Protein AF-A0A7C3KUS9-F1 (afdb_monomer)

Foldseek 3Di:
DDDDDDDDPPPPPCLDDPAAFAAQNLDAQWDDALFWTDGQFWIFGPDPPTWIKGFHDDFDWDWDDGALAKTKIAGDDDAQHFRIKMDGNFAQATKGFDWFKHKMWTFDFAWWWKADQPDIDGAPDKDDFAQKIWTAHQDQFQIKIWGWPDGGWIWHWHADPGGIMIITPGTDGGMIQIHRQQRGGGQHDPDPVSSVVVSVSRVVVSVVRPDGWDFSDWDWDDDQFFIKIKTFTPWFWTKAALLQQLCCVLQLKPFPADWDDRHDDSTITGPGRMGIMTGTFGADAQADDPDQDPLPPDDQPLPDLLSLLVLLVCLSPVSADPVSVVVSVVVLVVLCVVQDWDASVNRRQTDRDDPAQVCLSSLLSSLSSCLSVVHDDSSLSRLLSQQRRRQLWGNHDPVSRLQSLQSQLNVLSNDPDRVSVVSSSSSVSSNVSVVDDYRPPVVSCVGRPRDD

pLDDT: mean 86.36, std 15.04, range [26.38, 98.12]

Mean predicted aligned error: 7.8 Å

Nearest PDB structures (foldseek):
  3kfc-assembly2_C  TM=1.594E-01  e=3.947E+00  Homo sapiens
  8ch8-assembly1_A  TM=1.788E-01  e=7.790E+00  Homo sapiens

Structure (mmCIF, N/CA/C/O backbone):
data_AF-A0A7C3KUS9-F1
#
_entry.id   AF-A0A7C3KUS9-F1
#
loop_
_atom_site.group_PDB
_atom_site.id
_atom_site.type_symbol
_atom_site.label_atom_id
_atom_site.label_alt_id
_atom_site.label_comp_id
_atom_site.label_asym_id
_atom_site.label_entity_id
_atom_site.label_seq_id
_atom_site.pdbx_PDB_ins_code
_atom_site.Cartn_x
_atom_site.Cartn_y
_atom_site.Cartn_z
_atom_site.occupancy
_atom_site.B_iso_or_equiv
_atom_site.auth_seq_id
_atom_site.auth_comp_id
_atom_site.auth_asym_id
_atom_site.auth_atom_id
_atom_site.pdbx_PDB_model_num
ATOM 1 N N . MET A 1 1 ? 38.345 -49.986 9.764 1.00 38.28 1 MET A N 1
ATOM 2 C CA . MET A 1 1 ? 38.431 -48.513 9.711 1.00 38.28 1 MET A CA 1
ATOM 3 C C . MET A 1 1 ? 37.889 -48.093 8.354 1.00 38.28 1 MET A C 1
ATOM 5 O O . MET A 1 1 ? 38.592 -48.181 7.360 1.00 38.28 1 MET A O 1
ATOM 9 N N . LEU A 1 2 ? 36.583 -47.836 8.310 1.00 29.22 2 LEU A N 1
ATOM 10 C CA . LEU A 1 2 ? 35.800 -47.534 7.113 1.00 29.22 2 LEU A CA 1
ATOM 11 C C . LEU A 1 2 ? 35.576 -46.021 7.085 1.00 29.22 2 LEU A C 1
ATOM 13 O O . LEU A 1 2 ? 35.027 -45.482 8.041 1.00 29.22 2 LEU A O 1
ATOM 17 N N . LEU A 1 3 ? 35.997 -45.352 6.016 1.00 28.11 3 LEU A N 1
ATOM 18 C CA . LEU A 1 3 ? 35.608 -43.975 5.714 1.00 28.11 3 LEU A CA 1
ATOM 19 C C . LEU A 1 3 ? 34.905 -43.990 4.358 1.00 28.11 3 LEU A C 1
ATOM 21 O O . LEU A 1 3 ? 35.507 -43.829 3.302 1.00 28.11 3 LEU A O 1
ATOM 25 N N . SER A 1 4 ? 33.610 -44.276 4.418 1.00 27.33 4 SER A N 1
ATOM 26 C CA . SER A 1 4 ? 32.645 -44.063 3.349 1.00 27.33 4 SER A CA 1
ATOM 27 C C . SER A 1 4 ? 32.319 -42.570 3.286 1.00 27.33 4 SER A C 1
ATOM 29 O O . SER A 1 4 ? 31.657 -42.033 4.172 1.00 27.33 4 SER A O 1
ATOM 31 N N . VAL A 1 5 ? 32.819 -41.900 2.248 1.00 31.25 5 VAL A N 1
ATOM 32 C CA . VAL A 1 5 ? 32.447 -40.526 1.891 1.00 31.25 5 VAL A CA 1
ATOM 33 C C . VAL A 1 5 ? 31.080 -40.585 1.213 1.00 31.25 5 VAL A C 1
ATOM 35 O O . VAL A 1 5 ? 30.971 -40.917 0.035 1.00 31.25 5 VAL A O 1
ATOM 38 N N . SER A 1 6 ? 30.025 -40.318 1.981 1.00 28.64 6 SER A N 1
ATOM 39 C CA . SER A 1 6 ? 28.676 -40.140 1.449 1.00 28.64 6 SER A CA 1
ATOM 40 C C . SER A 1 6 ? 28.554 -38.755 0.823 1.00 28.64 6 SER A C 1
ATOM 42 O O . SER A 1 6 ? 28.650 -37.734 1.503 1.00 28.64 6 SER A O 1
ATOM 44 N N . LEU A 1 7 ? 28.337 -38.747 -0.490 1.00 28.69 7 LEU A N 1
ATOM 45 C CA . LEU A 1 7 ? 27.964 -37.592 -1.295 1.00 28.69 7 LEU A CA 1
ATOM 46 C C . LEU A 1 7 ? 26.582 -37.089 -0.829 1.00 28.69 7 LEU A C 1
ATOM 48 O O . LEU A 1 7 ? 25.553 -37.654 -1.194 1.00 28.69 7 LEU A O 1
ATOM 52 N N . ALA A 1 8 ? 26.542 -36.053 0.007 1.00 27.20 8 ALA A N 1
ATOM 53 C CA . ALA A 1 8 ? 25.312 -35.327 0.303 1.00 27.20 8 ALA A CA 1
ATOM 54 C C . ALA A 1 8 ? 25.143 -34.219 -0.743 1.00 27.20 8 ALA A C 1
ATOM 56 O O . ALA A 1 8 ? 25.749 -33.153 -0.649 1.00 27.20 8 ALA A O 1
ATOM 57 N N . VAL A 1 9 ? 24.326 -34.492 -1.760 1.00 27.06 9 VAL A N 1
ATOM 58 C CA . VAL A 1 9 ? 23.736 -33.460 -2.617 1.00 27.06 9 VAL A CA 1
ATOM 59 C C . VAL A 1 9 ? 22.816 -32.629 -1.725 1.00 27.06 9 VAL A C 1
ATOM 61 O O . VAL A 1 9 ? 21.690 -33.025 -1.429 1.00 27.06 9 VAL A O 1
ATOM 64 N N . VAL A 1 10 ? 23.320 -31.494 -1.244 1.00 29.55 10 VAL A N 1
ATOM 65 C CA . VAL A 1 10 ? 22.493 -30.442 -0.654 1.00 29.55 10 VAL A CA 1
ATOM 66 C C . VAL A 1 10 ? 21.705 -29.831 -1.806 1.00 29.55 10 VAL A C 1
ATOM 68 O O . VAL A 1 10 ? 22.206 -28.989 -2.548 1.00 29.55 10 VAL A O 1
ATOM 71 N N . ALA A 1 11 ? 20.472 -30.299 -1.984 1.00 26.38 11 ALA A N 1
ATOM 72 C CA . ALA A 1 11 ? 19.461 -29.543 -2.696 1.00 26.38 11 ALA A CA 1
ATOM 73 C C . ALA A 1 11 ? 19.253 -28.236 -1.917 1.00 26.38 11 ALA A C 1
ATOM 75 O O . ALA A 1 11 ? 18.585 -28.217 -0.883 1.00 26.38 11 ALA A O 1
ATOM 76 N N . LEU A 1 12 ? 19.880 -27.156 -2.391 1.00 26.42 12 LEU A N 1
ATOM 77 C CA . LEU A 1 12 ? 19.477 -25.796 -2.064 1.00 26.42 12 LEU A CA 1
ATOM 78 C C . LEU A 1 12 ? 18.056 -25.615 -2.602 1.00 26.42 12 LEU A C 1
ATOM 80 O O . LEU A 1 12 ? 17.843 -25.207 -3.740 1.00 26.42 12 LEU A O 1
ATOM 84 N N . LEU A 1 13 ? 17.075 -25.960 -1.774 1.00 27.34 13 LEU A N 1
ATOM 85 C CA . LEU A 1 13 ? 15.764 -25.347 -1.857 1.00 27.34 13 LEU A CA 1
ATOM 86 C C . LEU A 1 13 ? 15.989 -23.872 -1.532 1.00 27.34 13 LEU A C 1
ATOM 88 O O . LEU A 1 13 ? 16.172 -23.496 -0.376 1.00 27.34 13 LEU A O 1
ATOM 92 N N . SER A 1 14 ? 16.056 -23.058 -2.579 1.00 27.97 14 SER A N 1
ATOM 93 C CA . SER A 1 14 ? 15.947 -21.612 -2.500 1.00 27.97 14 SER A CA 1
ATOM 94 C C . SER A 1 14 ? 14.576 -21.276 -1.918 1.00 27.97 14 SER A C 1
ATOM 96 O O . SER A 1 14 ? 13.607 -21.074 -2.647 1.00 27.97 14 SER A O 1
ATOM 98 N N . THR A 1 15 ? 14.469 -21.239 -0.592 1.00 30.55 15 THR A N 1
ATOM 99 C CA . THR A 1 15 ? 13.446 -20.435 0.070 1.00 30.55 15 THR A CA 1
ATOM 100 C C . THR A 1 15 ? 13.836 -18.990 -0.206 1.00 30.55 15 THR A C 1
ATOM 102 O O . THR A 1 15 ? 14.637 -18.412 0.527 1.00 30.55 15 THR A O 1
ATOM 105 N N . GLY A 1 16 ? 13.393 -18.472 -1.352 1.00 31.67 16 GLY A N 1
ATOM 106 C CA . GLY A 1 16 ? 13.640 -17.096 -1.746 1.00 31.67 16 GLY A CA 1
ATOM 107 C C . GLY A 1 16 ? 13.049 -16.190 -0.682 1.00 31.67 16 GLY A C 1
ATOM 108 O O . GLY A 1 16 ? 11.832 -16.148 -0.515 1.00 31.67 16 GLY A O 1
ATOM 109 N N . GLU A 1 17 ? 13.900 -15.486 0.063 1.00 39.97 17 GLU A N 1
ATOM 110 C CA . GLU A 1 17 ? 13.419 -14.282 0.722 1.00 39.97 17 GLU A CA 1
ATOM 111 C C . GLU A 1 17 ? 12.830 -13.394 -0.380 1.00 39.97 17 GLU A C 1
ATOM 113 O O . GLU A 1 17 ? 13.483 -13.209 -1.416 1.00 39.97 17 GLU A O 1
ATOM 118 N N . PRO A 1 18 ? 11.590 -12.894 -0.221 1.00 50.75 18 PRO A N 1
ATOM 119 C CA . PRO A 1 18 ? 11.026 -11.969 -1.187 1.00 50.75 18 PRO A CA 1
ATOM 120 C C . PRO A 1 18 ? 12.028 -10.832 -1.369 1.00 50.75 18 PRO A C 1
ATOM 122 O O . PRO A 1 18 ? 12.510 -10.279 -0.377 1.00 50.75 18 PRO A O 1
ATOM 125 N N . ALA A 1 19 ? 12.376 -10.543 -2.626 1.00 55.41 19 ALA A N 1
ATOM 126 C CA . ALA A 1 19 ? 13.385 -9.549 -2.967 1.00 55.41 19 ALA A CA 1
ATOM 127 C C . ALA A 1 19 ? 13.204 -8.284 -2.114 1.00 55.41 19 ALA A C 1
ATOM 129 O O . ALA A 1 19 ? 12.077 -7.793 -1.951 1.00 55.41 19 ALA A O 1
ATOM 130 N N . ALA A 1 20 ? 14.311 -7.785 -1.553 1.00 75.19 20 ALA A N 1
ATOM 131 C CA . ALA A 1 20 ? 14.308 -6.578 -0.740 1.00 75.19 20 ALA A CA 1
ATOM 132 C C . ALA A 1 20 ? 13.548 -5.472 -1.490 1.00 75.19 20 ALA A C 1
ATOM 134 O O . ALA A 1 20 ? 13.793 -5.200 -2.664 1.00 75.19 20 ALA A O 1
ATOM 135 N N . SER A 1 21 ? 12.548 -4.894 -0.837 1.00 86.25 21 SER A N 1
ATOM 136 C CA . SER A 1 21 ? 11.687 -3.874 -1.425 1.00 86.25 21 SER A CA 1
ATOM 137 C C . SER A 1 21 ? 11.182 -2.948 -0.343 1.00 86.25 21 SER A C 1
ATOM 139 O O . SER A 1 21 ? 11.078 -3.373 0.802 1.00 86.25 21 SER A O 1
ATOM 141 N N . PHE A 1 22 ? 10.863 -1.703 -0.682 1.00 89.62 22 PHE A N 1
ATOM 142 C CA . PHE A 1 22 ? 10.547 -0.709 0.341 1.00 89.62 22 PHE A CA 1
ATOM 143 C C . PHE A 1 22 ? 9.269 0.090 0.103 1.00 89.62 22 PHE A C 1
ATOM 145 O O . PHE A 1 22 ? 8.607 0.440 1.079 1.00 89.62 22 PHE A O 1
ATOM 152 N N . GLY A 1 23 ? 8.873 0.333 -1.152 1.00 89.62 23 GLY A N 1
ATOM 153 C CA . GLY A 1 23 ? 7.645 1.081 -1.451 1.00 89.62 23 GLY A CA 1
ATOM 154 C C . GLY A 1 23 ? 7.539 2.402 -0.673 1.00 89.62 23 GLY A C 1
ATOM 155 O O . GLY A 1 23 ? 8.552 3.011 -0.312 1.00 89.62 23 GLY A O 1
ATOM 156 N N . GLN A 1 24 ? 6.310 2.821 -0.352 1.00 88.56 24 GLN A N 1
ATOM 157 C CA . GLN A 1 24 ? 6.081 4.086 0.357 1.00 88.56 24 GLN A CA 1
ATOM 158 C C . GLN A 1 24 ? 6.729 4.135 1.750 1.00 88.56 24 GLN A C 1
ATOM 160 O O . GLN A 1 24 ? 7.061 5.206 2.257 1.00 88.56 24 GLN A O 1
ATOM 165 N N . PHE A 1 25 ? 6.952 2.973 2.366 1.00 90.06 25 PHE A N 1
ATOM 166 C CA . PHE A 1 25 ? 7.318 2.872 3.769 1.00 90.06 25 PHE A CA 1
ATOM 167 C C . PHE A 1 25 ? 8.733 3.361 4.090 1.00 90.06 25 PHE A C 1
ATOM 169 O O . PHE A 1 25 ? 8.979 3.765 5.236 1.00 90.06 25 PHE A O 1
ATOM 176 N N . ALA A 1 26 ? 9.650 3.358 3.113 1.00 84.31 26 ALA A N 1
ATOM 177 C CA . ALA A 1 26 ? 11.033 3.823 3.300 1.00 84.31 26 ALA A CA 1
ATOM 178 C C . ALA A 1 26 ? 11.132 5.285 3.742 1.00 84.31 26 ALA A C 1
ATOM 180 O O . ALA A 1 26 ? 12.119 5.675 4.360 1.00 84.31 26 ALA A O 1
ATOM 181 N N . TYR A 1 27 ? 10.108 6.099 3.483 1.00 77.81 27 TYR A N 1
ATOM 182 C CA . TYR A 1 27 ? 10.226 7.539 3.646 1.00 77.81 27 TYR A CA 1
ATOM 183 C C . TYR A 1 27 ? 9.038 8.127 4.375 1.00 77.81 27 TYR A C 1
ATOM 185 O O . TYR A 1 27 ? 7.887 7.811 4.098 1.00 77.81 27 TYR A O 1
ATOM 193 N N . GLY A 1 28 ? 9.344 9.054 5.273 1.00 82.56 28 GLY A N 1
ATOM 194 C CA . GLY A 1 28 ? 8.329 9.667 6.105 1.00 82.56 28 GLY A CA 1
ATOM 195 C C . GLY A 1 28 ? 7.806 8.718 7.178 1.00 82.56 28 GLY A C 1
ATOM 196 O O . GLY A 1 28 ? 8.030 7.499 7.197 1.00 82.56 28 GLY A O 1
ATOM 197 N N . ASP A 1 29 ? 7.106 9.330 8.115 1.00 87.31 29 ASP A N 1
ATOM 198 C CA . ASP A 1 29 ? 6.569 8.647 9.285 1.00 87.31 29 ASP A CA 1
ATOM 199 C C . ASP A 1 29 ? 5.049 8.502 9.201 1.00 87.31 29 ASP A C 1
ATOM 201 O O . ASP A 1 29 ? 4.483 7.602 9.817 1.00 87.31 29 ASP A O 1
ATOM 205 N N . THR A 1 30 ? 4.415 9.340 8.377 1.00 92.56 30 THR A N 1
ATOM 206 C CA . THR A 1 30 ? 2.996 9.264 8.043 1.00 92.56 30 THR A CA 1
ATOM 207 C C . THR A 1 30 ? 2.809 8.505 6.739 1.00 92.56 30 THR A C 1
ATOM 209 O O . THR A 1 30 ? 3.415 8.852 5.727 1.00 92.56 30 THR A O 1
ATOM 212 N N . HIS A 1 31 ? 1.950 7.491 6.769 1.00 93.81 31 HIS A N 1
ATOM 213 C CA . HIS A 1 31 ? 1.682 6.592 5.651 1.00 93.81 31 HIS A CA 1
ATOM 214 C C . HIS A 1 31 ? 0.192 6.546 5.350 1.00 93.81 31 HIS A C 1
ATOM 216 O O . HIS A 1 31 ? -0.640 6.546 6.263 1.00 93.81 31 HIS A O 1
ATOM 222 N N . ARG A 1 32 ? -0.145 6.475 4.061 1.00 93.62 32 ARG A N 1
ATOM 223 C CA . ARG A 1 32 ? -1.521 6.289 3.603 1.00 93.62 32 ARG A CA 1
ATOM 224 C C . ARG A 1 32 ? -1.755 4.811 3.345 1.00 93.62 32 ARG A C 1
ATOM 226 O O . ARG A 1 32 ? -1.175 4.224 2.443 1.00 93.62 32 ARG A O 1
ATOM 233 N N . LEU A 1 33 ? -2.610 4.217 4.162 1.00 94.94 33 LEU A N 1
ATOM 234 C CA . LEU A 1 33 ? -3.099 2.851 4.016 1.00 94.94 33 LEU A CA 1
ATOM 235 C C . LEU A 1 33 ? -4.450 2.860 3.289 1.00 94.94 33 LEU A C 1
ATOM 237 O O . LEU A 1 33 ? -4.974 3.921 2.967 1.00 94.94 33 LEU A O 1
ATOM 241 N N . ALA A 1 34 ? -5.046 1.684 3.074 1.00 92.44 34 ALA A N 1
ATOM 242 C CA . ALA A 1 34 ? -6.280 1.532 2.293 1.00 92.44 34 ALA A CA 1
ATOM 243 C C . ALA A 1 34 ? -7.403 2.528 2.661 1.00 92.44 34 ALA A C 1
ATOM 245 O O . ALA A 1 34 ? -8.064 3.060 1.776 1.00 92.44 34 ALA A O 1
ATOM 246 N N . PHE A 1 35 ? -7.607 2.797 3.957 1.00 93.94 35 PHE A N 1
ATOM 247 C CA . PHE A 1 35 ? -8.658 3.709 4.440 1.00 93.94 35 PHE A CA 1
ATOM 248 C C . PHE A 1 35 ? -8.180 4.730 5.470 1.00 93.94 35 PHE A C 1
ATOM 250 O O . PHE A 1 35 ? -8.970 5.565 5.912 1.00 93.94 35 PHE A O 1
ATOM 257 N N . PHE A 1 36 ? -6.912 4.659 5.871 1.00 95.56 36 PHE A N 1
ATOM 258 C CA . PHE A 1 36 ? -6.374 5.449 6.970 1.00 95.56 36 PHE A CA 1
ATOM 259 C C . PHE A 1 36 ? -5.141 6.217 6.527 1.00 95.56 36 PHE A C 1
ATOM 261 O O . PHE A 1 36 ? -4.286 5.672 5.836 1.00 95.56 36 PHE A O 1
ATOM 268 N N . GLU A 1 37 ? -5.010 7.445 7.001 1.00 95.75 37 GLU A N 1
ATOM 269 C CA . GLU A 1 37 ? -3.710 8.085 7.136 1.00 95.75 37 GLU A CA 1
ATOM 270 C C . GLU A 1 37 ? -3.228 7.834 8.564 1.00 95.75 37 GLU A C 1
ATOM 272 O O . GLU A 1 37 ? -3.952 8.103 9.525 1.00 95.75 37 GLU A O 1
ATOM 277 N N . VAL A 1 38 ? -2.043 7.249 8.706 1.00 96.81 38 VAL A N 1
ATOM 278 C CA . VAL A 1 38 ? -1.497 6.818 9.995 1.00 96.81 38 VAL A CA 1
ATOM 279 C C . VAL A 1 38 ? -0.133 7.457 10.168 1.00 96.81 38 VAL A C 1
ATOM 281 O O . VAL A 1 38 ? 0.734 7.296 9.316 1.00 96.81 38 VAL A O 1
ATOM 284 N N . SER A 1 39 ? 0.066 8.157 11.274 1.00 95.38 39 SER A N 1
ATOM 285 C CA . SER A 1 39 ? 1.360 8.660 11.725 1.00 95.38 39 SER A CA 1
ATOM 286 C C . SER A 1 39 ? 1.837 7.840 12.931 1.00 95.38 39 SER A C 1
ATOM 288 O O . SER A 1 39 ? 1.104 6.984 13.429 1.00 95.38 39 SER A O 1
ATOM 290 N N . PRO A 1 40 ? 3.042 8.079 13.469 1.00 94.94 40 PRO A N 1
ATOM 291 C CA . PRO A 1 40 ? 3.521 7.363 14.649 1.00 94.94 40 PRO A CA 1
ATOM 292 C C . PRO A 1 40 ? 2.721 7.635 15.925 1.00 94.94 40 PRO A C 1
ATOM 294 O O . PRO A 1 40 ? 2.956 6.964 16.925 1.00 94.94 40 PRO A O 1
ATOM 297 N N . THR A 1 41 ? 1.829 8.621 15.948 1.00 94.75 41 THR A N 1
ATOM 298 C CA . THR A 1 41 ? 1.115 9.015 17.173 1.00 94.75 41 THR A CA 1
ATOM 299 C C . THR A 1 41 ? -0.396 8.959 17.039 1.00 94.75 41 THR A C 1
ATOM 301 O O . THR A 1 41 ? -1.103 8.941 18.048 1.00 94.75 41 THR A O 1
ATOM 304 N N . GLU A 1 42 ? -0.903 8.951 15.812 1.00 95.44 42 GLU A N 1
ATOM 305 C CA . GLU A 1 42 ? -2.322 9.104 15.530 1.00 95.44 42 GLU A CA 1
ATOM 306 C C . GLU A 1 42 ? -2.708 8.530 14.171 1.00 95.44 42 GLU A C 1
ATOM 308 O O . GLU A 1 42 ? -1.865 8.222 13.332 1.00 95.44 42 GLU A O 1
ATOM 313 N N . PHE A 1 43 ? -4.008 8.390 13.961 1.00 95.88 43 PHE A N 1
ATOM 314 C CA . PHE A 1 43 ? -4.581 8.028 12.680 1.00 95.88 43 PHE A CA 1
ATOM 315 C C . PHE A 1 43 ? -5.872 8.796 12.426 1.00 95.88 43 PHE A C 1
ATOM 317 O O . PHE A 1 43 ? -6.550 9.249 13.351 1.00 95.88 43 PHE A O 1
ATOM 324 N N . THR A 1 44 ? -6.227 8.905 11.153 1.00 94.00 44 THR A N 1
ATOM 325 C CA . THR A 1 44 ? -7.508 9.437 10.690 1.00 94.00 44 THR A CA 1
ATOM 326 C C . THR A 1 44 ? -8.000 8.624 9.498 1.00 94.00 44 THR A C 1
ATOM 328 O O . THR A 1 44 ? -7.198 8.019 8.782 1.00 94.00 44 THR A O 1
ATOM 331 N N . PHE A 1 45 ? -9.311 8.586 9.266 1.00 91.25 45 PHE A N 1
ATOM 332 C CA . PHE A 1 45 ? -9.821 8.052 8.003 1.00 91.25 45 PHE A CA 1
ATOM 333 C C . PHE A 1 45 ? -9.496 9.004 6.853 1.00 91.25 45 PHE A C 1
ATOM 335 O O . PHE A 1 45 ? -9.539 10.223 7.011 1.00 91.25 45 PHE A O 1
ATOM 342 N N . LEU A 1 46 ? -9.285 8.449 5.661 1.00 88.50 46 LEU A N 1
ATOM 343 C CA . LEU A 1 46 ? -9.130 9.190 4.404 1.00 88.50 46 LEU A CA 1
ATOM 344 C C . LEU A 1 46 ? -10.472 9.765 3.897 1.00 88.50 46 LEU A C 1
ATOM 346 O O . LEU A 1 46 ? -10.820 9.638 2.726 1.00 88.50 46 LEU A O 1
ATOM 350 N N . ARG A 1 47 ? -11.263 10.373 4.788 1.00 81.00 47 ARG A N 1
ATOM 351 C CA . ARG A 1 47 ? -12.570 10.972 4.496 1.00 81.00 47 ARG A CA 1
ATOM 352 C C . ARG A 1 47 ? -12.689 12.335 5.172 1.00 81.00 47 ARG A C 1
ATOM 354 O O . ARG A 1 47 ? -12.283 12.512 6.317 1.00 81.00 47 ARG A O 1
ATOM 361 N N . ASN A 1 48 ? -13.314 13.286 4.482 1.00 69.88 48 ASN A N 1
ATOM 362 C CA . ASN A 1 48 ? -13.560 14.622 5.025 1.00 69.88 48 ASN A CA 1
ATOM 363 C C . ASN A 1 48 ? -14.379 14.559 6.326 1.00 69.88 48 ASN A C 1
ATOM 365 O O . ASN A 1 48 ? -15.427 13.913 6.370 1.00 69.88 48 ASN A O 1
ATOM 369 N N . GLY A 1 49 ? -13.907 15.259 7.361 1.00 72.75 49 GLY A N 1
ATOM 370 C CA . GLY A 1 49 ? -14.558 15.322 8.675 1.00 72.75 49 GLY A CA 1
ATOM 371 C C . GLY A 1 49 ? -14.319 14.107 9.577 1.00 72.75 49 GLY A C 1
ATOM 372 O O . GLY A 1 49 ? -14.996 13.978 10.593 1.00 72.75 49 GLY A O 1
ATOM 373 N N . ALA A 1 50 ? -13.392 13.211 9.222 1.00 79.31 50 ALA A N 1
ATOM 374 C CA . ALA A 1 50 ? -13.027 12.078 10.063 1.00 79.31 50 ALA A CA 1
ATOM 375 C C . ALA A 1 50 ? -12.434 12.512 11.414 1.00 79.31 50 ALA A C 1
ATOM 377 O O . ALA A 1 50 ? -11.707 13.502 11.507 1.00 79.31 50 ALA A O 1
ATOM 378 N N . ALA A 1 51 ? -12.725 11.732 12.458 1.00 80.00 51 ALA A N 1
ATOM 379 C CA . ALA A 1 51 ? -12.137 11.931 13.773 1.00 80.00 51 ALA A CA 1
ATOM 380 C C . ALA A 1 51 ? -10.638 11.600 13.744 1.00 80.00 51 ALA A C 1
ATOM 382 O O . ALA A 1 51 ? -10.242 10.513 13.320 1.00 80.00 51 ALA A O 1
ATOM 383 N N . GLN A 1 52 ? -9.820 12.519 14.251 1.00 90.62 52 GLN A N 1
ATOM 384 C CA . GLN A 1 52 ? -8.407 12.271 14.518 1.00 90.62 52 GLN A CA 1
ATOM 385 C C . GLN A 1 52 ? -8.289 11.523 15.848 1.00 90.62 52 GLN A C 1
ATOM 387 O O . GLN A 1 52 ? -8.750 12.011 16.888 1.00 90.62 52 GLN A O 1
ATOM 392 N N . ILE A 1 53 ? -7.690 10.333 15.815 1.00 94.38 53 ILE A N 1
ATOM 393 C CA . ILE A 1 53 ? -7.557 9.458 16.980 1.00 94.38 53 ILE A CA 1
ATOM 394 C C . ILE A 1 53 ? -6.076 9.266 17.294 1.00 94.38 53 ILE A C 1
ATOM 396 O O . ILE A 1 53 ? -5.316 8.702 16.513 1.00 94.38 53 ILE A O 1
ATOM 400 N N . GLN A 1 54 ? -5.675 9.723 18.472 1.00 95.06 54 GLN A N 1
ATOM 401 C CA . GLN A 1 54 ? -4.328 9.614 19.012 1.00 95.06 54 GLN A CA 1
ATOM 402 C C . GLN A 1 54 ? -4.197 8.334 19.837 1.00 95.06 54 GLN A C 1
ATOM 404 O O . GLN A 1 54 ? -5.072 8.010 20.636 1.00 95.06 54 GLN A O 1
ATOM 409 N N . PHE A 1 55 ? -3.090 7.620 19.678 1.00 92.56 55 PHE A N 1
ATOM 410 C CA . PHE A 1 55 ? -2.773 6.404 20.440 1.00 92.56 55 PHE A CA 1
ATOM 411 C C . PHE A 1 55 ? -1.438 6.492 21.180 1.00 92.56 55 PHE A C 1
ATOM 413 O O . PHE A 1 55 ? -1.116 5.627 21.990 1.00 92.56 55 PHE A O 1
ATOM 420 N N . SER A 1 56 ? -0.647 7.526 20.900 1.00 84.56 56 SER A N 1
ATOM 421 C CA . SER A 1 56 ? 0.601 7.815 21.592 1.00 84.56 56 SER A CA 1
ATOM 422 C C . SER A 1 56 ? 0.834 9.321 21.641 1.00 84.56 56 SER A C 1
ATOM 424 O O . SER A 1 56 ? 0.259 10.090 20.873 1.00 84.56 56 SER A O 1
ATOM 426 N N . GLU A 1 57 ? 1.719 9.740 22.534 1.00 83.88 57 GLU A N 1
ATOM 427 C CA . GLU A 1 57 ? 2.330 11.066 22.494 1.00 83.88 57 GLU A CA 1
ATOM 428 C C . GLU A 1 57 ? 3.565 11.050 21.577 1.00 83.88 57 GLU A C 1
ATOM 430 O O . GLU A 1 57 ? 4.094 9.964 21.288 1.00 83.88 57 GLU A O 1
ATOM 435 N N . PRO A 1 58 ? 4.056 12.225 21.132 1.00 75.88 58 PRO A N 1
ATOM 436 C CA . PRO A 1 58 ? 5.340 12.333 20.449 1.00 75.88 58 PRO A CA 1
ATOM 437 C C . PRO A 1 58 ? 6.437 11.706 21.314 1.00 75.88 58 PRO A C 1
ATOM 439 O O . PRO A 1 58 ? 6.734 12.163 22.419 1.00 75.88 58 PRO A O 1
ATOM 442 N N . THR A 1 59 ? 6.988 10.595 20.841 1.00 74.19 59 THR A N 1
ATOM 443 C CA . THR A 1 59 ? 7.986 9.789 21.547 1.00 74.19 59 THR A CA 1
ATOM 444 C C . THR A 1 59 ? 9.060 9.333 20.582 1.00 74.19 59 THR A C 1
ATOM 446 O O . THR A 1 59 ? 8.826 9.287 19.377 1.00 74.19 59 THR A O 1
ATOM 449 N N . ASP A 1 60 ? 10.225 8.971 21.118 1.00 79.31 60 ASP A N 1
ATOM 450 C CA . ASP A 1 60 ? 11.276 8.335 20.331 1.00 79.31 60 ASP A CA 1
ATOM 451 C C . ASP A 1 60 ? 10.774 6.964 19.853 1.00 79.31 60 ASP A C 1
ATOM 453 O O . ASP A 1 60 ? 10.597 6.031 20.648 1.00 79.31 60 ASP A O 1
ATOM 457 N N . PHE A 1 61 ? 10.527 6.858 18.551 1.00 88.19 61 PHE A N 1
ATOM 458 C CA . PHE A 1 61 ? 10.272 5.606 17.853 1.00 88.19 61 PHE A CA 1
ATOM 459 C C . PHE A 1 61 ? 11.427 5.315 16.897 1.00 88.19 61 PHE A C 1
ATOM 461 O O . PHE A 1 61 ? 12.112 6.221 16.425 1.00 88.19 61 PHE A O 1
ATOM 468 N N . PHE A 1 62 ? 11.639 4.040 16.592 1.00 88.31 62 PHE A N 1
ATOM 469 C CA . PHE A 1 62 ? 12.637 3.617 15.614 1.00 88.31 62 PHE A CA 1
ATOM 470 C C . PHE A 1 62 ? 12.069 2.534 14.691 1.00 88.31 62 PHE A C 1
ATOM 472 O O . PHE A 1 62 ? 11.297 1.677 15.144 1.00 88.31 62 PHE A O 1
ATOM 479 N N . PRO A 1 63 ? 12.416 2.558 13.392 1.00 86.69 63 PRO A N 1
ATOM 480 C CA . PRO A 1 63 ? 12.022 1.510 12.464 1.00 86.69 63 PRO A CA 1
ATOM 481 C C . PRO A 1 63 ? 12.733 0.202 1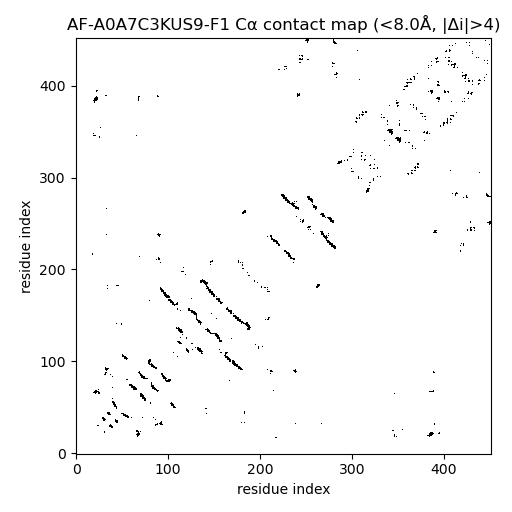2.828 1.00 86.69 63 PRO A C 1
ATOM 483 O O . PRO A 1 63 ? 13.948 0.160 12.988 1.00 86.69 63 PRO A O 1
ATOM 486 N N . GLN A 1 64 ? 11.961 -0.872 12.975 1.00 86.94 64 GLN A N 1
ATOM 487 C CA . GLN A 1 64 ? 12.464 -2.219 13.253 1.00 86.94 64 GLN A CA 1
ATOM 488 C C . GLN A 1 64 ? 12.547 -3.064 11.980 1.00 86.94 64 GLN A C 1
ATOM 490 O O . GLN A 1 64 ? 13.468 -3.858 11.815 1.00 86.94 64 GLN A O 1
ATOM 495 N N . ARG A 1 65 ? 11.537 -2.949 11.116 1.00 85.38 65 ARG A N 1
ATOM 496 C CA . ARG A 1 65 ? 11.405 -3.731 9.886 1.00 85.38 65 ARG A CA 1
ATOM 497 C C . ARG A 1 65 ? 10.697 -2.902 8.832 1.00 85.38 65 ARG A C 1
ATOM 499 O O . ARG A 1 65 ? 9.792 -2.134 9.167 1.00 85.38 65 ARG A O 1
ATOM 506 N N . LEU A 1 66 ? 11.081 -3.121 7.581 1.00 88.50 66 LEU A N 1
ATOM 507 C CA . LEU A 1 66 ? 10.506 -2.454 6.434 1.00 88.50 66 LEU A CA 1
ATOM 508 C C . LEU A 1 66 ? 10.417 -3.400 5.236 1.00 88.50 66 LEU A C 1
ATOM 510 O O . LEU A 1 66 ? 11.348 -4.155 4.967 1.00 88.50 66 LEU A O 1
ATOM 514 N N . SER A 1 67 ? 9.293 -3.347 4.536 1.00 89.94 67 SER A N 1
ATOM 515 C CA . SER A 1 67 ? 9.104 -3.889 3.195 1.00 89.94 67 SER A CA 1
ATOM 516 C C . SER A 1 67 ? 8.163 -2.968 2.409 1.00 89.94 67 SER A C 1
ATOM 518 O O . SER A 1 67 ? 7.647 -2.016 2.983 1.00 89.94 67 SER A O 1
ATOM 520 N N . ARG A 1 68 ? 7.843 -3.255 1.138 1.00 90.19 68 ARG A N 1
ATOM 521 C CA . ARG A 1 68 ? 6.719 -2.570 0.452 1.00 90.19 68 ARG A CA 1
ATOM 522 C C . ARG A 1 68 ? 5.330 -2.941 0.997 1.00 90.19 68 ARG A C 1
ATOM 524 O O . ARG A 1 68 ? 4.343 -2.314 0.629 1.00 90.19 68 ARG A O 1
ATOM 531 N N . PHE A 1 69 ? 5.238 -3.993 1.813 1.00 92.81 69 PHE A N 1
ATOM 532 C CA . PHE A 1 69 ? 3.976 -4.529 2.334 1.00 92.81 69 PHE A CA 1
ATOM 533 C C . PHE A 1 69 ? 3.718 -4.124 3.785 1.00 92.81 69 PHE A C 1
ATOM 535 O O . PHE A 1 69 ? 2.562 -4.057 4.206 1.00 92.81 69 PHE A O 1
ATOM 542 N N . ASP A 1 70 ? 4.774 -3.866 4.555 1.00 93.06 70 ASP A N 1
ATOM 543 C CA . ASP A 1 70 ? 4.680 -3.513 5.964 1.00 93.06 70 ASP A CA 1
ATOM 544 C C . ASP A 1 70 ? 5.836 -2.633 6.458 1.00 93.06 70 ASP A C 1
ATOM 546 O O . ASP A 1 70 ? 6.954 -2.652 5.945 1.00 93.06 70 ASP A O 1
ATOM 550 N N . LYS A 1 71 ? 5.565 -1.882 7.526 1.00 93.38 71 LYS A N 1
ATOM 551 C CA . LYS A 1 71 ? 6.575 -1.162 8.313 1.00 93.38 71 LYS A CA 1
ATOM 552 C C . LYS A 1 71 ? 6.279 -1.354 9.782 1.00 93.38 71 LYS A C 1
ATOM 554 O O . LYS A 1 71 ? 5.141 -1.176 10.207 1.00 93.38 71 LYS A O 1
ATOM 559 N N . VAL A 1 72 ? 7.292 -1.701 10.569 1.00 94.62 72 VAL A N 1
ATOM 560 C CA . VAL A 1 72 ? 7.161 -1.843 12.023 1.00 94.62 72 VAL A CA 1
ATOM 561 C C . VAL A 1 72 ? 7.988 -0.771 12.707 1.00 94.62 72 VAL A C 1
ATOM 563 O O . VAL A 1 72 ? 9.207 -0.746 12.558 1.00 94.62 72 VAL A O 1
ATOM 566 N N . LEU A 1 73 ? 7.331 0.079 13.489 1.00 94.25 73 LEU A N 1
ATOM 567 C CA . LEU A 1 73 ? 7.967 0.989 14.433 1.00 94.25 73 LEU A CA 1
ATOM 568 C C . LEU A 1 73 ? 7.938 0.373 15.827 1.00 94.25 73 LEU A C 1
ATOM 570 O O . LEU A 1 73 ? 6.943 -0.237 16.222 1.00 94.25 73 LEU A O 1
ATOM 574 N N . THR A 1 74 ? 9.021 0.543 16.575 1.00 94.75 74 THR A N 1
ATOM 575 C CA . THR A 1 74 ? 9.072 0.234 18.006 1.00 94.75 74 THR A CA 1
ATOM 576 C C . THR A 1 74 ? 9.149 1.530 18.796 1.00 94.75 74 THR A C 1
ATOM 578 O O . THR A 1 74 ? 9.907 2.430 18.439 1.00 94.75 74 THR A O 1
ATOM 581 N N . T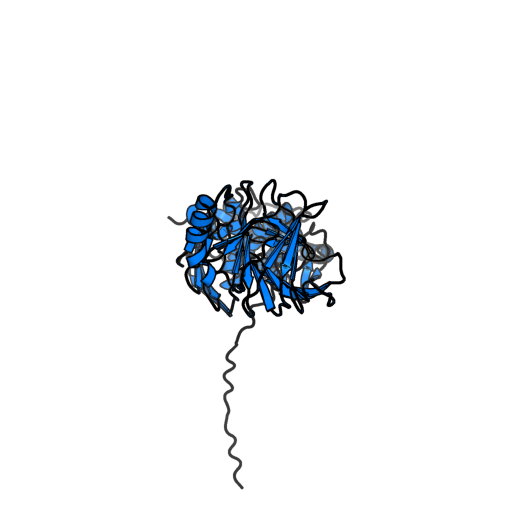YR A 1 75 ? 8.371 1.605 19.869 1.00 92.81 75 TYR A N 1
ATOM 582 C CA . TYR A 1 75 ? 8.324 2.735 20.787 1.00 92.81 75 TYR A CA 1
ATOM 583 C C . TYR A 1 75 ? 9.062 2.406 22.073 1.00 92.81 75 TYR A C 1
ATOM 585 O O . TYR A 1 75 ? 9.177 1.248 22.492 1.00 92.81 75 TYR A O 1
ATOM 593 N N . ARG A 1 76 ? 9.503 3.455 22.763 1.00 89.94 76 ARG A N 1
ATOM 594 C CA . ARG A 1 76 ? 9.929 3.325 24.151 1.00 89.94 76 ARG A CA 1
ATOM 595 C C . ARG A 1 76 ? 8.725 2.943 25.037 1.00 89.94 76 ARG A C 1
ATOM 597 O O . ARG A 1 76 ? 7.712 3.637 24.974 1.00 89.94 76 ARG A O 1
ATOM 604 N N . PRO A 1 77 ? 8.830 1.912 25.899 1.00 88.62 77 PRO A N 1
ATOM 605 C CA . PRO A 1 77 ? 7.716 1.472 26.738 1.00 88.62 77 PRO A CA 1
ATOM 606 C C . PRO A 1 77 ? 7.148 2.590 27.618 1.00 88.62 77 PRO A C 1
ATOM 608 O O . PRO A 1 77 ? 7.897 3.247 28.348 1.00 88.62 77 PRO A O 1
ATOM 611 N N . ARG A 1 78 ? 5.825 2.782 27.565 1.00 87.44 78 ARG A N 1
ATOM 612 C CA . ARG A 1 78 ? 5.059 3.689 28.432 1.00 87.44 78 ARG A CA 1
ATOM 613 C C . ARG A 1 78 ? 3.664 3.109 28.705 1.00 87.44 78 ARG A C 1
ATOM 615 O O . ARG A 1 78 ? 3.100 2.497 27.800 1.00 87.44 78 ARG A O 1
ATOM 622 N N . PRO A 1 79 ? 3.086 3.318 29.902 1.00 86.00 79 PRO A N 1
ATOM 623 C CA . PRO A 1 79 ? 1.741 2.836 30.215 1.00 86.00 79 PRO A CA 1
ATOM 624 C C . PRO A 1 79 ? 0.685 3.379 29.244 1.00 86.00 79 PRO A C 1
ATOM 626 O O . PRO A 1 79 ? 0.648 4.581 28.977 1.00 86.00 79 PRO A O 1
ATOM 629 N N . GLY A 1 80 ? -0.171 2.496 28.725 1.00 85.81 80 GLY A N 1
ATOM 630 C CA . GLY A 1 80 ? -1.269 2.847 27.817 1.00 85.81 80 GLY A CA 1
ATOM 631 C C . GLY A 1 80 ? -0.853 3.282 26.406 1.00 85.81 80 GLY A C 1
ATOM 632 O O . GLY A 1 80 ? -1.732 3.533 25.586 1.00 85.81 80 GLY A O 1
ATOM 633 N N . ALA A 1 81 ? 0.447 3.357 26.107 1.00 91.69 81 ALA A N 1
ATOM 634 C CA . ALA A 1 81 ? 0.979 3.624 24.774 1.00 91.69 81 ALA A CA 1
ATOM 635 C C . ALA A 1 81 ? 1.416 2.309 24.104 1.00 91.69 81 ALA A C 1
ATOM 637 O O . ALA A 1 81 ? 1.782 1.354 24.798 1.00 91.69 81 ALA A O 1
ATOM 638 N N . PRO A 1 82 ? 1.406 2.229 22.764 1.00 95.06 82 PRO A N 1
ATOM 639 C CA . PRO A 1 82 ? 1.865 1.032 22.083 1.00 95.06 82 PRO A CA 1
ATOM 640 C C . PRO A 1 82 ? 3.372 0.825 22.278 1.00 95.06 82 PRO A C 1
ATOM 642 O O . PRO A 1 82 ? 4.155 1.768 22.279 1.00 95.06 82 PRO A O 1
ATOM 645 N N . LEU A 1 83 ? 3.791 -0.434 22.374 1.00 95.38 83 LEU A N 1
ATOM 646 C CA . LEU A 1 83 ? 5.175 -0.877 22.218 1.00 95.38 83 LEU A CA 1
ATOM 647 C C . LEU A 1 83 ? 5.597 -0.923 20.751 1.00 95.38 83 LEU A C 1
ATOM 649 O O . LEU A 1 83 ? 6.768 -0.704 20.440 1.00 95.38 83 LEU A O 1
ATOM 653 N N . ARG A 1 84 ? 4.665 -1.246 19.847 1.00 96.38 84 ARG A N 1
ATOM 654 C CA . ARG A 1 84 ? 4.920 -1.316 18.404 1.00 96.38 84 ARG A CA 1
ATOM 655 C C . ARG A 1 84 ? 3.728 -0.831 17.595 1.00 96.38 84 ARG A C 1
ATOM 657 O O . ARG A 1 84 ? 2.589 -1.091 17.964 1.00 96.38 84 ARG A O 1
ATOM 664 N N . LEU A 1 85 ? 4.011 -0.213 16.457 1.00 96.69 85 LEU A N 1
ATOM 665 C CA . LEU A 1 85 ? 3.046 0.101 15.405 1.00 96.69 85 LEU A CA 1
ATOM 666 C C . LEU A 1 85 ? 3.465 -0.670 14.163 1.00 96.69 85 LEU A C 1
ATOM 668 O O . LEU A 1 85 ? 4.621 -0.600 13.754 1.00 96.69 85 LEU A O 1
ATOM 672 N N . ARG A 1 86 ? 2.531 -1.401 13.564 1.00 96.75 86 ARG A N 1
ATOM 673 C CA . ARG A 1 86 ? 2.711 -2.044 12.269 1.00 96.75 86 ARG A CA 1
ATOM 674 C C . ARG A 1 86 ? 1.774 -1.406 11.255 1.00 96.75 86 ARG A C 1
ATOM 676 O O . ARG A 1 86 ? 0.561 -1.580 11.350 1.00 96.75 86 ARG A O 1
ATOM 683 N N . PHE A 1 87 ? 2.353 -0.722 10.280 1.00 96.44 87 PHE A N 1
ATOM 684 C CA . PHE A 1 87 ? 1.678 -0.342 9.046 1.00 96.44 87 PHE A CA 1
ATOM 685 C C . PHE A 1 87 ? 1.542 -1.576 8.150 1.00 96.44 87 PHE A C 1
ATOM 687 O O . PHE A 1 87 ? 2.489 -2.357 8.047 1.00 96.44 87 PHE A O 1
ATOM 694 N N . GLU A 1 88 ? 0.377 -1.771 7.531 1.00 95.44 88 GLU A N 1
ATOM 695 C CA . GLU A 1 88 ? 0.039 -2.998 6.798 1.00 95.44 88 GLU A CA 1
ATOM 696 C C . GLU A 1 88 ? -0.640 -2.639 5.466 1.00 95.44 88 GLU A C 1
ATOM 698 O O . GLU A 1 88 ? -1.839 -2.380 5.423 1.00 95.44 88 GLU A O 1
ATOM 703 N N . ALA A 1 89 ? 0.103 -2.644 4.357 1.00 94.69 89 ALA A N 1
ATOM 704 C CA . ALA A 1 89 ? -0.458 -2.345 3.034 1.00 94.69 89 ALA A CA 1
ATOM 705 C C . ALA A 1 89 ? -1.354 -3.479 2.495 1.00 94.69 89 ALA A C 1
ATOM 707 O O . ALA A 1 89 ? -2.186 -3.266 1.618 1.00 94.69 89 ALA A O 1
ATOM 708 N N . THR A 1 90 ? -1.209 -4.695 3.023 1.00 94.88 90 THR A N 1
ATOM 709 C CA . THR A 1 90 ? -2.001 -5.873 2.629 1.00 94.88 90 THR A CA 1
ATOM 710 C C . THR A 1 90 ? -3.300 -6.023 3.421 1.00 94.88 90 THR A C 1
ATOM 712 O O . THR A 1 90 ? -4.010 -7.010 3.234 1.00 94.88 90 THR A O 1
ATOM 715 N N . SER A 1 91 ? -3.631 -5.088 4.316 1.00 94.50 91 SER A N 1
ATOM 716 C CA . SER A 1 91 ? -4.795 -5.171 5.203 1.00 94.50 91 SER A CA 1
ATOM 717 C C . SER A 1 91 ? -5.726 -3.964 5.041 1.00 94.50 91 SER A C 1
ATOM 719 O O . SER A 1 91 ? -5.432 -3.008 4.329 1.00 94.50 91 SER A O 1
ATOM 721 N N . LEU A 1 92 ? -6.879 -4.007 5.714 1.00 94.44 92 LEU A N 1
ATOM 722 C CA . LEU A 1 92 ? -7.842 -2.900 5.761 1.00 94.44 92 LEU A CA 1
ATOM 723 C C . LEU A 1 92 ? -7.525 -1.900 6.892 1.00 94.44 92 LEU A C 1
ATOM 725 O O . LEU A 1 92 ? -8.436 -1.231 7.382 1.00 94.44 92 LEU A O 1
ATOM 729 N N . GLY A 1 93 ? -6.280 -1.850 7.376 1.00 95.69 93 GLY A N 1
ATOM 730 C CA . GLY A 1 93 ? -5.853 -0.961 8.454 1.00 95.69 93 GLY A CA 1
ATOM 731 C C . GLY A 1 93 ? -4.433 -1.231 8.950 1.00 95.69 93 GLY A C 1
ATOM 732 O O . GLY A 1 93 ? -3.539 -1.509 8.162 1.00 95.69 93 GLY A O 1
ATOM 733 N N . PHE A 1 94 ? -4.212 -1.110 10.257 1.00 97.69 94 PHE A N 1
ATOM 734 C CA . PHE A 1 94 ? -2.893 -1.215 10.891 1.00 97.69 94 PHE A CA 1
ATOM 735 C C . PHE A 1 94 ? -3.005 -1.853 12.278 1.00 97.69 94 PHE A C 1
ATOM 737 O O . PHE A 1 94 ? -4.104 -2.010 12.810 1.00 97.69 94 PHE A O 1
ATOM 744 N N . SER A 1 95 ? -1.878 -2.232 12.875 1.00 97.81 95 SER A N 1
ATOM 745 C CA . SER A 1 95 ? -1.869 -2.944 14.156 1.00 97.81 95 SER A CA 1
ATOM 746 C C . SER A 1 95 ? -0.999 -2.237 15.192 1.00 97.81 95 SER A C 1
ATOM 748 O O . SER A 1 95 ? 0.099 -1.777 14.884 1.00 97.81 95 SER A O 1
ATOM 750 N N . LEU A 1 96 ? -1.466 -2.197 16.437 1.00 97.31 96 LEU A N 1
ATOM 751 C CA . LEU A 1 96 ? -0.771 -1.599 17.575 1.00 97.31 96 LEU A CA 1
ATOM 752 C C . LEU A 1 96 ? -0.529 -2.667 18.644 1.00 97.31 96 LEU A C 1
ATOM 754 O O . LEU A 1 96 ? -1.467 -3.325 19.078 1.00 97.31 96 LEU A O 1
ATOM 758 N N . GLN A 1 97 ? 0.712 -2.864 19.073 1.00 96.94 97 GLN A N 1
ATOM 759 C CA . GLN A 1 97 ? 1.034 -3.786 20.161 1.00 96.94 97 GLN A CA 1
ATOM 760 C C . GLN A 1 97 ? 1.068 -3.027 21.476 1.00 96.94 97 GLN A C 1
ATOM 762 O O . GLN A 1 97 ? 1.805 -2.055 21.573 1.00 96.94 97 GLN A O 1
ATOM 767 N N . TYR A 1 98 ? 0.363 -3.505 22.493 1.00 95.50 98 TYR A N 1
ATOM 768 C CA . TYR A 1 98 ? 0.343 -2.910 23.826 1.00 95.50 98 TYR A CA 1
ATOM 769 C C . TYR A 1 98 ? 0.894 -3.865 24.877 1.00 95.50 98 TYR A C 1
ATOM 771 O O . TYR A 1 98 ? 0.981 -5.078 24.658 1.00 95.50 98 TYR A O 1
ATOM 779 N N . ARG A 1 99 ? 1.271 -3.276 26.010 1.00 93.12 99 ARG A N 1
ATOM 780 C CA . ARG A 1 99 ? 1.609 -3.980 27.238 1.00 93.12 99 ARG A CA 1
ATOM 781 C C . ARG A 1 99 ? 1.070 -3.196 28.425 1.00 93.12 99 ARG A C 1
ATOM 783 O O . ARG A 1 99 ? 1.224 -1.976 28.461 1.00 93.12 99 ARG A O 1
ATOM 790 N N . ASP A 1 100 ? 0.478 -3.901 29.379 1.00 88.81 100 ASP A N 1
ATOM 791 C CA . ASP A 1 100 ? -0.091 -3.345 30.606 1.00 88.81 100 ASP A CA 1
ATOM 792 C C . ASP A 1 100 ? -1.184 -2.281 30.349 1.00 88.81 100 ASP A C 1
ATOM 794 O O . ASP A 1 100 ? -1.348 -1.332 31.116 1.00 88.81 100 ASP A O 1
ATOM 798 N N . GLY A 1 101 ? -1.962 -2.446 29.269 1.00 89.38 101 GLY A N 1
ATOM 799 C CA . GLY A 1 101 ? -3.137 -1.620 28.968 1.00 89.38 101 GLY A CA 1
ATOM 800 C C . GLY A 1 101 ? -3.069 -0.849 27.650 1.00 89.38 101 GLY A C 1
ATOM 801 O O . GLY A 1 101 ? -2.017 -0.684 27.034 1.00 89.38 101 GLY A O 1
ATOM 802 N N . PHE A 1 102 ? -4.233 -0.371 27.216 1.00 90.75 102 PHE A N 1
ATOM 803 C CA . PHE A 1 102 ? -4.442 0.298 25.931 1.00 90.75 102 PHE A CA 1
ATOM 804 C C . PHE A 1 102 ? -5.206 1.605 26.127 1.00 90.75 102 PHE A C 1
ATOM 806 O O . PHE A 1 102 ? -6.161 1.650 26.905 1.00 90.75 102 PHE A O 1
ATOM 813 N N . ARG A 1 103 ? -4.790 2.660 25.413 1.00 94.31 103 ARG A N 1
ATOM 814 C CA . ARG A 1 103 ? -5.462 3.960 25.417 1.00 94.31 103 ARG A CA 1
ATOM 815 C C . ARG A 1 103 ? -5.518 4.575 24.022 1.00 94.31 103 ARG A C 1
ATOM 817 O O . ARG A 1 103 ? -4.492 4.696 23.358 1.00 94.31 103 ARG A O 1
ATOM 824 N N . LEU A 1 104 ? -6.702 5.043 23.630 1.00 95.88 104 LEU A N 1
ATOM 825 C CA . LEU A 1 104 ? -6.911 5.946 22.493 1.00 95.88 104 LEU A CA 1
ATOM 826 C C . LEU A 1 104 ? -7.559 7.242 22.971 1.00 95.88 104 LEU A C 1
ATOM 828 O O . LEU A 1 104 ? -8.340 7.229 23.920 1.00 95.88 104 LEU A O 1
ATOM 832 N N . LYS A 1 105 ? -7.272 8.351 22.295 1.00 95.06 105 LYS A N 1
ATOM 833 C CA . LYS A 1 105 ? -7.896 9.655 22.52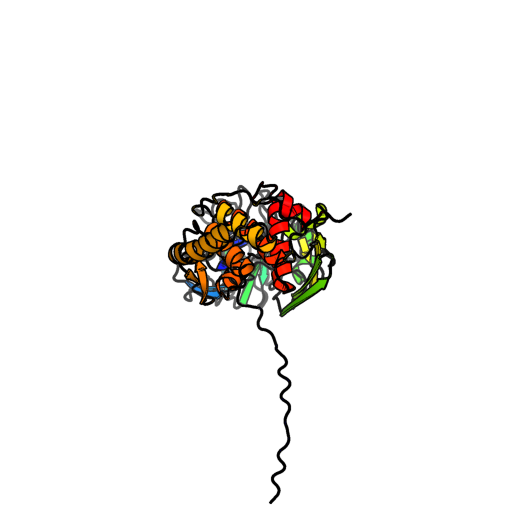9 1.00 95.06 105 LYS A CA 1
ATOM 834 C C . LYS A 1 105 ? -8.405 10.223 21.214 1.00 95.06 105 LYS A C 1
ATOM 836 O O . LYS A 1 105 ? -7.618 10.385 20.290 1.00 95.06 105 LYS A O 1
ATOM 841 N N . GLY A 1 106 ? -9.686 10.551 21.121 1.00 92.75 106 GLY A N 1
ATOM 842 C CA . GLY A 1 106 ? -10.226 11.260 19.960 1.00 92.75 106 GLY A CA 1
ATOM 843 C C . GLY A 1 106 ? -10.396 12.745 20.240 1.00 92.75 106 GLY A C 1
ATOM 844 O O . GLY A 1 106 ? -10.783 13.122 21.347 1.00 92.75 106 GLY A O 1
ATOM 845 N N . ARG A 1 107 ? -10.126 13.584 19.234 1.00 85.31 107 ARG A N 1
ATOM 846 C CA . ARG A 1 107 ? -10.368 15.036 19.277 1.00 85.31 107 ARG A CA 1
ATOM 847 C C . ARG A 1 107 ? -11.454 15.431 18.280 1.00 85.31 107 ARG A C 1
ATOM 849 O O . ARG A 1 107 ? -11.536 14.861 17.196 1.00 85.31 107 ARG A O 1
ATOM 856 N N . GLY A 1 108 ? -12.263 16.429 18.638 1.00 69.56 108 GLY A N 1
ATOM 857 C CA . GLY A 1 108 ? -13.181 17.104 17.709 1.00 69.56 108 GLY A CA 1
ATOM 858 C C . GLY A 1 108 ? -14.416 16.313 17.250 1.00 69.56 108 GLY A C 1
ATOM 859 O O . GLY A 1 108 ? -15.204 16.853 16.481 1.00 69.56 108 GLY A O 1
ATOM 860 N N . ALA A 1 109 ? -14.617 15.080 17.723 1.00 71.62 109 ALA A N 1
ATOM 861 C CA . ALA A 1 109 ? -15.813 14.273 17.474 1.00 71.62 109 ALA A CA 1
ATOM 862 C C . ALA A 1 109 ? -16.469 13.857 18.796 1.00 71.62 109 ALA A C 1
ATOM 864 O O . ALA A 1 109 ? -15.789 13.794 19.827 1.00 71.62 109 ALA A O 1
ATOM 865 N N . SER A 1 110 ? -17.768 13.536 18.762 1.00 86.94 110 SER A N 1
ATOM 866 C CA . SER A 1 110 ? -18.458 12.981 19.926 1.00 86.94 110 SER A CA 1
ATOM 867 C C . SER A 1 110 ? -17.777 11.694 20.403 1.00 86.94 110 SER A C 1
ATOM 869 O O . SER A 1 110 ? -17.124 10.978 19.632 1.00 86.94 110 SER A O 1
ATOM 871 N N . ALA A 1 111 ? -17.952 11.367 21.681 1.00 92.81 111 ALA A N 1
ATOM 872 C CA . ALA A 1 111 ? -17.532 10.075 22.196 1.00 92.81 111 ALA A CA 1
ATOM 873 C C . ALA A 1 111 ? -18.258 8.940 21.436 1.00 92.81 111 ALA A C 1
ATOM 875 O O . ALA A 1 111 ? -19.475 9.030 21.233 1.00 92.81 111 ALA A O 1
ATOM 876 N N . PRO A 1 112 ? -17.541 7.899 20.969 1.00 94.62 112 PRO A N 1
ATOM 877 C CA . PRO A 1 112 ? -18.155 6.809 20.224 1.00 94.62 112 PRO A CA 1
ATOM 878 C C . PRO A 1 112 ? -18.967 5.883 21.134 1.00 94.62 112 PRO A C 1
ATOM 880 O O . PRO A 1 112 ? -18.668 5.706 22.316 1.00 94.62 112 PRO A O 1
ATOM 883 N N . PHE A 1 113 ? -19.949 5.211 20.540 1.00 95.81 113 PHE A N 1
ATOM 884 C CA . PHE A 1 113 ? -20.539 4.000 21.099 1.00 95.81 113 PHE A CA 1
ATOM 885 C C . PHE A 1 113 ? -19.576 2.828 20.923 1.00 95.81 113 PHE A C 1
ATOM 887 O O . PHE A 1 113 ? -18.947 2.692 19.870 1.00 95.81 113 PHE A O 1
ATOM 894 N N . LEU A 1 114 ? -19.513 1.955 21.928 1.00 97.00 114 LEU A N 1
ATOM 895 C CA . LEU A 1 114 ? -18.823 0.672 21.836 1.00 97.00 114 LEU A CA 1
ATOM 896 C C . LEU A 1 114 ? -19.838 -0.425 21.564 1.00 97.00 114 LEU A C 1
ATOM 898 O O . LEU A 1 114 ? -20.815 -0.570 22.295 1.00 97.00 114 LEU A O 1
ATOM 902 N N . THR A 1 115 ? -19.596 -1.206 20.520 1.00 96.50 115 THR A N 1
ATOM 903 C CA . THR A 1 115 ? -20.530 -2.223 20.042 1.00 96.50 115 THR A CA 1
ATOM 904 C C . THR A 1 115 ? -19.803 -3.536 19.767 1.00 96.50 115 THR A C 1
ATOM 906 O O . THR A 1 115 ? -18.764 -3.541 19.117 1.00 96.50 115 THR A O 1
ATOM 909 N N . TRP A 1 116 ? -20.336 -4.654 20.250 1.00 95.19 116 TRP A N 1
ATOM 910 C CA . TRP A 1 116 ? -19.772 -5.996 20.073 1.00 95.19 116 TRP A CA 1
ATOM 911 C C . TRP A 1 116 ? -20.863 -6.983 19.636 1.00 95.19 116 TRP A C 1
ATOM 913 O O . TRP A 1 116 ? -21.977 -6.588 19.297 1.00 95.19 116 TRP A O 1
ATOM 923 N N . ALA A 1 117 ? -20.549 -8.281 19.614 1.00 91.88 117 ALA A N 1
ATOM 924 C CA . ALA A 1 117 ? -21.442 -9.311 19.081 1.00 91.88 117 ALA A CA 1
ATOM 925 C C . ALA A 1 117 ? -22.829 -9.364 19.746 1.00 91.88 117 ALA A C 1
ATOM 927 O O . ALA A 1 117 ? -23.799 -9.695 19.063 1.00 91.88 117 ALA A O 1
ATOM 928 N N . ASP A 1 118 ? -22.904 -9.047 21.042 1.00 91.25 118 ASP A N 1
ATOM 929 C CA . ASP A 1 118 ? -24.081 -9.299 21.881 1.00 91.25 118 ASP A CA 1
ATOM 930 C C . ASP A 1 118 ? -24.676 -8.018 22.487 1.00 91.25 118 ASP A C 1
ATOM 932 O O . ASP A 1 118 ? -25.667 -8.083 23.213 1.00 91.25 118 ASP A O 1
ATOM 936 N N . GLY A 1 119 ? -24.093 -6.844 22.219 1.00 93.56 119 GLY A N 1
ATOM 937 C CA . GLY A 1 119 ? -24.572 -5.600 22.812 1.00 93.56 119 GLY A CA 1
ATOM 938 C C . GLY A 1 119 ? -23.823 -4.344 22.383 1.00 93.56 119 GLY A C 1
ATOM 939 O O . GLY A 1 119 ? -22.850 -4.390 21.630 1.00 93.56 119 GLY A O 1
ATOM 940 N N . SER A 1 120 ? -24.308 -3.215 22.897 1.00 96.06 120 SER A N 1
ATOM 941 C CA . SER A 1 120 ? -23.719 -1.891 22.714 1.00 96.06 120 SER A CA 1
ATOM 942 C C . SER A 1 120 ? -23.832 -1.077 23.998 1.00 96.06 120 SER A C 1
ATOM 944 O O . SER A 1 120 ? -24.818 -1.195 24.727 1.00 96.06 120 SER A O 1
ATOM 946 N N . VAL A 1 121 ? -22.854 -0.210 24.245 1.00 95.94 121 VAL A N 1
ATOM 947 C CA . VAL A 1 121 ? -22.855 0.753 25.352 1.00 95.94 121 VAL A CA 1
ATOM 948 C C . VAL A 1 121 ? -22.431 2.134 24.869 1.00 95.94 121 VAL A C 1
ATOM 950 O O . VAL A 1 121 ? -21.689 2.274 23.894 1.00 95.94 121 VAL A O 1
ATOM 953 N N . GLY A 1 122 ? -22.932 3.159 25.553 1.00 94.38 122 GLY A N 1
ATOM 954 C CA . GLY A 1 122 ? -22.496 4.537 25.366 1.00 94.38 122 GLY A CA 1
ATOM 955 C C . GLY A 1 122 ? -21.314 4.916 26.263 1.00 94.38 122 GLY A C 1
ATOM 956 O O . GLY A 1 122 ? -20.808 4.083 27.022 1.00 94.38 122 GLY A O 1
ATOM 957 N N . PRO A 1 123 ? -20.898 6.190 26.201 1.00 94.19 123 PRO A N 1
ATOM 958 C CA . PRO A 1 123 ? -19.845 6.728 27.054 1.00 94.19 123 PRO A CA 1
ATOM 959 C C . PRO A 1 123 ? -20.149 6.533 28.546 1.00 94.19 123 PRO A C 1
ATOM 961 O O . PRO A 1 123 ? -21.298 6.575 28.982 1.00 94.19 123 PRO A O 1
ATOM 964 N N . GLY A 1 124 ? -19.104 6.303 29.337 1.00 95.50 124 GLY A N 1
ATOM 965 C CA . GLY A 1 124 ? -19.171 6.096 30.782 1.00 95.50 124 GLY A CA 1
ATOM 966 C C . GLY A 1 124 ? -19.509 4.669 31.216 1.00 95.50 124 GLY A C 1
ATOM 967 O O . GLY A 1 124 ? -19.285 4.340 32.378 1.00 95.50 124 GLY A O 1
ATOM 968 N N . VAL A 1 125 ? -19.964 3.794 30.315 1.00 96.56 125 VAL A N 1
ATOM 969 C CA . VAL A 1 125 ? -20.349 2.414 30.649 1.00 96.56 125 VAL A CA 1
ATOM 970 C C . VAL A 1 125 ? -19.307 1.426 30.105 1.00 96.56 125 VAL A C 1
ATOM 972 O O . VAL A 1 125 ? -19.000 1.471 28.912 1.00 96.56 125 VAL A O 1
ATOM 975 N N . PRO A 1 126 ? -18.738 0.535 30.940 1.00 96.31 126 PRO A N 1
ATOM 976 C CA . PRO A 1 126 ? -17.778 -0.457 30.474 1.00 96.31 126 PRO A CA 1
ATOM 977 C C . PRO A 1 126 ? -18.459 -1.583 29.685 1.00 96.31 126 PRO A C 1
ATOM 979 O O . PRO A 1 126 ? -19.575 -2.008 29.988 1.00 96.31 126 PRO A O 1
ATOM 982 N N . THR A 1 127 ? -17.753 -2.095 28.683 1.00 96.94 127 THR A N 1
ATOM 983 C CA . THR A 1 127 ? -18.105 -3.323 27.957 1.00 96.94 127 THR A CA 1
ATOM 984 C C . THR A 1 127 ? -17.690 -4.565 28.757 1.00 96.94 127 THR A C 1
ATOM 986 O O . THR A 1 127 ? -16.763 -4.490 29.573 1.00 96.94 127 THR A O 1
ATOM 989 N N . PRO A 1 128 ? -18.329 -5.731 28.533 1.00 96.12 128 PRO A N 1
ATOM 990 C CA . PRO A 1 128 ? -17.775 -7.003 28.987 1.00 96.12 128 PRO A CA 1
ATOM 991 C C . PRO A 1 128 ? -16.435 -7.291 28.294 1.00 96.12 128 PRO A C 1
ATOM 993 O O . PRO A 1 128 ? -16.079 -6.661 27.298 1.00 96.12 128 PRO A O 1
ATOM 996 N N . ALA A 1 129 ? -15.698 -8.281 28.798 1.00 96.31 129 ALA A N 1
ATOM 997 C CA . ALA A 1 129 ? -14.494 -8.759 28.128 1.00 96.31 129 ALA A CA 1
ATOM 998 C C . ALA A 1 129 ? -14.851 -9.357 26.757 1.00 96.31 129 ALA A C 1
ATOM 1000 O O . ALA A 1 129 ? -15.608 -10.325 26.678 1.00 96.31 129 ALA A O 1
ATOM 1001 N N . THR A 1 130 ? -14.332 -8.772 25.674 1.00 95.38 130 THR A N 1
ATOM 1002 C CA . THR A 1 130 ? -14.651 -9.177 24.295 1.00 95.38 130 THR A CA 1
ATOM 1003 C C . THR A 1 130 ? -13.392 -9.278 23.436 1.00 95.38 130 THR A C 1
ATOM 1005 O O . THR A 1 130 ? -12.398 -8.599 23.682 1.00 95.38 130 THR A O 1
ATOM 1008 N N . GLY A 1 131 ? -13.420 -10.150 22.423 1.00 95.25 131 GLY A N 1
ATOM 1009 C CA . GLY A 1 131 ? -12.318 -10.298 21.459 1.00 95.25 131 GLY A CA 1
ATOM 1010 C C . GLY A 1 131 ? -12.302 -9.220 20.368 1.00 95.25 131 GLY A C 1
ATOM 1011 O O . GLY A 1 131 ? -11.343 -9.120 19.607 1.00 95.25 131 GLY A O 1
ATOM 1012 N N . TRP A 1 132 ? -13.353 -8.404 20.279 1.00 96.81 132 TRP A N 1
ATOM 1013 C CA . TRP A 1 132 ? -13.424 -7.265 19.372 1.00 96.81 132 TRP A CA 1
ATOM 1014 C C . TRP A 1 132 ? -14.466 -6.253 19.847 1.00 96.81 132 TRP A C 1
ATOM 1016 O O . TRP A 1 132 ? -15.465 -6.621 20.465 1.00 96.81 132 TRP A O 1
ATOM 1026 N N . ALA A 1 133 ? -14.257 -4.991 19.489 1.00 96.94 133 ALA A N 1
ATOM 1027 C CA . ALA A 1 133 ? -15.209 -3.912 19.708 1.00 96.94 133 ALA A CA 1
ATOM 1028 C C . ALA A 1 133 ? -15.231 -2.973 18.501 1.00 96.94 133 ALA A C 1
ATOM 1030 O O . ALA A 1 133 ? -14.205 -2.690 17.886 1.00 96.94 133 ALA A O 1
ATOM 1031 N N . LEU A 1 134 ? -16.413 -2.480 18.167 1.00 96.56 134 LEU A N 1
ATOM 1032 C CA . LEU A 1 134 ? -16.647 -1.512 17.111 1.00 96.56 134 LEU A CA 1
ATOM 1033 C C . LEU A 1 134 ? -16.908 -0.141 17.727 1.00 96.56 134 LEU A C 1
ATOM 1035 O O . LEU A 1 134 ? -17.761 -0.011 18.605 1.00 96.56 134 LEU A O 1
ATOM 1039 N N . LEU A 1 135 ? -16.190 0.865 17.242 1.00 95.81 135 LEU A N 1
ATOM 1040 C CA . LEU A 1 135 ? -16.414 2.271 17.542 1.00 95.81 135 LEU A CA 1
ATOM 1041 C C . LEU A 1 135 ? -17.302 2.850 16.442 1.00 95.81 135 LEU A C 1
ATOM 1043 O O . LEU A 1 135 ? -16.980 2.749 15.255 1.00 95.81 135 LEU A O 1
ATOM 1047 N N . SER A 1 136 ? -18.411 3.460 16.843 1.00 94.62 136 SER A N 1
ATOM 1048 C CA . SER A 1 136 ? -19.369 4.110 15.945 1.00 94.62 136 SER A CA 1
ATOM 1049 C C . SER A 1 136 ? -19.872 5.417 16.543 1.00 94.62 136 SER A C 1
ATOM 1051 O O . SER A 1 136 ? -19.940 5.549 17.763 1.00 94.62 136 SER A O 1
ATOM 1053 N N . TRP A 1 137 ? -20.264 6.363 15.694 1.00 92.69 137 TRP A N 1
ATOM 1054 C CA . TRP A 1 137 ? -20.626 7.719 16.102 1.00 92.69 137 TRP A CA 1
ATOM 1055 C C . TRP A 1 137 ? -22.086 8.047 15.797 1.00 92.69 137 TRP A C 1
ATOM 1057 O O . TRP A 1 137 ? -22.745 7.420 14.963 1.00 92.69 137 TRP A O 1
ATOM 1067 N N . SER A 1 138 ? -22.606 9.054 16.495 1.00 90.94 138 SER A N 1
ATOM 1068 C CA . SER A 1 138 ? -23.938 9.592 16.205 1.00 90.94 138 SER A CA 1
ATOM 1069 C C . SER A 1 138 ? -23.974 10.317 14.852 1.00 90.94 138 SER A C 1
ATOM 1071 O O . SER A 1 138 ? -25.005 10.375 14.178 1.00 90.94 138 SER A O 1
ATOM 1073 N N . GLU A 1 139 ? -22.822 10.832 14.441 1.00 89.81 139 GLU A N 1
ATOM 1074 C CA . GLU A 1 139 ? -22.515 11.438 13.163 1.00 89.81 139 GLU A CA 1
ATOM 1075 C C . GLU A 1 139 ? -22.273 10.364 12.087 1.00 89.81 139 GLU A C 1
ATOM 1077 O O . GLU A 1 139 ? -21.867 9.244 12.399 1.00 89.81 139 GLU A O 1
ATOM 1082 N N . PRO A 1 140 ? -22.513 10.673 10.799 1.00 89.06 140 PRO A N 1
ATOM 1083 C CA . PRO A 1 140 ? -22.227 9.766 9.687 1.00 89.06 140 PRO A CA 1
ATOM 1084 C C . PRO A 1 140 ? -20.712 9.630 9.458 1.00 89.06 140 PRO A C 1
ATOM 1086 O O . PRO A 1 140 ? -20.160 10.216 8.526 1.00 89.06 140 PRO A O 1
ATOM 1089 N N . LEU A 1 141 ? -20.046 8.832 10.292 1.00 89.56 141 LEU A N 1
ATOM 1090 C CA . LEU A 1 141 ? -18.622 8.512 10.183 1.00 89.56 141 LEU A CA 1
ATOM 1091 C C . LEU A 1 141 ? -18.412 7.017 9.897 1.00 89.56 141 LEU A C 1
ATOM 1093 O O . LEU A 1 141 ? -19.252 6.196 10.282 1.00 89.56 141 LEU A O 1
ATOM 1097 N N . PRO A 1 142 ? -17.320 6.632 9.211 1.00 91.06 142 PRO A N 1
ATOM 1098 C CA . PRO A 1 142 ? -16.970 5.227 9.055 1.00 91.06 142 PRO A CA 1
ATOM 1099 C C . PRO A 1 142 ? -16.649 4.589 10.414 1.00 91.06 142 PRO A C 1
ATOM 1101 O O . PRO A 1 142 ? -15.897 5.176 11.195 1.00 91.06 142 PRO A O 1
ATOM 1104 N N . PRO A 1 143 ? -17.200 3.405 10.730 1.00 93.62 143 PRO A N 1
ATOM 1105 C CA . PRO A 1 143 ? -16.939 2.753 12.006 1.00 93.62 143 PRO A CA 1
ATOM 1106 C C . PRO A 1 143 ? -15.519 2.169 12.054 1.00 93.62 143 PRO A C 1
ATOM 1108 O O . PRO A 1 143 ? -15.014 1.671 11.048 1.00 93.62 143 PRO A O 1
ATOM 1111 N N . VAL A 1 144 ? -14.892 2.169 13.235 1.00 95.12 144 VAL A N 1
ATOM 1112 C CA . VAL A 1 144 ? -13.565 1.560 13.459 1.00 95.12 144 VAL A CA 1
ATOM 1113 C C . VAL A 1 144 ? -13.731 0.250 14.203 1.00 95.12 144 VAL A C 1
ATOM 1115 O O . VAL A 1 144 ? -14.282 0.226 15.300 1.00 95.12 144 VAL A O 1
ATOM 1118 N N . LEU A 1 145 ? -13.223 -0.843 13.641 1.00 96.69 145 LEU A N 1
ATOM 1119 C CA . LEU A 1 145 ? -13.163 -2.126 14.332 1.00 96.69 145 LEU A CA 1
ATOM 1120 C C . LEU A 1 145 ? -11.814 -2.268 15.037 1.00 96.69 145 LEU A C 1
ATOM 1122 O O . LEU A 1 145 ? -10.766 -2.127 14.408 1.00 96.69 145 LEU A O 1
ATOM 1126 N N . LEU A 1 146 ? -11.862 -2.593 16.325 1.00 97.62 146 LEU A N 1
ATOM 1127 C CA . LEU A 1 146 ? -10.730 -3.055 17.114 1.00 97.62 146 LEU A CA 1
ATOM 1128 C C . LEU A 1 146 ? -10.865 -4.562 17.304 1.00 97.62 146 LEU A C 1
ATOM 1130 O O . LEU A 1 146 ? -11.878 -5.025 17.828 1.00 97.62 146 LEU A O 1
ATOM 1134 N N . VAL A 1 147 ? -9.857 -5.324 16.892 1.00 97.12 147 VAL A N 1
ATOM 1135 C CA . VAL A 1 147 ? -9.784 -6.772 17.134 1.00 97.12 147 VAL A CA 1
ATOM 1136 C C . VAL A 1 147 ? -8.583 -7.062 18.025 1.00 97.12 147 VAL A C 1
ATOM 1138 O O . VAL A 1 147 ? -7.482 -6.583 17.758 1.00 97.12 147 VAL A O 1
ATOM 1141 N N . PHE A 1 148 ? -8.793 -7.844 19.078 1.00 96.12 148 PHE A N 1
ATOM 1142 C CA . PHE A 1 148 ? -7.782 -8.163 20.080 1.00 96.12 148 PHE A CA 1
ATOM 1143 C C . PHE A 1 148 ? -7.172 -9.533 19.782 1.00 96.12 148 PHE A C 1
ATOM 1145 O O . PHE A 1 148 ? -7.894 -10.511 19.603 1.00 96.12 148 PHE A O 1
ATOM 1152 N N . SER A 1 149 ? -5.842 -9.606 19.690 1.00 94.56 149 SER A N 1
ATOM 1153 C CA . SER A 1 149 ? -5.133 -10.879 19.498 1.00 94.56 149 SER A CA 1
ATOM 1154 C C . SER A 1 149 ? -4.873 -11.630 20.807 1.00 94.56 149 SER A C 1
ATOM 1156 O O . SER A 1 149 ? -4.482 -12.793 20.761 1.00 94.56 149 SER A O 1
ATOM 1158 N N . GLY A 1 150 ? -4.948 -10.933 21.945 1.00 90.62 150 GLY A N 1
ATOM 1159 C CA . GLY A 1 150 ? -4.740 -11.498 23.276 1.00 90.62 150 GLY A CA 1
ATOM 1160 C C . GLY A 1 150 ? -6.035 -12.018 23.894 1.00 90.62 150 GLY A C 1
ATOM 1161 O O . GLY A 1 150 ? -7.004 -12.322 23.197 1.00 90.62 150 GLY A O 1
ATOM 1162 N N . GLU A 1 151 ? -6.051 -12.084 25.223 1.00 92.50 151 GLU A N 1
ATOM 1163 C CA . GLU A 1 151 ? -7.267 -12.399 25.971 1.00 92.50 151 GLU A CA 1
ATOM 1164 C C . GLU A 1 151 ? -8.354 -11.332 25.734 1.00 92.50 151 GLU A C 1
ATOM 1166 O O . GLU A 1 151 ? -8.030 -10.148 25.567 1.00 92.50 151 GLU A O 1
ATOM 1171 N N . PRO A 1 152 ? -9.646 -11.717 25.732 1.00 94.31 152 PRO A N 1
ATOM 1172 C CA . PRO A 1 152 ? -10.751 -10.771 25.657 1.00 94.31 152 PRO A CA 1
ATOM 1173 C C . PRO A 1 152 ? -10.626 -9.661 26.706 1.00 94.31 152 PRO A C 1
ATOM 1175 O O . PRO A 1 152 ? -10.342 -9.927 27.873 1.00 94.31 152 PRO A O 1
ATOM 1178 N N . VAL A 1 153 ? -10.891 -8.416 26.308 1.00 95.25 153 VAL A N 1
ATOM 1179 C CA . VAL A 1 153 ? -10.697 -7.242 27.169 1.00 95.25 153 VAL A CA 1
ATOM 1180 C C . VAL A 1 153 ? -11.960 -6.398 27.254 1.00 95.25 153 VAL A C 1
ATOM 1182 O O . VAL A 1 153 ? -12.710 -6.265 26.286 1.00 95.25 153 VAL A O 1
ATOM 1185 N N . GLY A 1 154 ? -12.225 -5.870 28.448 1.00 96.38 154 GLY A N 1
ATOM 1186 C CA . GLY A 1 154 ? -13.274 -4.881 28.670 1.00 96.38 154 GLY A CA 1
ATOM 1187 C C . GLY A 1 154 ? -12.742 -3.484 28.375 1.00 96.38 154 GLY A C 1
ATOM 1188 O O . GLY A 1 154 ? -11.649 -3.122 28.807 1.00 96.38 154 GLY A O 1
ATOM 1189 N N . LEU A 1 155 ? -13.522 -2.697 27.656 1.00 97.25 155 LEU A N 1
ATOM 1190 C CA . LEU A 1 155 ? -13.229 -1.323 27.262 1.00 97.25 155 LEU A CA 1
ATOM 1191 C C . LEU A 1 155 ? -14.248 -0.345 27.843 1.00 97.25 155 LEU A C 1
ATOM 1193 O O . LEU A 1 155 ? -15.421 -0.694 27.974 1.00 97.25 155 LEU A O 1
ATOM 1197 N N . GLN A 1 156 ? -13.833 0.893 28.096 1.00 97.44 156 GLN A N 1
ATOM 1198 C CA . GLN A 1 156 ? -14.728 1.993 28.456 1.00 97.44 156 GLN A CA 1
ATOM 1199 C C . GLN A 1 156 ? -14.316 3.267 27.723 1.00 97.44 156 GLN A C 1
ATOM 1201 O O . GLN A 1 156 ? -13.136 3.612 27.671 1.00 97.44 156 GLN A O 1
ATOM 1206 N N . VAL A 1 157 ? -15.305 3.973 27.176 1.00 97.19 157 VAL A N 1
ATOM 1207 C CA . VAL A 1 157 ? -15.129 5.335 26.663 1.00 97.19 157 VAL A CA 1
ATOM 1208 C C . VAL A 1 157 ? -15.474 6.317 27.774 1.00 97.19 157 VAL A C 1
ATOM 1210 O O . VAL A 1 157 ? -16.494 6.160 28.439 1.00 97.19 157 VAL A O 1
ATOM 1213 N N . SER A 1 158 ? -14.657 7.345 27.959 1.00 95.75 158 SER A N 1
ATOM 1214 C CA . SER A 1 158 ? -14.910 8.467 28.861 1.00 95.75 158 SER A CA 1
ATOM 1215 C C . SER A 1 158 ? -14.897 9.774 28.077 1.00 95.75 158 SER A C 1
ATOM 1217 O O . SER A 1 158 ? -14.048 9.973 27.207 1.00 95.75 158 SER A O 1
ATOM 1219 N N . GLU A 1 159 ? -15.843 10.661 28.373 1.00 94.06 159 GLU A N 1
ATOM 1220 C CA . GLU A 1 159 ? -15.815 12.028 27.856 1.00 94.06 159 GLU A CA 1
ATOM 1221 C C . GLU A 1 159 ? -14.742 12.836 28.592 1.00 94.06 159 GLU A C 1
ATOM 1223 O O . GLU A 1 159 ? -14.533 12.687 29.798 1.00 94.06 159 GLU A O 1
ATOM 1228 N N . GLN A 1 160 ? -14.041 13.684 27.849 1.00 90.19 160 GLN A N 1
ATOM 1229 C CA . GLN A 1 160 ? -13.043 14.619 28.353 1.00 90.19 160 GLN A CA 1
ATOM 1230 C C . GLN A 1 160 ? -13.384 16.027 27.860 1.00 90.19 160 GLN A C 1
ATOM 1232 O O . GLN A 1 160 ? -14.105 16.187 26.880 1.00 90.19 160 GLN A O 1
ATOM 1237 N N . ALA A 1 161 ? -12.843 17.055 28.519 1.00 85.75 161 ALA A N 1
ATOM 1238 C CA . ALA A 1 161 ? -13.116 18.450 28.161 1.00 85.75 161 ALA A CA 1
ATOM 1239 C C . ALA A 1 161 ? -12.837 18.756 26.673 1.00 85.75 161 ALA A C 1
ATOM 1241 O O . ALA A 1 161 ? -13.607 19.479 26.049 1.00 85.75 161 ALA A O 1
ATOM 1242 N N . ASP A 1 162 ? -11.794 18.138 26.106 1.00 85.06 162 ASP A N 1
ATOM 1243 C CA . ASP A 1 162 ? -11.341 18.364 24.727 1.00 85.06 162 ASP A CA 1
ATOM 1244 C C . ASP A 1 162 ? -11.597 17.165 23.786 1.00 85.06 162 ASP A C 1
ATOM 1246 O O . ASP A 1 162 ? -11.001 17.073 22.707 1.00 85.06 162 ASP A O 1
ATOM 1250 N N . GLY A 1 163 ? -12.453 16.213 24.180 1.00 92.38 163 GLY A N 1
ATOM 1251 C CA . GLY A 1 163 ? -12.762 15.036 23.364 1.00 92.38 163 GLY A CA 1
ATOM 1252 C C . GLY A 1 163 ? -13.160 13.812 24.179 1.00 92.38 163 GLY A C 1
ATOM 1253 O O . GLY A 1 163 ? -14.027 13.875 25.045 1.00 92.38 163 GLY A O 1
ATOM 1254 N N . TRP A 1 164 ? -12.544 12.668 23.897 1.00 94.88 164 TRP A N 1
ATOM 1255 C CA . TRP A 1 164 ? -12.837 11.416 24.596 1.00 94.88 164 TRP A CA 1
ATOM 1256 C C . TRP A 1 164 ? -11.600 10.535 24.719 1.00 94.88 164 TRP A C 1
ATOM 1258 O O . TRP A 1 164 ? -10.657 10.655 23.936 1.00 94.88 164 TRP A O 1
ATOM 1268 N N . ALA A 1 165 ? -11.619 9.619 25.686 1.00 95.44 165 ALA A N 1
ATOM 1269 C CA . ALA A 1 165 ? -10.611 8.577 25.834 1.00 95.44 165 ALA A CA 1
ATOM 1270 C C . ALA A 1 165 ? -11.255 7.191 25.902 1.00 95.44 165 ALA A C 1
ATOM 1272 O O . ALA A 1 165 ? -12.237 6.994 26.614 1.00 95.44 165 ALA A O 1
ATOM 1273 N N . LEU A 1 166 ? -10.687 6.238 25.170 1.00 96.88 166 LEU A N 1
ATOM 1274 C CA . LEU A 1 166 ? -11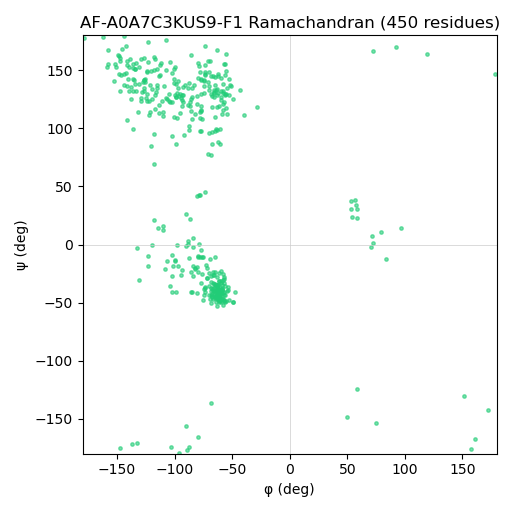.019 4.819 25.228 1.00 96.88 166 LEU A CA 1
ATOM 1275 C C . LEU A 1 166 ? -9.887 4.089 25.942 1.00 96.88 166 LEU A C 1
ATOM 1277 O O . LEU A 1 166 ? -8.739 4.190 25.512 1.00 96.88 166 LEU A O 1
ATOM 1281 N N . GLU A 1 167 ? -10.211 3.351 26.998 1.00 96.38 167 GLU A N 1
ATOM 1282 C CA . GLU A 1 167 ? -9.235 2.659 27.845 1.00 96.38 167 GLU A CA 1
ATOM 1283 C C . GLU A 1 167 ? -9.690 1.235 28.175 1.00 96.38 167 GLU A C 1
ATOM 1285 O O . GLU A 1 167 ? -10.888 0.930 28.169 1.00 96.38 167 GLU A O 1
ATOM 1290 N N . THR A 1 168 ? -8.732 0.354 28.471 1.00 95.75 168 THR A N 1
ATOM 1291 C CA . THR A 1 168 ? -9.027 -0.985 28.993 1.00 95.75 168 THR A CA 1
ATOM 1292 C C . THR A 1 168 ? -9.398 -0.931 30.475 1.00 95.75 168 THR A C 1
ATOM 1294 O O . THR A 1 168 ? -8.822 -0.179 31.253 1.00 95.75 168 THR A O 1
ATOM 1297 N N . GLN A 1 169 ? -10.352 -1.766 30.883 1.00 93.44 169 GLN A N 1
ATOM 1298 C CA . GLN A 1 169 ? -10.754 -1.945 32.286 1.00 93.44 169 GLN A CA 1
ATOM 1299 C C . GLN A 1 169 ? -9.752 -2.791 33.080 1.00 93.44 169 GLN A C 1
ATOM 1301 O O . GLN A 1 169 ? -9.671 -2.705 34.302 1.00 93.44 169 GLN A O 1
ATOM 1306 N N . THR A 1 170 ? -9.014 -3.645 32.378 1.00 90.56 170 THR A N 1
ATOM 1307 C CA . THR A 1 170 ? -7.992 -4.535 32.926 1.00 90.56 170 THR A CA 1
ATOM 1308 C C . THR A 1 170 ? -6.700 -4.378 32.121 1.00 90.56 170 THR A C 1
ATOM 1310 O O . THR A 1 170 ? -6.745 -3.866 30.994 1.00 90.56 170 THR A O 1
ATOM 1313 N N . PRO A 1 171 ? -5.534 -4.757 32.674 1.00 91.06 171 PRO A N 1
ATOM 1314 C CA . PRO A 1 171 ? -4.296 -4.794 31.904 1.00 91.06 171 PRO A CA 1
ATOM 1315 C C . PRO A 1 171 ? -4.464 -5.659 30.650 1.00 91.06 171 PRO A C 1
ATOM 1317 O O . PRO A 1 171 ? -5.029 -6.749 30.719 1.00 91.06 171 PRO A O 1
ATOM 1320 N N . TYR A 1 172 ? -3.982 -5.163 29.512 1.00 94.25 172 TYR A N 1
ATOM 1321 C CA . TYR A 1 172 ? -4.018 -5.874 28.236 1.00 94.25 172 TYR A CA 1
ATOM 1322 C C . TYR A 1 172 ? -2.615 -5.994 27.656 1.00 94.25 172 TYR A C 1
ATOM 1324 O O . TYR A 1 172 ? -1.922 -4.985 27.496 1.00 94.25 172 TYR A O 1
ATOM 1332 N N . ASP A 1 173 ? -2.262 -7.223 27.286 1.00 95.25 173 ASP A N 1
ATOM 1333 C CA . ASP A 1 173 ? -1.022 -7.578 26.609 1.00 95.25 173 ASP A CA 1
ATOM 1334 C C . ASP A 1 173 ? -1.358 -8.249 25.277 1.00 95.25 173 ASP A C 1
ATOM 1336 O O . ASP A 1 173 ? -1.922 -9.344 25.234 1.00 95.25 173 ASP A O 1
ATOM 1340 N N . GLY A 1 174 ? -1.012 -7.603 24.165 1.00 95.75 174 GLY A N 1
ATOM 1341 C CA . GLY A 1 174 ? -1.307 -8.154 22.845 1.00 95.75 174 GLY A CA 1
ATOM 1342 C C . GLY A 1 174 ? -1.357 -7.116 21.737 1.00 95.75 174 GLY A C 1
ATOM 1343 O O . GLY A 1 174 ? -1.085 -5.932 21.941 1.00 95.75 174 GLY A O 1
ATOM 1344 N N . TRP A 1 175 ? -1.707 -7.572 20.536 1.00 97.06 175 TRP A N 1
ATOM 1345 C CA . TRP A 1 175 ? -1.970 -6.699 19.399 1.00 97.06 175 TRP A CA 1
ATOM 1346 C C . TRP A 1 175 ? -3.430 -6.258 19.392 1.00 97.06 175 TRP A C 1
ATOM 1348 O O . TRP A 1 175 ? -4.335 -7.042 19.669 1.00 97.06 175 TRP A O 1
ATOM 1358 N N . VAL A 1 176 ? -3.644 -4.991 19.068 1.00 97.44 176 VAL A N 1
ATOM 1359 C CA . VAL A 1 176 ? -4.933 -4.397 18.738 1.00 97.44 176 VAL A CA 1
ATOM 1360 C C . VAL A 1 176 ? -4.892 -4.080 17.252 1.00 97.44 176 VAL A C 1
ATOM 1362 O O . VAL A 1 176 ? -4.141 -3.211 16.804 1.00 97.44 176 VAL A O 1
ATOM 1365 N N . MET A 1 177 ? -5.670 -4.818 16.475 1.00 97.44 177 MET A N 1
ATOM 1366 C CA . MET A 1 177 ? -5.815 -4.611 15.043 1.00 97.44 177 MET A CA 1
ATOM 1367 C C . MET A 1 177 ? -6.897 -3.561 14.809 1.00 97.44 177 MET A C 1
ATOM 1369 O O . MET A 1 177 ? -8.065 -3.797 15.115 1.00 97.44 177 MET A O 1
ATOM 1373 N N . VAL A 1 178 ? -6.505 -2.413 14.263 1.00 97.69 178 VAL A N 1
ATOM 1374 C CA . VAL A 1 178 ? -7.404 -1.321 13.884 1.00 97.69 178 VAL A CA 1
ATOM 1375 C C . VAL A 1 178 ? -7.790 -1.516 12.422 1.00 97.69 178 VAL A C 1
ATOM 1377 O O . VAL A 1 178 ? -6.919 -1.636 11.554 1.00 97.69 178 VAL A O 1
ATOM 1380 N N . ARG A 1 179 ? -9.091 -1.617 12.139 1.00 96.44 179 ARG A N 1
ATOM 1381 C CA . ARG A 1 179 ? -9.619 -1.983 10.816 1.00 96.44 179 ARG A CA 1
ATOM 1382 C C . ARG A 1 179 ? -10.787 -1.098 10.407 1.00 96.44 179 ARG A C 1
ATOM 1384 O O . ARG A 1 179 ? -11.562 -0.652 11.250 1.00 96.44 179 ARG A O 1
ATOM 1391 N N . ALA A 1 180 ? -10.951 -0.935 9.097 1.00 94.81 180 ALA A N 1
ATOM 1392 C CA . ALA A 1 180 ? -12.129 -0.344 8.471 1.00 94.81 180 ALA A CA 1
ATOM 1393 C C . ALA A 1 180 ? -13.066 -1.460 7.958 1.00 94.81 180 ALA A C 1
ATOM 1395 O O . ALA A 1 180 ? -12.958 -1.883 6.803 1.00 94.81 180 ALA A O 1
ATOM 1396 N N . PRO A 1 181 ? -13.980 -2.000 8.788 1.00 93.31 181 PRO A N 1
ATOM 1397 C CA . PRO A 1 181 ? -14.765 -3.187 8.437 1.00 93.31 181 PRO A CA 1
ATOM 1398 C C . PRO A 1 181 ? -15.751 -2.956 7.284 1.00 93.31 181 PRO A C 1
ATOM 1400 O O . PRO A 1 181 ? -16.158 -3.901 6.602 1.00 93.31 181 PRO A O 1
ATOM 1403 N N . LEU A 1 182 ? -16.144 -1.699 7.076 1.00 92.44 182 LEU A N 1
ATOM 1404 C CA . LEU A 1 182 ? -17.024 -1.245 6.002 1.00 92.44 182 LEU A CA 1
ATOM 1405 C C . LEU A 1 182 ? -16.307 -0.253 5.072 1.00 92.44 182 LEU A C 1
ATOM 1407 O O . LEU A 1 182 ? -16.961 0.521 4.384 1.00 92.44 182 LEU A O 1
ATOM 1411 N N . GLY A 1 183 ? -14.971 -0.269 5.056 1.00 91.56 183 GLY A N 1
ATOM 1412 C CA . GLY A 1 183 ? -14.174 0.647 4.248 1.00 91.56 183 GLY A CA 1
ATOM 1413 C C . GLY A 1 183 ? -14.450 2.115 4.576 1.00 91.56 183 GLY A C 1
ATOM 1414 O O . GLY A 1 183 ? -14.339 2.529 5.728 1.00 91.56 183 GLY A O 1
ATOM 1415 N N . ASP A 1 184 ? -14.819 2.887 3.558 1.00 88.69 184 ASP A N 1
ATOM 1416 C CA . ASP A 1 184 ? -15.107 4.323 3.617 1.00 88.69 184 ASP A CA 1
ATOM 1417 C C . ASP A 1 184 ? -16.580 4.660 3.917 1.00 88.69 184 ASP A C 1
ATOM 1419 O O . ASP A 1 184 ? -16.955 5.837 4.004 1.00 88.69 184 ASP A O 1
ATOM 1423 N N . GLU A 1 185 ? -17.431 3.644 4.072 1.00 91.06 185 GLU A N 1
ATOM 1424 C CA . GLU A 1 185 ? -18.866 3.817 4.253 1.00 91.06 185 GLU A CA 1
ATOM 1425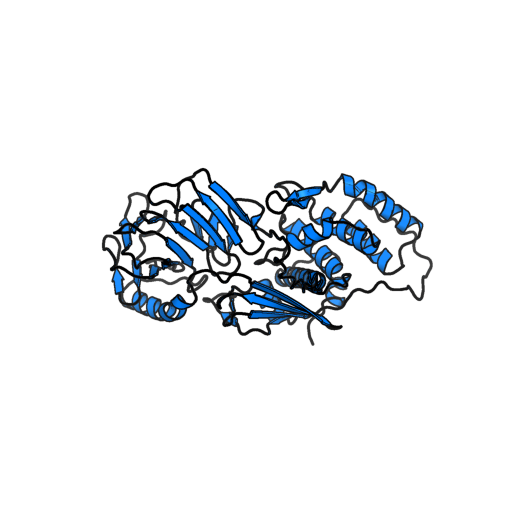 C C . GLU A 1 185 ? -19.183 4.485 5.597 1.00 91.06 185 GLU A C 1
ATOM 1427 O O . GLU A 1 185 ? -18.937 3.929 6.668 1.00 91.06 185 GLU A O 1
ATOM 1432 N N . ALA A 1 186 ? -19.795 5.668 5.538 1.00 89.56 186 ALA A N 1
ATOM 1433 C CA . ALA A 1 186 ? -20.284 6.364 6.719 1.00 89.56 186 ALA A CA 1
ATOM 1434 C C . ALA A 1 186 ? -21.586 5.744 7.218 1.00 89.56 186 ALA A C 1
ATOM 1436 O O . ALA A 1 186 ? -22.552 5.620 6.462 1.00 89.56 186 ALA A O 1
ATOM 1437 N N . VAL A 1 187 ? -21.635 5.445 8.514 1.00 90.38 187 VAL A N 1
ATOM 1438 C CA . VAL A 1 187 ? -22.821 4.894 9.165 1.00 90.38 187 VAL A CA 1
ATOM 1439 C C . VAL A 1 187 ? -23.207 5.787 10.333 1.00 90.38 187 VAL A C 1
ATOM 1441 O O . VAL A 1 187 ? -22.422 6.020 11.242 1.00 90.38 187 VAL A O 1
ATOM 1444 N N . THR A 1 188 ? -24.443 6.273 10.316 1.00 87.69 188 THR A N 1
ATOM 1445 C CA . THR A 1 188 ? -25.034 6.996 11.443 1.00 87.69 188 THR A CA 1
ATOM 1446 C C . THR A 1 188 ? -25.647 6.007 12.427 1.00 87.69 188 THR A C 1
ATOM 1448 O O . THR A 1 188 ? -26.513 5.222 12.039 1.00 87.69 188 THR A O 1
ATOM 1451 N N . THR A 1 189 ? -25.254 6.070 13.702 1.00 88.75 189 THR A N 1
ATOM 1452 C CA . THR A 1 189 ? -25.859 5.253 14.765 1.00 88.75 189 THR A CA 1
ATOM 1453 C C . THR A 1 189 ? -26.527 6.132 15.819 1.00 88.75 189 THR A C 1
ATOM 1455 O O . THR A 1 189 ? -25.862 6.620 16.729 1.00 88.75 189 THR A O 1
ATOM 1458 N N . ARG A 1 190 ? -27.845 6.360 15.698 1.00 87.25 190 ARG A N 1
ATOM 1459 C CA . ARG A 1 190 ? -28.619 7.220 16.622 1.00 87.25 190 ARG A CA 1
ATOM 1460 C C . ARG A 1 190 ? -29.397 6.442 17.678 1.00 87.25 190 ARG A C 1
ATOM 1462 O O . ARG A 1 190 ? -29.888 7.036 18.633 1.00 87.25 190 ARG A O 1
ATOM 1469 N N . GLY A 1 191 ? -29.527 5.128 17.521 1.00 89.00 191 GLY A N 1
ATOM 1470 C CA . GLY A 1 191 ? -30.205 4.284 18.498 1.00 89.00 191 GLY A CA 1
ATOM 1471 C C . GLY A 1 191 ? -29.878 2.802 18.362 1.00 89.00 191 GLY A C 1
ATOM 1472 O O . GLY A 1 191 ? -29.164 2.375 17.455 1.00 89.00 191 GLY A O 1
ATOM 1473 N N . ALA A 1 192 ? -30.454 2.000 19.261 1.00 88.38 192 ALA A N 1
ATOM 1474 C CA . ALA A 1 192 ? -30.187 0.563 19.366 1.00 88.38 192 ALA A CA 1
ATOM 1475 C C . ALA A 1 192 ? -30.441 -0.211 18.059 1.00 88.38 192 ALA A C 1
ATOM 1477 O O . ALA A 1 192 ? -29.697 -1.132 17.735 1.00 88.38 192 ALA A O 1
ATOM 1478 N N . ALA A 1 193 ? -31.452 0.181 17.276 1.00 91.25 193 ALA A N 1
ATOM 1479 C CA . ALA A 1 193 ? -31.741 -0.455 15.991 1.00 91.25 193 ALA A CA 1
ATOM 1480 C C . ALA A 1 193 ? -30.630 -0.225 14.949 1.00 91.25 193 ALA A C 1
ATOM 1482 O O . ALA A 1 193 ? -30.313 -1.136 14.184 1.00 91.25 193 ALA A O 1
ATOM 1483 N N . ASP A 1 194 ? -30.024 0.967 14.922 1.00 93.50 194 ASP A N 1
ATOM 1484 C CA . ASP A 1 194 ? -28.904 1.270 14.021 1.00 93.50 194 ASP A CA 1
ATOM 1485 C C . ASP A 1 194 ? -27.664 0.469 14.415 1.00 93.50 194 ASP A C 1
ATOM 1487 O O . ASP A 1 194 ? -27.025 -0.145 13.562 1.00 93.50 194 ASP A O 1
ATOM 1491 N N . LEU A 1 195 ? -27.374 0.423 15.717 1.00 93.25 195 LEU A N 1
ATOM 1492 C CA . LEU A 1 195 ? -26.254 -0.331 16.277 1.00 93.25 195 LEU A CA 1
ATOM 1493 C C . LEU A 1 195 ? -26.409 -1.836 16.009 1.00 93.25 195 LEU A C 1
ATOM 1495 O O . LEU A 1 195 ? -25.476 -2.474 15.529 1.00 93.25 195 LEU A O 1
ATOM 1499 N N . GLY A 1 196 ? -27.608 -2.395 16.205 1.00 92.81 196 GLY A N 1
ATOM 1500 C CA . GLY A 1 196 ? -27.898 -3.800 15.897 1.00 92.81 196 GLY A CA 1
ATOM 1501 C C . GLY A 1 196 ? -27.726 -4.139 14.412 1.00 92.81 196 GLY A C 1
ATOM 1502 O O . GLY A 1 196 ? -27.136 -5.168 14.073 1.00 92.81 196 GLY A O 1
ATOM 1503 N N . ARG A 1 197 ? -28.164 -3.251 13.505 1.00 93.44 197 ARG A N 1
ATOM 1504 C CA . ARG A 1 197 ? -27.901 -3.399 12.062 1.00 93.44 197 ARG A CA 1
ATOM 1505 C C . ARG A 1 197 ? -26.411 -3.346 11.749 1.00 93.44 197 ARG A C 1
ATOM 1507 O O . ARG A 1 197 ? -25.941 -4.112 10.912 1.00 93.44 197 ARG A O 1
ATOM 1514 N N . LEU A 1 198 ? -25.673 -2.455 12.403 1.00 93.50 198 LEU A N 1
ATOM 1515 C CA . LEU A 1 198 ? -24.237 -2.324 12.208 1.00 93.50 198 LEU A CA 1
ATOM 1516 C C . LEU A 1 198 ? -23.490 -3.597 12.645 1.00 93.50 198 LEU A C 1
ATOM 1518 O O . LEU A 1 198 ? -22.676 -4.107 11.875 1.00 93.50 198 LEU A O 1
ATOM 1522 N N . VAL A 1 199 ? -23.831 -4.179 13.803 1.00 94.38 199 VAL A N 1
ATOM 1523 C CA . VAL A 1 199 ? -23.279 -5.473 14.258 1.00 94.38 199 VAL A CA 1
ATOM 1524 C C . VAL A 1 199 ? -23.518 -6.567 13.231 1.00 94.38 199 VAL A C 1
ATOM 1526 O O . VAL A 1 199 ? -22.572 -7.255 12.849 1.00 94.38 199 VAL A O 1
ATOM 1529 N N . ALA A 1 200 ? -24.755 -6.713 12.749 1.00 93.06 200 ALA A N 1
ATOM 1530 C CA . ALA A 1 200 ? -25.117 -7.766 11.800 1.00 93.06 200 ALA A CA 1
ATOM 1531 C C . ALA A 1 200 ? -24.282 -7.713 10.508 1.00 93.06 200 ALA A C 1
ATOM 1533 O O . ALA A 1 200 ? -23.996 -8.744 9.909 1.00 93.06 200 ALA A O 1
ATOM 1534 N N . ARG A 1 201 ? -23.841 -6.520 10.093 1.00 92.06 201 ARG A N 1
ATOM 1535 C CA . ARG A 1 201 ? -23.008 -6.329 8.895 1.00 92.06 201 ARG A CA 1
ATOM 1536 C C . ARG A 1 201 ? -21.527 -6.643 9.109 1.00 92.06 201 ARG A C 1
ATOM 1538 O O . ARG A 1 201 ? -20.819 -6.889 8.130 1.00 92.06 201 ARG A O 1
ATOM 1545 N N . VAL A 1 202 ? -21.049 -6.571 10.352 1.00 92.19 202 VAL A N 1
ATOM 1546 C CA . VAL A 1 202 ? -19.624 -6.697 10.697 1.00 92.19 202 VAL A CA 1
ATOM 1547 C C . VAL A 1 202 ? -19.297 -8.060 11.303 1.00 92.19 202 VAL A C 1
ATOM 1549 O O . VAL A 1 202 ? -18.231 -8.590 11.004 1.00 92.19 202 VAL A O 1
ATOM 1552 N N . LYS A 1 203 ? -20.200 -8.650 12.099 1.00 91.19 203 LYS A N 1
ATOM 1553 C CA . LYS A 1 203 ? -19.957 -9.855 12.913 1.00 91.19 203 LYS A CA 1
ATOM 1554 C C . LYS A 1 203 ? -19.306 -10.996 12.127 1.00 91.19 203 LYS A C 1
ATOM 1556 O O . LYS A 1 203 ? -18.265 -11.498 12.541 1.00 91.19 203 LYS A O 1
ATOM 1561 N N . ASP A 1 204 ? -19.851 -11.334 10.962 1.00 87.06 204 ASP A N 1
ATOM 1562 C CA . ASP A 1 204 ? -19.348 -12.448 10.144 1.00 87.06 204 ASP A CA 1
ATOM 1563 C C . ASP A 1 204 ? -18.010 -12.128 9.456 1.00 87.06 204 ASP A C 1
ATOM 1565 O O . ASP A 1 204 ? -17.272 -13.023 9.046 1.00 87.06 204 ASP A O 1
ATOM 1569 N N . LYS A 1 205 ? -17.653 -10.843 9.357 1.00 86.88 205 LYS A N 1
ATOM 1570 C CA . LYS A 1 205 ? -16.396 -10.388 8.754 1.00 86.88 205 LYS A CA 1
ATOM 1571 C C . LYS A 1 205 ? -15.235 -10.383 9.747 1.00 86.88 205 LYS A C 1
ATOM 1573 O O . LYS A 1 205 ? -14.088 -10.491 9.307 1.00 86.88 205 LYS A O 1
ATOM 1578 N N . VAL A 1 206 ? -15.503 -10.300 11.055 1.00 88.38 206 VAL A N 1
ATOM 1579 C CA . VAL A 1 206 ? -14.474 -10.149 12.103 1.00 88.38 206 VAL A CA 1
ATOM 1580 C C . VAL A 1 206 ? -13.406 -11.241 12.029 1.00 88.38 206 VAL A C 1
ATOM 1582 O O . VAL A 1 206 ? -12.220 -10.936 12.134 1.00 88.38 206 VAL A O 1
ATOM 1585 N N . ALA A 1 207 ? -13.795 -12.491 11.755 1.00 82.69 207 ALA A N 1
ATOM 1586 C CA . ALA A 1 207 ? -12.866 -13.623 11.656 1.00 82.69 207 ALA A CA 1
ATOM 1587 C C . ALA A 1 207 ? -11.759 -13.415 10.601 1.00 82.69 207 ALA A C 1
ATOM 1589 O O . ALA A 1 207 ? -10.651 -13.923 10.744 1.00 82.69 207 ALA A O 1
ATOM 1590 N N . THR A 1 208 ? -12.045 -12.631 9.560 1.00 83.12 208 THR A N 1
ATOM 1591 C CA . THR A 1 208 ? -11.106 -12.301 8.471 1.00 83.12 208 THR A CA 1
ATOM 1592 C C . THR A 1 208 ? -10.412 -10.948 8.651 1.00 83.12 208 THR A C 1
ATOM 1594 O O . THR A 1 208 ? -9.618 -10.547 7.807 1.00 83.12 208 THR A O 1
ATOM 1597 N N . MET A 1 209 ? -10.721 -10.223 9.729 1.00 88.00 209 MET A N 1
ATOM 1598 C CA . MET A 1 209 ? -10.219 -8.873 10.015 1.00 88.00 209 MET A CA 1
ATOM 1599 C C . MET A 1 209 ? -9.231 -8.842 11.191 1.00 88.00 209 MET A C 1
ATOM 1601 O O . MET A 1 209 ? -8.895 -7.768 11.682 1.00 88.00 209 MET A O 1
ATOM 1605 N N . GLY A 1 210 ? -8.753 -10.010 11.628 1.00 87.44 210 GLY A N 1
ATOM 1606 C CA . GLY A 1 210 ? -7.687 -10.147 12.620 1.00 87.44 210 GLY A CA 1
ATOM 1607 C C . GLY A 1 210 ? -6.320 -9.678 12.101 1.00 87.44 210 GLY A C 1
ATOM 1608 O O . GLY A 1 210 ? -6.194 -8.619 11.475 1.00 87.44 210 GLY A O 1
ATOM 1609 N N . GLU A 1 211 ? -5.254 -10.435 12.376 1.00 90.69 211 GLU A N 1
ATOM 1610 C CA . GLU A 1 211 ? -3.922 -10.016 11.916 1.00 90.69 211 GLU A CA 1
ATOM 1611 C C . GLU A 1 211 ? -3.830 -10.009 10.383 1.00 90.69 211 GLU A C 1
ATOM 1613 O O . GLU A 1 211 ? -4.412 -10.870 9.718 1.00 90.69 211 GLU A O 1
ATOM 1618 N N . ALA A 1 212 ? -3.081 -9.043 9.844 1.00 92.19 212 ALA A N 1
ATOM 1619 C CA . ALA A 1 212 ? -2.943 -8.840 8.409 1.00 92.19 212 ALA A CA 1
ATOM 1620 C C . ALA A 1 212 ? -2.352 -10.064 7.687 1.00 92.19 212 ALA A C 1
ATOM 1622 O O . ALA A 1 212 ? -1.439 -10.705 8.224 1.00 92.19 212 ALA A O 1
ATOM 1623 N N . PRO A 1 213 ? -2.818 -10.355 6.459 1.00 93.88 213 PRO A N 1
ATOM 1624 C CA . PRO A 1 213 ? -2.216 -11.371 5.610 1.00 93.88 213 PRO A CA 1
ATOM 1625 C C . PRO A 1 213 ? -0.759 -11.057 5.302 1.00 93.88 213 PRO A C 1
ATOM 1627 O O . PRO A 1 213 ? -0.425 -9.965 4.832 1.00 93.88 213 PRO A O 1
ATOM 1630 N N . ARG A 1 214 ? 0.112 -12.030 5.562 1.00 92.44 214 ARG A N 1
ATOM 1631 C CA . ARG A 1 214 ? 1.549 -11.924 5.308 1.00 92.44 214 ARG A CA 1
ATOM 1632 C C . ARG A 1 214 ? 1.872 -12.598 3.993 1.00 92.44 214 ARG A C 1
ATOM 1634 O O . ARG A 1 214 ? 1.458 -13.734 3.771 1.00 92.44 214 ARG A O 1
ATOM 1641 N N . LEU A 1 215 ? 2.610 -11.893 3.144 1.00 92.94 215 LEU A N 1
ATOM 1642 C CA . LEU A 1 215 ? 3.112 -12.461 1.904 1.00 92.94 215 LEU A CA 1
ATOM 1643 C C . LEU A 1 215 ? 4.125 -13.564 2.229 1.00 92.94 215 LEU A C 1
ATOM 1645 O O . LEU A 1 215 ? 5.070 -13.338 2.984 1.00 92.94 215 LEU A O 1
ATOM 1649 N N . MET A 1 216 ? 3.894 -14.740 1.662 1.00 93.75 216 MET A N 1
ATOM 1650 C CA . MET A 1 216 ? 4.743 -15.919 1.802 1.00 93.75 216 MET A CA 1
ATOM 1651 C C . MET A 1 216 ? 5.609 -16.127 0.566 1.00 93.75 216 MET A C 1
ATOM 1653 O O . MET A 1 216 ? 6.770 -16.494 0.698 1.00 93.75 216 MET A O 1
ATOM 1657 N N . ASP A 1 217 ? 5.031 -15.913 -0.617 1.00 93.62 217 ASP A N 1
ATOM 1658 C CA . ASP A 1 217 ? 5.658 -16.241 -1.893 1.00 93.62 217 ASP A CA 1
ATOM 1659 C C . ASP A 1 217 ? 5.044 -15.424 -3.042 1.00 93.62 217 ASP A C 1
ATOM 1661 O O . ASP A 1 217 ? 3.892 -14.978 -2.957 1.00 93.62 217 ASP A O 1
ATOM 1665 N N . VAL A 1 218 ? 5.822 -15.236 -4.109 1.00 94.31 218 VAL A N 1
ATOM 1666 C CA . VAL A 1 218 ? 5.392 -14.603 -5.359 1.00 94.31 218 VAL A CA 1
ATOM 1667 C C . VAL A 1 218 ? 5.821 -15.471 -6.529 1.00 94.31 218 VAL A C 1
ATOM 1669 O O . VAL A 1 218 ? 7.006 -15.576 -6.837 1.00 94.31 218 VAL A O 1
ATOM 1672 N N . GLU A 1 219 ? 4.845 -16.026 -7.237 1.00 96.38 219 GLU A N 1
ATOM 1673 C CA . GLU A 1 219 ? 5.096 -16.755 -8.475 1.00 96.38 219 GLU A CA 1
ATOM 1674 C C . GLU A 1 219 ? 4.790 -15.884 -9.683 1.00 96.38 219 GLU A C 1
ATOM 1676 O O . GLU A 1 219 ? 3.773 -15.186 -9.728 1.00 96.38 219 GLU A O 1
ATOM 1681 N N . THR A 1 220 ? 5.652 -15.965 -10.693 1.00 96.31 220 THR A N 1
ATOM 1682 C CA . THR A 1 220 ? 5.421 -15.320 -11.983 1.00 96.31 220 THR A CA 1
ATOM 1683 C C . THR A 1 220 ? 5.569 -16.310 -13.121 1.00 96.31 220 THR A C 1
ATOM 1685 O O . THR A 1 220 ? 6.439 -17.178 -13.124 1.00 96.31 220 THR A O 1
ATOM 1688 N N . SER A 1 221 ? 4.686 -16.182 -14.104 1.00 95.25 221 SER A N 1
ATOM 1689 C CA . SER A 1 221 ? 4.722 -16.959 -15.335 1.00 95.25 221 SER A CA 1
ATOM 1690 C C . SER A 1 221 ? 4.416 -16.033 -16.500 1.00 95.25 221 SER A C 1
ATOM 1692 O O . SER A 1 221 ? 3.402 -15.334 -16.498 1.00 95.25 221 SER A O 1
ATOM 1694 N N . ALA A 1 222 ? 5.308 -16.002 -17.483 1.00 92.69 222 ALA A N 1
ATOM 1695 C CA . ALA A 1 222 ? 5.187 -15.137 -18.643 1.00 92.69 222 ALA A CA 1
ATOM 1696 C C . ALA A 1 222 ? 4.940 -15.947 -19.914 1.00 92.69 222 ALA A C 1
ATOM 1698 O O . ALA A 1 222 ? 5.472 -17.041 -20.093 1.00 92.69 222 ALA A O 1
ATOM 1699 N N . ASP A 1 223 ? 4.163 -15.364 -20.818 1.00 91.44 223 ASP A N 1
ATOM 1700 C CA . ASP A 1 223 ? 3.996 -15.835 -22.186 1.00 91.44 223 ASP A CA 1
ATOM 1701 C C . ASP A 1 223 ? 4.018 -14.636 -23.159 1.00 91.44 223 ASP A C 1
ATOM 1703 O O . ASP A 1 223 ? 4.337 -13.497 -22.788 1.00 91.44 223 ASP A O 1
ATOM 1707 N N . GLU A 1 224 ? 3.698 -14.891 -24.427 1.00 86.69 224 GLU A N 1
ATOM 1708 C CA . GLU A 1 224 ? 3.692 -13.885 -25.498 1.00 86.69 224 GLU A CA 1
ATOM 1709 C C . GLU A 1 224 ? 2.643 -12.774 -25.308 1.00 86.69 224 GLU A C 1
ATOM 1711 O O . GLU A 1 224 ? 2.781 -11.682 -25.856 1.00 86.69 224 GLU A O 1
ATOM 1716 N N . ARG A 1 225 ? 1.575 -13.041 -24.551 1.00 88.56 225 ARG A N 1
ATOM 1717 C CA . ARG A 1 225 ? 0.423 -12.143 -24.366 1.00 88.56 225 ARG A CA 1
ATOM 1718 C C . ARG A 1 225 ? 0.445 -11.395 -23.036 1.00 88.56 225 ARG A C 1
ATOM 1720 O O . ARG A 1 225 ? -0.414 -10.540 -22.814 1.00 88.56 225 ARG A O 1
ATOM 1727 N N . GLY A 1 226 ? 1.347 -11.746 -22.124 1.00 92.81 226 GLY A N 1
ATOM 1728 C CA . GLY A 1 226 ? 1.406 -11.098 -20.821 1.00 92.81 226 GLY A CA 1
ATOM 1729 C C . GLY A 1 226 ? 2.145 -11.887 -19.760 1.00 92.81 226 GLY A C 1
ATOM 1730 O O . GLY A 1 226 ? 2.811 -12.883 -20.039 1.00 92.81 226 GLY A O 1
ATOM 1731 N N . VAL A 1 227 ? 1.969 -11.437 -18.523 1.00 95.75 227 VAL A N 1
ATOM 1732 C CA . VAL A 1 227 ? 2.518 -12.081 -17.332 1.00 95.75 227 VAL A CA 1
ATOM 1733 C C . VAL A 1 227 ? 1.404 -12.344 -16.334 1.00 95.75 227 VAL A C 1
ATOM 1735 O O . VAL A 1 227 ? 0.584 -11.476 -16.046 1.00 95.75 227 VAL A O 1
ATOM 1738 N N . THR A 1 228 ? 1.363 -13.559 -15.812 1.00 97.62 228 THR A N 1
ATOM 1739 C CA . THR A 1 228 ? 0.539 -13.923 -14.664 1.00 97.62 228 THR A CA 1
ATOM 1740 C C . THR A 1 228 ? 1.392 -13.837 -13.408 1.00 97.62 228 THR A C 1
ATOM 1742 O O . THR A 1 228 ? 2.481 -14.408 -13.370 1.00 97.62 228 THR A O 1
ATOM 1745 N N . VAL A 1 229 ? 0.889 -13.144 -12.392 1.00 97.62 229 VAL A N 1
ATOM 1746 C CA . VAL A 1 229 ? 1.511 -13.041 -11.070 1.00 97.62 229 VAL A CA 1
ATOM 1747 C C . VAL A 1 229 ? 0.555 -13.597 -10.033 1.00 97.62 229 VAL A C 1
ATOM 1749 O O . VAL A 1 229 ? -0.623 -13.236 -10.037 1.00 97.62 229 VAL A O 1
ATOM 1752 N N . THR A 1 230 ? 1.074 -14.425 -9.134 1.00 97.81 230 THR A N 1
ATOM 1753 C CA . THR A 1 230 ? 0.342 -14.968 -7.992 1.00 97.81 230 THR A CA 1
ATOM 1754 C C . THR A 1 230 ? 1.068 -14.580 -6.712 1.00 97.81 230 THR A C 1
ATOM 1756 O O . THR A 1 230 ? 2.153 -15.084 -6.429 1.00 97.81 230 THR A O 1
ATOM 1759 N N . TRP A 1 231 ? 0.454 -13.711 -5.910 1.00 97.00 231 TRP A N 1
ATOM 1760 C CA . TRP A 1 231 ? 0.891 -13.439 -4.541 1.00 97.00 231 TRP A CA 1
ATOM 1761 C C . TRP A 1 231 ? 0.210 -14.417 -3.590 1.00 97.00 231 TRP A C 1
ATOM 1763 O O . TRP A 1 231 ? -1.022 -14.435 -3.501 1.00 97.00 231 TRP A O 1
ATOM 1773 N N . ARG A 1 232 ? 1.001 -15.213 -2.865 1.00 97.38 232 ARG A N 1
ATOM 1774 C CA . ARG A 1 232 ? 0.498 -16.158 -1.863 1.00 97.38 232 ARG A CA 1
ATOM 1775 C C . ARG A 1 232 ? 0.635 -15.597 -0.463 1.00 97.38 232 ARG A C 1
ATOM 1777 O O . ARG A 1 232 ? 1.721 -15.206 -0.041 1.00 97.38 232 ARG A O 1
ATOM 1784 N N . PHE A 1 233 ? -0.458 -15.632 0.280 1.00 95.94 233 PHE A N 1
ATOM 1785 C CA . PHE A 1 233 ? -0.545 -15.165 1.652 1.00 95.94 233 PHE A CA 1
ATOM 1786 C C . PHE A 1 233 ? -0.755 -16.329 2.621 1.00 95.94 233 PHE A C 1
ATOM 1788 O O . PHE A 1 233 ? -1.286 -17.385 2.274 1.00 95.94 233 PHE A O 1
ATOM 1795 N N . ASP A 1 234 ? -0.379 -16.131 3.880 1.00 95.38 234 ASP A N 1
ATOM 1796 C CA . ASP A 1 234 ? -0.606 -17.117 4.941 1.00 95.38 234 ASP A CA 1
ATOM 1797 C C . ASP A 1 234 ? -2.106 -17.338 5.250 1.00 95.38 234 ASP A C 1
ATOM 1799 O O . ASP A 1 234 ? -2.517 -18.427 5.679 1.00 95.38 234 ASP A O 1
ATOM 1803 N N . ARG A 1 235 ? -2.945 -16.329 4.986 1.00 94.31 235 ARG A N 1
ATOM 1804 C CA . ARG A 1 235 ? -4.385 -16.289 5.289 1.00 94.31 235 ARG A CA 1
ATOM 1805 C C . ARG A 1 235 ? -5.168 -15.444 4.265 1.00 94.31 235 ARG A C 1
ATOM 1807 O O . ARG A 1 235 ? -4.557 -14.663 3.538 1.00 94.31 235 ARG A O 1
ATOM 1814 N N . PRO A 1 236 ? -6.504 -15.590 4.193 1.00 93.50 236 PRO A N 1
ATOM 1815 C CA . PRO A 1 236 ? -7.328 -14.787 3.295 1.00 93.50 236 PRO A CA 1
ATOM 1816 C C . PRO A 1 236 ? -7.505 -13.343 3.772 1.00 93.50 236 PRO A C 1
ATOM 1818 O O . PRO A 1 236 ? -7.179 -13.008 4.909 1.00 93.50 236 PRO A O 1
ATOM 1821 N N . GLY A 1 237 ? -8.083 -12.501 2.912 1.00 92.44 237 GLY A N 1
ATOM 1822 C CA . GLY A 1 237 ? -8.436 -11.118 3.241 1.00 92.44 237 GLY A CA 1
ATOM 1823 C C . GLY A 1 237 ? -7.405 -10.077 2.813 1.00 92.44 237 GLY A C 1
ATOM 1824 O O . GLY A 1 237 ? -7.489 -8.939 3.273 1.00 92.44 237 GLY A O 1
ATOM 1825 N N . ALA A 1 238 ? -6.447 -10.441 1.952 1.00 95.19 238 ALA A N 1
ATOM 1826 C CA . ALA A 1 238 ? -5.438 -9.505 1.462 1.00 95.19 238 ALA A CA 1
ATOM 1827 C C . ALA A 1 238 ? -6.105 -8.377 0.669 1.00 95.19 238 ALA A C 1
ATOM 1829 O O . ALA A 1 238 ? -6.934 -8.641 -0.203 1.00 95.19 238 ALA A O 1
ATOM 1830 N N . PHE A 1 239 ? -5.760 -7.130 0.976 1.00 95.44 239 PHE A N 1
ATOM 1831 C CA . PHE A 1 239 ? -6.265 -5.966 0.258 1.00 95.44 239 PHE A CA 1
ATOM 1832 C C . PHE A 1 239 ? -5.813 -5.995 -1.206 1.00 95.44 239 PHE A C 1
ATOM 1834 O O . PHE A 1 239 ? -4.643 -6.255 -1.498 1.00 95.44 239 PHE A O 1
ATOM 1841 N N . VAL A 1 240 ? -6.752 -5.741 -2.117 1.00 96.12 240 VAL A N 1
ATOM 1842 C CA . VAL A 1 240 ? -6.499 -5.668 -3.558 1.00 96.12 240 VAL A CA 1
ATOM 1843 C C . VAL A 1 240 ? -6.247 -4.202 -3.919 1.00 96.12 240 VAL A C 1
ATOM 1845 O O . VAL A 1 240 ? -7.142 -3.382 -3.706 1.00 96.12 240 VAL A O 1
ATOM 1848 N N . PRO A 1 241 ? -5.066 -3.856 -4.460 1.00 94.69 241 PRO A N 1
ATOM 1849 C CA . PRO A 1 241 ? -4.731 -2.477 -4.808 1.00 94.69 241 PRO A CA 1
ATOM 1850 C C . PRO A 1 241 ? -5.727 -1.859 -5.809 1.00 94.69 241 PRO A C 1
ATOM 1852 O O . PRO A 1 241 ? -6.080 -2.532 -6.781 1.00 94.69 241 PRO A O 1
ATOM 1855 N N . PRO A 1 242 ? -6.144 -0.588 -5.646 1.00 93.88 242 PRO A N 1
ATOM 1856 C CA . PRO A 1 242 ? -7.071 0.079 -6.565 1.00 93.88 242 PRO A CA 1
ATOM 1857 C C . PRO A 1 242 ? -6.663 0.053 -8.052 1.00 93.88 242 PRO A C 1
ATOM 1859 O O . PRO A 1 242 ? -7.532 -0.207 -8.890 1.00 93.88 242 PRO A O 1
ATOM 1862 N N . PRO A 1 243 ? -5.373 0.216 -8.426 1.00 95.19 243 PRO A N 1
ATOM 1863 C CA . PRO A 1 243 ? -4.942 0.058 -9.818 1.00 95.19 243 PRO A CA 1
ATOM 1864 C C . PRO A 1 243 ? -5.274 -1.314 -10.415 1.00 95.19 243 PRO A C 1
ATOM 1866 O O . PRO A 1 243 ? -5.531 -1.434 -11.612 1.00 95.19 243 PRO A O 1
ATOM 1869 N N . ALA A 1 244 ? -5.314 -2.359 -9.585 1.00 95.81 244 ALA A N 1
ATOM 1870 C CA . ALA A 1 244 ? -5.663 -3.702 -10.019 1.00 95.81 244 ALA A CA 1
ATOM 1871 C C . ALA A 1 244 ? -7.141 -3.786 -10.425 1.00 95.81 244 ALA A C 1
ATOM 1873 O O . ALA A 1 244 ? -7.486 -4.368 -11.451 1.00 95.81 244 ALA A O 1
ATOM 1874 N N . THR A 1 245 ? -8.031 -3.189 -9.635 1.00 94.12 245 THR A N 1
ATOM 1875 C CA . THR A 1 245 ? -9.475 -3.208 -9.896 1.00 94.12 245 THR A CA 1
ATOM 1876 C C . THR A 1 245 ? -9.862 -2.272 -11.034 1.00 94.12 245 THR A C 1
ATOM 1878 O O . THR A 1 245 ? -10.666 -2.670 -11.876 1.00 94.12 245 THR A O 1
ATOM 1881 N N . ALA A 1 246 ? -9.234 -1.096 -11.123 1.00 93.00 246 ALA A N 1
ATOM 1882 C CA . ALA A 1 246 ? -9.398 -0.172 -12.246 1.00 93.00 246 ALA A CA 1
ATOM 1883 C C . ALA A 1 246 ? -8.862 -0.771 -13.560 1.00 93.00 246 ALA A C 1
ATOM 1885 O O . ALA A 1 246 ? -9.551 -0.803 -14.577 1.00 93.00 246 ALA A O 1
ATOM 1886 N N . GLY A 1 247 ? -7.668 -1.371 -13.541 1.00 91.12 247 GLY A N 1
ATOM 1887 C CA . GLY A 1 247 ? -7.125 -2.049 -14.719 1.00 91.12 247 GLY A CA 1
ATOM 1888 C C . GLY A 1 247 ? -7.990 -3.227 -15.186 1.00 91.12 247 GLY A C 1
ATOM 1889 O O . GLY A 1 247 ? -8.054 -3.514 -16.384 1.00 91.12 247 GLY A O 1
ATOM 1890 N N . ALA A 1 248 ? -8.673 -3.914 -14.263 1.00 92.12 248 ALA A N 1
ATOM 1891 C CA . ALA A 1 248 ? -9.595 -4.997 -14.594 1.00 92.12 248 ALA A CA 1
ATOM 1892 C C . ALA A 1 248 ? -10.874 -4.496 -15.274 1.00 92.12 248 ALA A C 1
ATOM 1894 O O . ALA A 1 248 ? -11.309 -5.091 -16.263 1.00 92.12 248 ALA A O 1
ATOM 1895 N N . SER A 1 249 ? -11.470 -3.409 -14.775 1.00 89.75 249 SER A N 1
ATOM 1896 C CA . SER A 1 249 ? -12.666 -2.807 -15.379 1.00 89.75 249 SER A CA 1
ATOM 1897 C C . SER A 1 249 ? -12.370 -2.229 -16.767 1.00 89.75 249 SER A C 1
ATOM 1899 O O . SER A 1 249 ? -13.191 -2.365 -17.676 1.00 89.75 249 SER A O 1
ATOM 1901 N N . GLU A 1 250 ? -11.163 -1.700 -16.974 1.00 87.88 250 GLU A N 1
ATOM 1902 C CA . GLU A 1 250 ? -10.663 -1.233 -18.273 1.00 87.88 250 GLU A CA 1
ATOM 1903 C C . GLU A 1 250 ? -10.169 -2.355 -19.202 1.00 87.88 250 GLU A C 1
ATOM 1905 O O . GLU A 1 250 ? -9.733 -2.088 -20.321 1.00 87.88 250 GLU A O 1
ATOM 1910 N N . ARG A 1 251 ? -10.234 -3.623 -18.771 1.00 89.56 251 ARG A N 1
ATOM 1911 C CA . ARG A 1 251 ? -9.736 -4.803 -19.507 1.00 89.56 251 ARG A CA 1
ATOM 1912 C C . ARG A 1 251 ? -8.238 -4.750 -19.843 1.00 89.56 251 ARG A C 1
ATOM 1914 O O . ARG A 1 251 ? -7.790 -5.442 -20.753 1.00 89.56 251 ARG A O 1
ATOM 1921 N N . ARG A 1 252 ? -7.438 -3.970 -19.117 1.00 87.50 252 ARG A N 1
ATOM 1922 C CA . ARG A 1 252 ? -5.968 -3.924 -19.262 1.00 87.50 252 ARG A CA 1
ATOM 1923 C C . ARG A 1 252 ? -5.269 -5.053 -18.508 1.00 87.50 252 ARG A C 1
ATOM 1925 O O . ARG A 1 252 ? -4.152 -5.445 -18.831 1.00 87.50 252 ARG A O 1
ATOM 1932 N N . LEU A 1 253 ? -5.949 -5.622 -17.522 1.00 95.19 253 LEU A N 1
ATOM 1933 C CA . LEU A 1 253 ? -5.536 -6.830 -16.822 1.00 95.19 253 LEU A CA 1
ATOM 1934 C C . LEU A 1 253 ? -6.763 -7.690 -16.507 1.00 95.19 253 LEU A C 1
ATOM 1936 O O . LEU A 1 253 ? -7.903 -7.262 -16.686 1.00 95.19 253 LEU A O 1
ATOM 1940 N N . LYS A 1 254 ? -6.543 -8.918 -16.041 1.00 96.06 254 LYS A N 1
ATOM 1941 C CA . LYS A 1 254 ? -7.608 -9.795 -15.543 1.00 96.06 254 LYS A CA 1
ATOM 1942 C C . LYS A 1 254 ? -7.310 -10.194 -14.106 1.00 96.06 254 LYS A C 1
ATOM 1944 O O . LYS A 1 254 ? -6.266 -10.784 -13.833 1.00 96.06 254 LYS A O 1
ATOM 1949 N N . LEU A 1 255 ? -8.240 -9.908 -13.202 1.00 96.00 255 LEU A N 1
ATOM 1950 C CA . LEU A 1 255 ? -8.228 -10.466 -11.851 1.00 96.00 255 LEU A CA 1
ATOM 1951 C C . LEU A 1 255 ? -8.751 -11.901 -11.935 1.00 96.00 255 LEU A C 1
ATOM 1953 O O . LEU A 1 255 ? -9.897 -12.120 -12.322 1.00 96.00 255 LEU A O 1
ATOM 1957 N N . LEU A 1 256 ? -7.885 -12.872 -11.645 1.00 96.75 256 LEU A N 1
ATOM 1958 C CA . LEU A 1 256 ? -8.216 -14.297 -11.734 1.00 96.75 256 LEU A CA 1
ATOM 1959 C C . LEU A 1 256 ? -8.670 -14.864 -10.385 1.00 96.75 256 LEU A C 1
ATOM 1961 O O . LEU A 1 256 ? -9.429 -15.830 -10.348 1.00 96.75 256 LEU A O 1
ATOM 1965 N N . SER A 1 257 ? -8.231 -14.257 -9.282 1.00 96.25 257 SER A N 1
ATOM 1966 C CA . SER A 1 257 ? -8.682 -14.635 -7.943 1.00 96.25 257 SER A CA 1
ATOM 1967 C C . SER A 1 257 ? -10.067 -14.075 -7.611 1.00 96.25 257 SER A C 1
ATOM 1969 O O . SER A 1 257 ? -10.394 -12.961 -8.024 1.00 96.25 257 SER A O 1
ATOM 1971 N N . PRO A 1 258 ? -10.863 -14.790 -6.793 1.00 94.25 258 PRO A N 1
ATOM 1972 C CA . PRO A 1 258 ? -12.102 -14.252 -6.252 1.00 94.25 258 PRO A CA 1
ATOM 1973 C C . PRO A 1 258 ? -11.810 -13.084 -5.303 1.00 94.25 258 PRO A C 1
ATOM 1975 O O . PRO A 1 258 ? -10.963 -13.179 -4.404 1.00 94.25 258 PRO A O 1
ATOM 1978 N N . ILE A 1 259 ? -12.534 -11.985 -5.508 1.00 94.88 259 ILE A N 1
ATOM 1979 C CA . ILE A 1 259 ? -12.446 -10.774 -4.693 1.00 94.88 259 ILE A CA 1
ATOM 1980 C C . ILE A 1 259 ? -13.819 -10.403 -4.134 1.00 94.88 259 ILE A C 1
ATOM 1982 O O . ILE A 1 259 ? -14.853 -10.596 -4.773 1.00 94.88 259 ILE A O 1
ATOM 1986 N N . GLU A 1 260 ? -13.810 -9.809 -2.950 1.00 92.69 260 GLU A N 1
ATOM 1987 C CA . GLU A 1 260 ? -14.978 -9.271 -2.264 1.00 92.69 260 GLU A CA 1
ATOM 1988 C C . GLU A 1 260 ? -14.844 -7.763 -2.121 1.00 92.69 260 GLU A C 1
ATOM 1990 O O . GLU A 1 260 ? -13.786 -7.260 -1.738 1.00 92.69 260 GLU A O 1
ATOM 1995 N N . ARG A 1 261 ? -15.936 -7.039 -2.370 1.00 91.69 261 ARG A N 1
ATOM 1996 C CA . ARG A 1 261 ? -15.991 -5.599 -2.118 1.00 91.69 261 ARG A CA 1
ATOM 1997 C C . ARG A 1 261 ? -16.020 -5.314 -0.616 1.00 91.69 261 ARG A C 1
ATOM 1999 O O . ARG A 1 261 ? -16.729 -5.975 0.147 1.00 91.69 261 ARG A O 1
ATOM 2006 N N . VAL A 1 262 ? -15.289 -4.286 -0.206 1.00 87.81 262 VAL A N 1
ATOM 2007 C CA . VAL A 1 262 ? -15.257 -3.761 1.157 1.00 87.81 262 VAL A CA 1
ATOM 2008 C C . VAL A 1 262 ? -15.940 -2.396 1.170 1.00 87.81 262 VAL A C 1
ATOM 2010 O O . VAL A 1 262 ? -15.440 -1.445 0.581 1.00 87.81 262 VAL A O 1
ATOM 2013 N N . GLY A 1 263 ? -17.077 -2.298 1.861 1.00 81.75 263 GLY A N 1
ATOM 2014 C CA . GLY A 1 263 ? -17.839 -1.050 1.947 1.00 81.75 263 GLY A CA 1
ATOM 2015 C C . GLY A 1 263 ? -18.617 -0.714 0.678 1.00 81.75 263 GLY A C 1
ATOM 2016 O O . GLY A 1 263 ? -19.011 -1.603 -0.083 1.00 81.75 263 GLY A O 1
ATOM 2017 N N . THR A 1 264 ? -18.856 0.581 0.475 1.00 76.56 264 THR A N 1
ATOM 2018 C CA . THR A 1 264 ? -19.577 1.122 -0.687 1.00 76.56 264 THR A CA 1
ATOM 2019 C C . THR A 1 264 ? -18.664 1.540 -1.838 1.00 76.56 264 THR A C 1
ATOM 2021 O O . THR A 1 264 ? -19.145 1.613 -2.968 1.00 76.56 264 THR A O 1
ATOM 2024 N N . GLY A 1 265 ? -17.383 1.807 -1.566 1.00 74.75 265 GLY A N 1
ATOM 2025 C CA . GLY A 1 265 ? -16.406 2.242 -2.563 1.00 74.75 265 GLY A CA 1
ATOM 2026 C C . GLY A 1 265 ? -15.824 1.125 -3.439 1.00 74.75 265 GLY A C 1
ATOM 2027 O O . GLY A 1 265 ? -16.309 -0.009 -3.478 1.00 74.75 265 GLY A O 1
ATOM 2028 N N . GLU A 1 266 ? -14.737 1.461 -4.135 1.00 81.12 266 GLU A N 1
ATOM 2029 C CA . GLU A 1 266 ? -13.981 0.569 -5.032 1.00 81.12 266 GLU A CA 1
ATOM 2030 C C . GLU A 1 266 ? -12.852 -0.188 -4.317 1.00 81.12 266 GLU A C 1
ATOM 2032 O O . GLU A 1 266 ? -11.856 -0.578 -4.920 1.00 81.12 266 GLU A O 1
ATOM 2037 N N . ALA A 1 267 ? -12.994 -0.403 -3.012 1.00 89.88 267 ALA A N 1
ATOM 2038 C CA . ALA A 1 267 ? -12.044 -1.181 -2.239 1.00 89.88 267 ALA A CA 1
ATOM 2039 C C . ALA A 1 267 ? -12.417 -2.665 -2.261 1.00 89.88 267 ALA A C 1
ATOM 2041 O O . ALA A 1 267 ? -13.573 -3.037 -2.039 1.00 89.88 267 ALA A O 1
ATOM 2042 N N . PHE A 1 268 ? -11.428 -3.529 -2.480 1.00 94.12 268 PHE A N 1
ATOM 2043 C CA . PHE A 1 268 ? -11.634 -4.970 -2.560 1.00 94.12 268 PHE A CA 1
ATOM 2044 C C . PHE A 1 268 ? -10.604 -5.726 -1.725 1.00 94.12 268 PHE A C 1
ATOM 2046 O O . PHE A 1 268 ? -9.508 -5.245 -1.444 1.00 94.12 268 PHE A O 1
ATOM 2053 N N . ARG A 1 269 ? -10.963 -6.945 -1.331 1.00 94.38 269 ARG A N 1
ATOM 2054 C CA . ARG A 1 269 ? -10.070 -7.897 -0.669 1.00 94.38 269 ARG A CA 1
ATOM 2055 C C . ARG A 1 269 ? -10.162 -9.258 -1.338 1.00 94.38 269 ARG A C 1
ATOM 2057 O O . ARG A 1 269 ? -11.204 -9.611 -1.882 1.00 94.38 269 ARG A O 1
ATOM 2064 N N . CYS A 1 270 ? -9.101 -10.043 -1.261 1.00 94.56 270 CYS A N 1
ATOM 2065 C CA . CYS A 1 270 ? -9.117 -11.416 -1.732 1.00 94.56 270 CYS A CA 1
ATOM 2066 C C . CYS A 1 270 ? -9.896 -12.316 -0.761 1.00 94.56 270 CYS A C 1
ATOM 2068 O O . CYS A 1 270 ? -9.630 -12.309 0.443 1.00 94.56 270 CYS A O 1
ATOM 2070 N N . SER A 1 271 ? -10.830 -13.115 -1.285 1.00 92.62 271 SER A N 1
ATOM 2071 C CA . SER A 1 271 ? -11.564 -14.116 -0.494 1.00 92.62 271 SER A CA 1
ATOM 2072 C C . SER A 1 271 ? -10.686 -15.310 -0.105 1.00 92.62 271 SER A C 1
ATOM 2074 O O . SER A 1 271 ? -10.919 -15.956 0.914 1.00 92.62 271 SER A O 1
ATOM 2076 N N . GLY A 1 272 ? -9.682 -15.621 -0.929 1.00 93.75 272 GLY A N 1
ATOM 2077 C CA . GLY A 1 272 ? -8.742 -16.721 -0.734 1.00 93.75 272 GLY A CA 1
ATOM 2078 C C . GLY A 1 272 ? -7.376 -16.259 -0.230 1.00 93.75 272 GLY A C 1
ATOM 2079 O O . GLY A 1 272 ? -7.159 -15.087 0.062 1.00 93.75 272 GLY A O 1
ATOM 2080 N N . LYS A 1 273 ? -6.439 -17.208 -0.146 1.00 95.88 273 LYS A N 1
ATOM 2081 C CA . LYS A 1 273 ? -5.039 -16.959 0.238 1.00 95.88 273 LYS A CA 1
ATOM 2082 C C . LYS A 1 273 ? -4.149 -16.513 -0.924 1.00 95.88 273 LYS A C 1
ATOM 2084 O O . LYS A 1 273 ? -2.967 -16.277 -0.719 1.00 95.88 273 LYS A O 1
ATOM 2089 N N . GLU A 1 274 ? -4.683 -16.430 -2.135 1.00 97.31 274 GLU A N 1
ATOM 2090 C CA . GLU A 1 274 ? -3.903 -16.142 -3.336 1.00 97.31 274 GLU A CA 1
ATOM 2091 C C . GLU A 1 274 ? -4.548 -15.003 -4.114 1.00 97.31 274 GLU A C 1
ATOM 2093 O O . GLU A 1 274 ? -5.721 -15.094 -4.479 1.00 97.31 274 GLU A O 1
ATOM 2098 N N . LEU A 1 275 ? -3.777 -13.960 -4.416 1.00 97.62 275 LEU A N 1
ATOM 2099 C CA . LEU A 1 275 ? -4.158 -12.930 -5.378 1.00 97.62 275 LEU A CA 1
ATOM 2100 C C . LEU A 1 275 ? -3.440 -13.216 -6.695 1.00 97.62 275 LEU A C 1
ATOM 2102 O O . LEU A 1 275 ? -2.229 -13.055 -6.787 1.00 97.62 275 LEU A O 1
ATOM 2106 N N . THR A 1 276 ? -4.198 -13.637 -7.702 1.00 98.12 276 THR A N 1
ATOM 2107 C CA . THR A 1 276 ? -3.695 -13.962 -9.034 1.00 98.12 276 THR A CA 1
ATOM 2108 C C . THR A 1 276 ? -4.190 -12.925 -10.024 1.00 98.12 276 THR A C 1
ATOM 2110 O O . THR A 1 276 ? -5.400 -12.717 -10.174 1.00 98.12 276 THR A O 1
ATOM 2113 N N . ILE A 1 277 ? -3.254 -12.287 -10.717 1.00 97.69 277 ILE A N 1
ATOM 2114 C CA . ILE A 1 277 ? -3.525 -11.242 -11.700 1.00 97.69 277 ILE A CA 1
ATOM 2115 C C . ILE A 1 277 ? -2.816 -11.589 -12.998 1.00 97.69 277 ILE A C 1
ATOM 2117 O O . ILE A 1 277 ? -1.622 -11.882 -13.016 1.00 97.69 277 ILE A O 1
ATOM 2121 N N . ARG A 1 278 ? -3.554 -11.519 -14.103 1.00 97.31 278 ARG A N 1
ATOM 2122 C CA . ARG A 1 278 ? -2.995 -11.578 -15.446 1.00 97.31 278 ARG A CA 1
ATOM 2123 C C . ARG A 1 278 ? -2.839 -10.171 -15.997 1.00 97.31 278 ARG A C 1
ATOM 2125 O O . ARG A 1 278 ? -3.825 -9.533 -16.353 1.00 97.31 278 ARG A O 1
ATOM 2132 N N . LEU A 1 279 ? -1.600 -9.723 -16.103 1.00 96.12 279 LEU A N 1
ATOM 2133 C CA . LEU A 1 279 ? -1.217 -8.456 -16.705 1.00 96.12 279 LEU A CA 1
ATOM 2134 C C . LEU A 1 279 ? -1.045 -8.664 -18.213 1.00 96.12 279 LEU A C 1
ATOM 2136 O O . LEU A 1 279 ? -0.291 -9.544 -18.635 1.00 96.12 279 LEU A O 1
ATOM 2140 N N . ILE A 1 280 ? -1.783 -7.906 -19.024 1.00 93.88 280 ILE A N 1
ATOM 2141 C CA . ILE A 1 280 ? -1.716 -7.995 -20.486 1.00 93.88 280 ILE A CA 1
ATOM 2142 C C . ILE A 1 280 ? -0.564 -7.125 -20.962 1.00 93.88 280 ILE A C 1
ATOM 2144 O O . ILE A 1 280 ? -0.486 -5.956 -20.603 1.00 93.88 280 ILE A O 1
ATOM 2148 N N . GLY A 1 281 ? 0.338 -7.691 -21.757 1.00 91.12 281 GLY A N 1
ATOM 2149 C CA . GLY A 1 281 ? 1.502 -6.955 -22.229 1.00 91.12 281 GLY A CA 1
ATOM 2150 C C . GLY A 1 281 ? 2.420 -7.797 -23.098 1.00 91.12 281 GLY A C 1
ATOM 2151 O O . GLY A 1 281 ? 2.566 -9.003 -22.898 1.00 91.12 281 GLY A O 1
ATOM 2152 N N . ARG A 1 282 ? 3.052 -7.155 -24.071 1.00 89.88 282 ARG A N 1
ATOM 2153 C CA . ARG A 1 282 ? 4.010 -7.767 -24.992 1.00 89.88 282 ARG A CA 1
ATOM 2154 C C . ARG A 1 282 ? 5.428 -7.442 -24.536 1.00 89.88 282 ARG A C 1
ATOM 2156 O O . ARG A 1 282 ? 5.661 -6.417 -23.904 1.00 89.88 282 ARG A O 1
ATOM 2163 N N . GLY A 1 283 ? 6.372 -8.328 -24.835 1.00 84.62 283 GLY A N 1
ATOM 2164 C CA . GLY A 1 283 ? 7.786 -7.989 -24.700 1.00 84.62 283 GLY A CA 1
ATOM 2165 C C . GLY A 1 283 ? 8.181 -6.973 -25.770 1.00 84.62 283 GLY A C 1
ATOM 2166 O O . GLY A 1 283 ? 7.796 -7.119 -26.932 1.00 84.62 283 GLY A O 1
ATOM 2167 N N . LEU A 1 284 ? 8.952 -5.958 -25.390 1.00 84.44 284 LEU A N 1
ATOM 2168 C CA . LEU A 1 284 ? 9.721 -5.159 -26.332 1.00 84.44 284 LEU A CA 1
ATOM 2169 C C . LEU A 1 284 ? 11.008 -5.922 -26.632 1.00 84.44 284 LEU A C 1
ATOM 2171 O O . LEU A 1 284 ? 11.861 -6.107 -25.767 1.00 84.44 284 LEU A O 1
ATOM 2175 N N . HIS A 1 285 ? 11.137 -6.390 -27.866 1.00 77.56 285 HIS A N 1
ATOM 2176 C CA . HIS A 1 285 ? 12.344 -7.063 -28.323 1.00 77.56 285 HIS A CA 1
ATOM 2177 C C . HIS A 1 285 ? 13.217 -6.081 -29.095 1.00 77.56 285 HIS A C 1
ATOM 2179 O O . HIS A 1 285 ? 12.711 -5.313 -29.916 1.00 77.56 285 HIS A O 1
ATOM 2185 N N . ALA A 1 286 ? 14.529 -6.137 -28.859 1.00 69.88 286 ALA A N 1
ATOM 2186 C CA . ALA A 1 286 ? 15.488 -5.412 -29.681 1.00 69.88 286 ALA A CA 1
ATOM 2187 C C . ALA A 1 286 ? 15.315 -5.842 -31.147 1.00 69.88 286 ALA A C 1
ATOM 2189 O O . ALA A 1 286 ? 15.373 -7.032 -31.475 1.00 69.88 286 ALA A O 1
ATOM 2190 N N . GLY A 1 287 ? 15.042 -4.873 -32.015 1.00 61.41 287 GLY A N 1
ATOM 2191 C CA . GLY A 1 287 ? 14.757 -5.104 -33.424 1.00 61.41 287 GLY A CA 1
ATOM 2192 C C . GLY A 1 287 ? 15.965 -4.787 -34.296 1.00 61.41 287 GLY A C 1
ATOM 2193 O O . GLY A 1 287 ? 16.727 -3.868 -34.015 1.00 61.41 287 GLY A O 1
ATOM 2194 N N . ARG A 1 288 ? 16.120 -5.513 -35.408 1.00 46.81 288 ARG A N 1
ATOM 2195 C CA . ARG A 1 288 ? 16.939 -5.040 -36.532 1.00 46.81 288 ARG A CA 1
ATOM 2196 C C . ARG A 1 288 ? 16.057 -4.181 -37.430 1.00 46.81 288 ARG A C 1
ATOM 2198 O O . ARG A 1 288 ? 15.091 -4.696 -37.989 1.00 46.81 288 ARG A O 1
ATOM 2205 N N . GLY A 1 289 ? 16.399 -2.906 -37.601 1.00 52.97 289 GLY A N 1
ATOM 2206 C CA . GLY A 1 289 ? 15.779 -2.065 -38.623 1.00 52.97 289 GLY A CA 1
ATOM 2207 C C . GLY A 1 289 ? 15.989 -2.687 -40.007 1.00 52.97 289 GLY A C 1
ATOM 2208 O O . GLY A 1 289 ? 17.124 -2.850 -40.449 1.00 52.97 289 GLY A O 1
ATOM 2209 N N . VAL A 1 290 ? 14.905 -3.090 -40.678 1.00 50.03 290 VAL A N 1
ATOM 2210 C CA . VAL A 1 290 ? 14.961 -3.748 -42.002 1.00 50.03 290 VAL A CA 1
ATOM 2211 C C . VAL A 1 290 ? 15.139 -2.716 -43.128 1.00 50.03 290 VAL A C 1
ATOM 2213 O O . VAL A 1 290 ? 15.623 -3.051 -44.206 1.00 50.03 290 VAL A O 1
ATOM 2216 N N . VAL A 1 291 ? 14.824 -1.443 -42.864 1.00 45.66 291 VAL A N 1
ATOM 2217 C CA . VAL A 1 291 ? 15.097 -0.305 -43.750 1.00 45.66 291 VAL A CA 1
ATOM 2218 C C . VAL A 1 291 ? 15.524 0.879 -42.888 1.00 45.66 291 VAL A C 1
ATOM 2220 O O . VAL A 1 291 ? 14.700 1.478 -42.205 1.00 45.66 291 VAL A O 1
ATOM 2223 N N . VAL A 1 292 ? 16.808 1.225 -42.924 1.00 49.06 292 VAL A N 1
ATOM 2224 C CA . VAL A 1 292 ? 17.292 2.516 -42.427 1.00 49.06 292 VAL A CA 1
ATOM 2225 C C . VAL A 1 292 ? 17.282 3.448 -43.638 1.00 49.06 292 VAL A C 1
ATOM 2227 O O . VAL A 1 292 ? 18.208 3.434 -44.448 1.00 49.06 292 VAL A O 1
ATOM 2230 N N . GLY A 1 293 ? 16.202 4.217 -43.822 1.00 51.16 293 GLY A N 1
ATOM 2231 C CA . GLY A 1 293 ? 16.323 5.470 -44.581 1.00 51.16 293 GLY A CA 1
ATOM 2232 C C . GLY A 1 293 ? 17.402 6.330 -43.917 1.00 51.16 293 GLY A C 1
ATOM 2233 O O . GLY A 1 293 ? 17.673 6.097 -42.742 1.00 51.16 293 GLY A O 1
ATOM 2234 N N . GLN A 1 294 ? 18.057 7.253 -44.643 1.00 48.62 294 GLN A N 1
ATOM 2235 C CA . GLN A 1 294 ? 19.098 8.124 -44.065 1.00 48.62 294 GLN A CA 1
ATOM 2236 C C . GLN A 1 294 ? 18.667 8.567 -42.665 1.00 48.62 294 GLN A C 1
ATOM 2238 O O . GLN A 1 294 ? 17.665 9.269 -42.543 1.00 48.62 294 GLN A O 1
ATOM 2243 N N . ALA A 1 295 ? 19.367 8.073 -41.636 1.00 53.88 295 ALA A N 1
ATOM 2244 C CA . ALA A 1 295 ? 19.082 8.452 -40.265 1.00 53.88 295 ALA A CA 1
ATOM 2245 C C . ALA A 1 295 ? 19.165 9.974 -40.244 1.00 53.88 295 ALA A C 1
ATOM 2247 O O . ALA A 1 295 ? 20.204 10.529 -40.616 1.00 53.88 295 ALA A O 1
ATOM 2248 N N . ALA A 1 296 ? 18.053 10.636 -39.925 1.00 51.25 296 ALA A N 1
ATOM 2249 C CA . ALA A 1 296 ? 18.086 12.067 -39.713 1.00 51.25 296 ALA A CA 1
ATOM 2250 C C . ALA A 1 296 ? 19.199 12.336 -38.692 1.00 51.25 296 ALA A C 1
ATOM 2252 O O . ALA A 1 296 ? 19.377 11.565 -37.744 1.00 51.25 296 ALA A O 1
ATOM 2253 N N . GLU A 1 297 ? 20.005 13.373 -38.921 1.00 54.56 297 GLU A N 1
ATOM 2254 C CA . GLU A 1 297 ? 20.908 13.870 -37.886 1.00 54.56 297 GLU A CA 1
ATOM 2255 C C . GLU A 1 297 ? 20.037 14.490 -36.789 1.00 54.56 297 GLU A C 1
ATOM 2257 O O . GLU A 1 297 ? 19.831 15.696 -36.738 1.00 54.56 297 GLU A O 1
ATOM 2262 N N . GLU A 1 298 ? 19.433 13.639 -35.966 1.00 59.66 298 GLU A N 1
ATOM 2263 C CA . GLU A 1 298 ? 18.674 14.057 -34.802 1.00 59.66 298 GLU A CA 1
ATOM 2264 C C . GLU A 1 298 ? 19.666 14.427 -33.705 1.00 59.66 298 GLU A C 1
ATOM 2266 O O . GLU A 1 298 ? 20.451 13.605 -33.217 1.00 59.66 298 GLU A O 1
ATOM 2271 N N . GLU A 1 299 ? 19.656 15.706 -33.345 1.00 61.41 299 GLU A N 1
ATOM 2272 C CA . GLU A 1 299 ? 20.238 16.172 -32.100 1.00 61.41 299 GLU A CA 1
ATOM 2273 C C . GLU A 1 299 ? 19.242 15.841 -30.990 1.00 61.41 299 GLU A C 1
ATOM 2275 O O . GLU A 1 299 ? 18.182 16.451 -30.902 1.00 61.41 299 GLU A O 1
ATOM 2280 N N . PHE A 1 300 ? 19.577 14.861 -30.152 1.00 64.81 300 PHE A N 1
ATOM 2281 C CA . PHE A 1 300 ? 18.894 14.661 -28.879 1.00 64.81 300 PHE A CA 1
ATOM 2282 C C . PHE A 1 300 ? 19.565 15.590 -27.866 1.00 64.81 300 PHE A C 1
ATOM 2284 O O . PHE A 1 300 ? 20.712 15.322 -27.488 1.00 64.81 300 PHE A O 1
ATOM 2291 N N . PRO A 1 301 ? 18.928 16.685 -27.421 1.00 70.25 301 PRO A N 1
ATOM 2292 C CA . PRO A 1 301 ? 19.441 17.416 -26.279 1.00 70.25 301 PRO A CA 1
ATOM 2293 C C . PRO A 1 301 ? 19.267 16.507 -25.058 1.00 70.25 301 PRO A C 1
ATOM 2295 O O . PRO A 1 301 ? 18.190 16.375 -24.497 1.00 70.25 301 PRO A O 1
ATOM 2298 N N . LEU A 1 302 ? 20.323 15.784 -24.680 1.00 72.50 302 LEU A N 1
ATOM 2299 C CA . LEU A 1 302 ? 20.307 14.834 -23.559 1.00 72.50 302 LEU A CA 1
ATOM 2300 C C . LEU A 1 302 ? 20.394 15.566 -22.208 1.00 72.50 302 LEU A C 1
ATOM 2302 O O . LEU A 1 302 ? 21.166 15.182 -21.334 1.00 72.50 302 LEU A O 1
ATOM 2306 N N . ASP A 1 303 ? 19.653 16.661 -22.067 1.00 74.69 303 ASP A N 1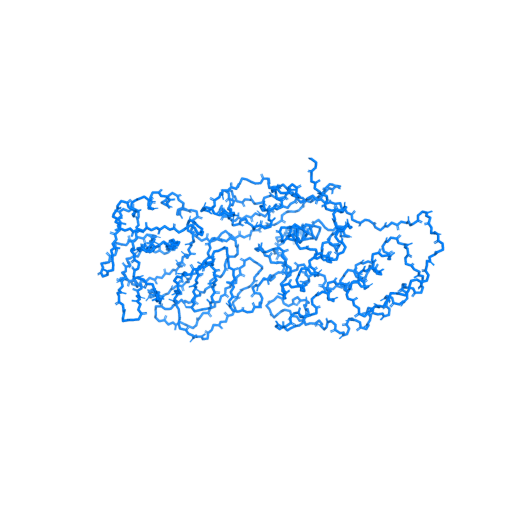
ATOM 2307 C CA . ASP A 1 303 ? 19.527 17.494 -20.872 1.00 74.69 303 ASP A CA 1
ATOM 2308 C C . ASP A 1 303 ? 18.247 17.189 -20.076 1.00 74.69 303 ASP A C 1
ATOM 2310 O O . ASP A 1 303 ? 18.163 17.561 -18.909 1.00 74.69 303 ASP A O 1
ATOM 2314 N N . GLN A 1 304 ? 17.295 16.458 -20.670 1.00 83.19 304 GLN A N 1
ATOM 2315 C CA . GLN A 1 304 ? 16.018 16.078 -20.056 1.00 83.19 304 GLN A CA 1
ATOM 2316 C C . GLN A 1 304 ? 15.792 14.555 -20.052 1.00 83.19 304 GLN A C 1
ATOM 2318 O O . GLN A 1 304 ? 16.250 13.868 -20.974 1.00 83.19 304 GLN A O 1
ATOM 2323 N N . PRO A 1 305 ? 15.068 14.005 -19.047 1.00 85.56 305 PRO A N 1
ATOM 2324 C CA . PRO A 1 305 ? 14.861 12.559 -18.909 1.00 85.56 305 PRO A CA 1
ATOM 2325 C C . PRO A 1 305 ? 14.218 11.938 -20.146 1.00 85.56 305 PRO A C 1
ATOM 2327 O O . PRO A 1 305 ? 14.643 10.879 -20.612 1.00 85.56 305 PRO A O 1
ATOM 2330 N N . GLN A 1 306 ? 13.240 12.642 -20.717 1.00 89.06 306 GLN A N 1
ATOM 2331 C CA . GLN A 1 306 ? 12.527 12.202 -21.906 1.00 89.06 306 GLN A CA 1
ATOM 2332 C C . GLN A 1 306 ? 13.472 11.990 -23.096 1.00 89.06 306 GLN A C 1
ATOM 2334 O O . GLN A 1 306 ? 13.412 10.938 -23.726 1.00 89.06 306 GLN A O 1
ATOM 2339 N N . HIS A 1 307 ? 14.392 12.919 -23.371 1.00 88.75 307 HIS A N 1
ATOM 2340 C CA . HIS A 1 307 ? 15.331 12.787 -24.491 1.00 88.75 307 HIS A CA 1
ATOM 2341 C C . HIS A 1 307 ? 16.325 11.631 -24.289 1.00 88.75 307 HIS A C 1
ATOM 2343 O O . HIS A 1 307 ? 16.704 10.955 -25.248 1.00 88.75 307 HIS A O 1
ATOM 2349 N N . VAL A 1 308 ? 16.723 11.348 -23.041 1.00 89.06 308 VAL A N 1
ATOM 2350 C CA . VAL A 1 308 ? 17.533 10.160 -22.710 1.00 89.06 308 VAL A CA 1
ATOM 2351 C C . VAL A 1 308 ? 16.756 8.876 -22.992 1.00 89.06 308 VAL A C 1
ATOM 2353 O O . VAL A 1 308 ? 17.299 7.943 -23.588 1.00 89.06 308 VAL A O 1
ATOM 2356 N N . ALA A 1 309 ? 15.480 8.833 -22.609 1.00 90.81 309 ALA A N 1
ATOM 2357 C CA . ALA A 1 309 ? 14.607 7.703 -22.891 1.00 90.81 309 ALA A CA 1
ATOM 2358 C C . ALA A 1 309 ? 14.332 7.535 -24.400 1.00 90.81 309 ALA A C 1
ATOM 2360 O O . ALA A 1 309 ? 14.360 6.409 -24.896 1.00 90.81 309 ALA A O 1
ATOM 2361 N N . GLU A 1 310 ? 14.140 8.625 -25.150 1.00 90.56 310 GLU A N 1
ATOM 2362 C CA . GLU A 1 310 ? 13.975 8.614 -26.612 1.00 90.56 310 GLU A CA 1
ATOM 2363 C C . GLU A 1 310 ? 15.208 8.021 -27.301 1.00 90.56 310 GLU A C 1
ATOM 2365 O O . GLU A 1 310 ? 15.084 7.080 -28.089 1.00 90.56 310 GLU A O 1
ATOM 2370 N N . ALA A 1 311 ? 16.406 8.493 -26.942 1.00 89.75 311 ALA A N 1
ATOM 2371 C CA . ALA A 1 311 ? 17.660 7.959 -27.467 1.00 89.75 311 ALA A CA 1
ATOM 2372 C C . ALA A 1 311 ? 17.856 6.475 -27.100 1.00 89.75 311 ALA A C 1
ATOM 2374 O O . ALA A 1 311 ? 18.318 5.686 -27.927 1.00 89.75 311 ALA A O 1
ATOM 2375 N N . ALA A 1 312 ? 17.469 6.064 -25.887 1.00 91.06 312 ALA A N 1
ATOM 2376 C CA . ALA A 1 312 ? 17.517 4.666 -25.462 1.00 91.06 312 ALA A CA 1
ATOM 2377 C C . ALA A 1 312 ? 16.593 3.766 -26.297 1.00 91.06 312 ALA A C 1
ATOM 2379 O O . ALA A 1 312 ? 17.007 2.694 -26.737 1.00 91.06 312 ALA A O 1
ATOM 2380 N N . LEU A 1 313 ? 15.357 4.196 -26.557 1.00 90.62 313 LEU A N 1
ATOM 2381 C CA . LEU A 1 313 ? 14.409 3.450 -27.388 1.00 90.62 313 LEU A CA 1
ATOM 2382 C C . LEU A 1 313 ? 14.856 3.403 -28.855 1.00 90.62 313 LEU A C 1
ATOM 2384 O O . LEU A 1 313 ? 14.835 2.334 -29.469 1.00 90.62 313 LEU A O 1
ATOM 2388 N N . ALA A 1 314 ? 15.347 4.523 -29.395 1.00 88.56 314 ALA A N 1
ATOM 2389 C CA . ALA A 1 314 ? 15.944 4.579 -30.728 1.00 88.56 314 ALA A CA 1
ATOM 2390 C C . ALA A 1 314 ? 17.143 3.622 -30.859 1.00 88.56 314 ALA A C 1
ATOM 2392 O O . ALA A 1 314 ? 17.347 3.009 -31.912 1.00 88.56 314 ALA A O 1
ATOM 2393 N N . TYR A 1 315 ? 17.917 3.439 -29.781 1.00 89.19 315 TYR A N 1
ATOM 2394 C CA . TYR A 1 315 ? 18.969 2.429 -29.734 1.00 89.19 315 TYR A CA 1
ATOM 2395 C C . TYR A 1 315 ? 18.402 1.006 -29.841 1.00 89.19 315 TYR A C 1
ATOM 2397 O O . TYR A 1 315 ? 18.864 0.248 -30.695 1.00 89.19 315 TYR A O 1
ATOM 2405 N N . VAL A 1 316 ? 17.374 0.631 -29.059 1.00 87.88 316 VAL A N 1
ATOM 2406 C CA . VAL A 1 316 ? 16.837 -0.751 -29.130 1.00 87.88 316 VAL A CA 1
ATOM 2407 C C . VAL A 1 316 ? 16.167 -1.069 -30.470 1.00 87.88 316 VAL A C 1
ATOM 2409 O O . VAL A 1 316 ? 16.128 -2.233 -30.874 1.00 87.88 316 VAL A O 1
ATOM 2412 N N . TRP A 1 317 ? 15.658 -0.056 -31.175 1.00 85.44 317 TRP A N 1
ATOM 2413 C CA . TRP A 1 317 ? 15.094 -0.203 -32.521 1.00 85.44 317 TRP A CA 1
ATOM 2414 C C . TRP A 1 317 ? 16.111 -0.064 -33.650 1.00 85.44 317 TRP A C 1
ATOM 2416 O O . TRP A 1 317 ? 15.742 -0.193 -34.821 1.00 85.44 317 TRP A O 1
ATOM 2426 N N . ASN A 1 318 ? 17.386 0.154 -33.322 1.00 84.31 318 ASN A N 1
ATOM 2427 C CA . ASN A 1 318 ? 18.459 0.306 -34.296 1.00 84.31 318 ASN A CA 1
ATOM 2428 C C . ASN A 1 318 ? 18.177 1.446 -35.302 1.00 84.31 318 ASN A C 1
ATOM 2430 O O . ASN A 1 318 ? 18.454 1.322 -36.498 1.00 84.31 318 ASN A O 1
ATOM 2434 N N . THR A 1 319 ? 17.595 2.544 -34.811 1.00 84.00 319 THR A N 1
ATOM 2435 C CA . THR A 1 319 ? 17.383 3.800 -35.551 1.00 84.00 319 THR A CA 1
ATOM 2436 C C . THR A 1 319 ? 18.326 4.912 -35.090 1.00 84.00 319 THR A C 1
ATOM 2438 O O . THR A 1 319 ? 18.500 5.896 -35.805 1.00 84.00 319 THR A O 1
ATOM 2441 N N . LEU A 1 320 ? 18.983 4.746 -33.935 1.00 84.94 320 LEU A N 1
ATOM 2442 C CA . LEU A 1 320 ? 19.973 5.693 -33.424 1.00 84.94 320 LEU A CA 1
ATOM 2443 C C . LEU A 1 320 ? 21.264 5.671 -34.264 1.00 84.94 320 LEU A C 1
ATOM 2445 O O . LEU A 1 320 ? 21.823 4.613 -34.553 1.00 84.94 320 LEU A O 1
ATOM 2449 N N . SER A 1 321 ? 21.769 6.850 -34.635 1.00 83.94 321 SER A N 1
ATOM 2450 C CA . SER A 1 321 ? 23.039 6.983 -35.362 1.00 83.94 321 SER A CA 1
ATOM 2451 C C . SER A 1 321 ? 24.252 6.628 -34.486 1.00 83.94 321 SER A C 1
ATOM 2453 O O . SER A 1 321 ? 24.207 6.746 -33.264 1.00 83.94 321 SER A O 1
ATOM 2455 N N . ALA A 1 322 ? 25.393 6.277 -35.095 1.00 84.62 322 ALA A N 1
ATOM 2456 C CA . ALA A 1 322 ? 26.632 5.988 -34.354 1.00 84.62 322 ALA A CA 1
ATOM 2457 C C . ALA A 1 322 ? 27.132 7.185 -33.514 1.00 84.62 322 ALA A C 1
ATOM 2459 O O . ALA A 1 322 ? 27.699 7.011 -32.430 1.00 84.62 322 ALA A O 1
ATOM 2460 N N . ARG A 1 323 ? 26.900 8.415 -34.002 1.00 84.06 323 ARG A N 1
ATOM 2461 C CA . ARG A 1 323 ? 27.153 9.649 -33.245 1.00 84.06 323 ARG A CA 1
ATOM 2462 C C . ARG A 1 323 ? 26.208 9.745 -32.047 1.00 84.06 323 ARG A C 1
ATOM 2464 O O . ARG A 1 323 ? 26.686 10.002 -30.949 1.00 84.06 323 ARG A O 1
ATOM 2471 N N . GLY A 1 324 ? 24.914 9.491 -32.251 1.00 85.94 324 GLY A N 1
ATOM 2472 C CA . GLY A 1 324 ? 23.904 9.472 -31.191 1.00 85.94 324 GLY A CA 1
ATOM 2473 C C . GLY A 1 324 ? 24.188 8.420 -30.117 1.00 85.94 324 GLY A C 1
ATOM 2474 O O . GLY A 1 324 ? 24.113 8.729 -28.935 1.00 85.94 324 GLY A O 1
ATOM 2475 N N . GLU A 1 325 ? 24.618 7.213 -30.495 1.00 88.00 325 GLU A N 1
ATOM 2476 C CA . GLU A 1 325 ? 25.043 6.186 -29.533 1.00 88.00 325 GLU A CA 1
ATOM 2477 C C . GLU A 1 325 ? 26.250 6.659 -28.709 1.00 88.00 325 GLU A C 1
ATOM 2479 O O . GLU A 1 325 ? 26.279 6.512 -27.486 1.00 88.00 325 GLU A O 1
ATOM 2484 N N . SER A 1 326 ? 27.248 7.250 -29.372 1.00 87.25 326 SER A N 1
ATOM 2485 C CA . SER A 1 326 ? 28.436 7.792 -28.703 1.00 87.25 326 SER A CA 1
ATOM 2486 C C . SER A 1 326 ? 28.083 8.938 -27.751 1.00 87.25 326 SER A C 1
ATOM 2488 O O . SER A 1 326 ? 28.716 9.079 -26.704 1.00 87.25 326 SER A O 1
ATOM 2490 N N . GLU A 1 327 ? 27.087 9.752 -28.105 1.00 86.94 327 GLU A N 1
ATOM 2491 C CA . GLU A 1 327 ? 26.546 10.812 -27.252 1.00 86.94 327 GLU A CA 1
ATOM 2492 C C . GLU A 1 327 ? 25.807 10.228 -26.051 1.00 86.94 327 GLU A C 1
ATOM 2494 O O . GLU A 1 327 ? 26.145 10.565 -24.924 1.00 86.94 327 GLU A O 1
ATOM 2499 N N . LEU A 1 328 ? 24.890 9.280 -26.268 1.00 88.44 328 LEU A N 1
ATOM 2500 C CA . LEU A 1 328 ? 24.148 8.606 -25.205 1.00 88.44 328 LEU A CA 1
ATOM 2501 C C . LEU A 1 328 ? 25.098 7.966 -24.189 1.00 88.44 328 LEU A C 1
ATOM 2503 O O . LEU A 1 328 ? 24.981 8.214 -22.992 1.00 88.44 328 LEU A O 1
ATOM 2507 N N . ARG A 1 329 ? 26.105 7.211 -24.648 1.00 89.31 329 ARG A N 1
ATOM 2508 C CA . ARG A 1 329 ? 27.113 6.599 -23.764 1.00 89.31 329 ARG A CA 1
ATOM 2509 C C . ARG A 1 329 ? 27.903 7.638 -22.967 1.00 89.31 329 ARG A C 1
ATOM 2511 O O . ARG A 1 329 ? 28.204 7.402 -21.798 1.00 89.31 329 ARG A O 1
ATOM 2518 N N . ARG A 1 330 ? 28.246 8.777 -23.577 1.00 83.94 330 ARG A N 1
ATOM 2519 C CA . ARG A 1 330 ? 28.966 9.865 -22.899 1.00 83.94 330 ARG A CA 1
ATOM 2520 C C . ARG A 1 330 ? 28.080 10.552 -21.863 1.00 83.94 330 ARG A C 1
ATOM 2522 O O . ARG A 1 330 ? 28.509 10.735 -20.725 1.00 83.94 330 ARG A O 1
ATOM 2529 N N . SER A 1 331 ? 26.847 10.871 -22.241 1.00 79.12 331 SER A N 1
ATOM 2530 C CA . SER A 1 331 ? 25.857 11.513 -21.384 1.00 79.12 331 SER A CA 1
ATOM 2531 C C . SER A 1 331 ? 25.473 10.633 -20.208 1.00 79.12 331 SER A C 1
ATOM 2533 O O . SER A 1 331 ? 25.341 11.158 -19.114 1.00 79.12 331 SER A O 1
ATOM 2535 N N . LEU A 1 332 ? 25.422 9.305 -20.359 1.00 82.75 332 LEU A N 1
ATOM 2536 C CA . LEU A 1 332 ? 25.225 8.396 -19.225 1.00 82.75 332 LEU A CA 1
ATOM 2537 C C . LEU A 1 332 ? 26.308 8.527 -18.155 1.00 82.75 332 LEU A C 1
ATOM 2539 O O . LEU A 1 332 ? 25.990 8.497 -16.970 1.00 82.75 332 LEU A O 1
ATOM 2543 N N . GLY A 1 333 ? 27.571 8.716 -18.547 1.00 74.81 333 GLY A N 1
ATOM 2544 C CA . GLY A 1 333 ? 28.656 8.961 -17.593 1.00 74.81 333 GLY A CA 1
ATOM 2545 C C . GLY A 1 333 ? 28.460 10.258 -16.801 1.00 74.81 333 GLY A C 1
ATOM 2546 O O . GLY A 1 333 ? 28.744 10.304 -15.607 1.00 74.81 333 GLY A O 1
ATOM 2547 N N . VAL A 1 334 ? 27.923 11.290 -17.453 1.00 73.56 334 VAL A N 1
ATOM 2548 C CA . VAL A 1 334 ? 27.631 12.596 -16.847 1.00 73.56 334 VAL A CA 1
ATOM 2549 C C . VAL A 1 334 ? 26.378 12.526 -15.968 1.00 73.56 334 VAL A C 1
ATOM 2551 O O . VAL A 1 334 ? 26.403 12.919 -14.806 1.00 73.56 334 VAL A O 1
ATOM 2554 N N . TRP A 1 335 ? 25.296 11.946 -16.470 1.00 71.56 335 TRP A N 1
ATOM 2555 C CA . TRP A 1 335 ? 24.030 11.784 -15.763 1.00 71.56 335 TRP A CA 1
ATOM 2556 C C . TRP A 1 335 ? 24.138 10.874 -14.546 1.00 71.56 335 TRP A C 1
ATOM 2558 O O . TRP A 1 335 ? 23.556 11.171 -13.507 1.00 71.56 335 TRP A O 1
ATOM 2568 N N . ALA A 1 336 ? 24.945 9.815 -14.625 1.00 70.75 336 ALA A N 1
ATOM 2569 C CA . ALA A 1 336 ? 25.260 8.970 -13.480 1.00 70.75 336 ALA A CA 1
ATOM 2570 C C . ALA A 1 336 ? 25.888 9.757 -12.315 1.00 70.75 336 ALA A C 1
ATOM 2572 O O . ALA A 1 336 ? 25.768 9.318 -11.172 1.00 70.75 336 ALA A O 1
ATOM 2573 N N . SER A 1 337 ? 26.546 10.891 -12.597 1.00 68.31 337 SER A N 1
ATOM 2574 C CA . SER A 1 337 ? 27.097 11.787 -11.574 1.00 68.31 337 SER A CA 1
ATOM 2575 C C . SER A 1 337 ? 26.065 12.774 -11.009 1.00 68.31 337 SER A C 1
ATOM 2577 O O . SER A 1 337 ? 26.188 13.159 -9.849 1.00 68.31 337 SER A O 1
ATOM 2579 N N . TYR A 1 338 ? 25.031 13.136 -11.784 1.00 65.19 338 TYR A N 1
ATOM 2580 C CA . TYR A 1 338 ? 23.948 14.035 -11.358 1.00 65.19 338 TYR A CA 1
ATOM 2581 C C . TYR A 1 338 ? 22.828 13.321 -10.600 1.00 65.19 338 TYR A C 1
ATOM 2583 O O . TYR A 1 338 ? 22.354 13.830 -9.588 1.00 65.19 338 TYR A O 1
ATOM 2591 N N . ALA A 1 339 ? 22.429 12.128 -11.043 1.00 58.69 339 ALA A N 1
ATOM 2592 C CA . ALA A 1 339 ? 21.358 11.335 -10.437 1.00 58.69 339 ALA A CA 1
ATOM 2593 C C . ALA A 1 339 ? 21.822 10.585 -9.173 1.00 58.69 339 ALA A C 1
ATOM 2595 O O . ALA A 1 339 ? 21.541 9.396 -9.032 1.00 58.69 339 ALA A O 1
ATOM 2596 N N . GLY A 1 340 ? 22.595 11.264 -8.312 1.00 62.25 340 GLY A N 1
ATOM 2597 C CA . GLY A 1 340 ? 23.346 10.723 -7.176 1.00 62.25 340 GLY A CA 1
ATOM 2598 C C . GLY A 1 340 ? 22.729 9.468 -6.559 1.00 62.25 340 GLY A C 1
ATOM 2599 O O . GLY A 1 340 ? 21.597 9.482 -6.080 1.00 62.25 340 GLY A O 1
ATOM 2600 N N . VAL A 1 341 ? 23.479 8.366 -6.604 1.00 68.50 341 VAL A N 1
ATOM 2601 C CA . VAL A 1 341 ? 23.032 7.081 -6.065 1.00 68.50 341 VAL A CA 1
ATOM 2602 C C . VAL A 1 341 ? 23.405 7.023 -4.595 1.00 68.50 341 VAL A C 1
ATOM 2604 O O . VAL A 1 341 ? 24.557 6.748 -4.254 1.00 68.50 341 VAL A O 1
ATOM 2607 N N . ASP A 1 342 ? 22.415 7.243 -3.744 1.00 79.38 342 ASP A N 1
ATOM 2608 C CA . ASP A 1 342 ? 22.505 6.885 -2.339 1.00 79.38 342 ASP A CA 1
ATOM 2609 C C . ASP A 1 342 ? 22.052 5.431 -2.155 1.00 79.38 342 ASP A C 1
ATOM 2611 O O . ASP A 1 342 ? 21.792 4.680 -3.104 1.00 79.38 342 ASP A O 1
ATOM 2615 N N . ARG A 1 343 ? 21.969 5.010 -0.897 1.00 84.38 343 ARG A N 1
ATOM 2616 C CA . ARG A 1 343 ? 21.324 3.759 -0.518 1.00 84.38 343 ARG A CA 1
ATOM 2617 C C . ARG A 1 343 ? 20.111 4.065 0.337 1.00 84.38 343 ARG A C 1
ATOM 2619 O O . ARG A 1 343 ? 20.195 4.871 1.263 1.00 84.38 343 ARG A O 1
ATOM 2626 N N . GLU A 1 344 ? 18.998 3.402 0.043 1.00 83.88 344 GLU A N 1
ATOM 2627 C CA . GLU A 1 344 ? 17.829 3.456 0.912 1.00 83.88 344 GLU A CA 1
ATOM 2628 C C . GLU A 1 344 ? 18.227 2.914 2.302 1.00 83.88 344 GLU A C 1
ATOM 2630 O O . GLU A 1 344 ? 18.768 1.808 2.381 1.00 83.88 344 GLU A O 1
ATOM 2635 N N . PRO A 1 345 ? 18.031 3.673 3.398 1.00 78.00 345 PRO A N 1
ATOM 2636 C CA . PRO A 1 345 ? 18.621 3.344 4.696 1.00 78.00 345 PRO A CA 1
ATOM 2637 C C . PRO A 1 345 ? 18.225 1.985 5.282 1.00 78.00 345 PRO A C 1
ATOM 2639 O O . PRO A 1 345 ? 19.014 1.397 6.021 1.00 78.00 345 PRO A O 1
ATOM 2642 N N . ALA A 1 346 ? 17.015 1.493 5.003 1.00 80.44 346 ALA A N 1
ATOM 2643 C CA . ALA A 1 346 ? 16.507 0.257 5.591 1.00 80.44 346 ALA A CA 1
ATOM 2644 C C . ALA A 1 346 ? 16.923 -1.002 4.811 1.00 80.44 346 ALA A C 1
ATOM 2646 O O . ALA A 1 346 ? 17.253 -2.021 5.414 1.00 80.44 346 ALA A O 1
ATOM 2647 N N . THR A 1 347 ? 16.898 -0.946 3.482 1.00 82.62 347 THR A N 1
ATOM 2648 C CA . THR A 1 347 ? 17.152 -2.078 2.576 1.00 82.62 347 THR A CA 1
ATOM 2649 C C . THR A 1 347 ? 18.558 -2.063 1.987 1.00 82.62 347 THR A C 1
ATOM 2651 O O . THR A 1 347 ? 19.030 -3.082 1.488 1.00 82.62 347 THR A O 1
ATOM 2654 N N . GLY A 1 348 ? 19.237 -0.916 2.023 1.00 85.44 348 GLY A N 1
ATOM 2655 C CA . GLY A 1 348 ? 20.551 -0.718 1.425 1.00 85.44 348 GLY A CA 1
ATOM 2656 C C . GLY A 1 348 ? 20.540 -0.692 -0.105 1.00 85.44 348 GLY A C 1
ATOM 2657 O O . GLY A 1 348 ? 21.618 -0.689 -0.701 1.00 85.44 348 GLY A O 1
ATOM 2658 N N . LEU A 1 349 ? 19.371 -0.700 -0.750 1.00 86.88 349 LEU A N 1
ATOM 2659 C CA . LEU A 1 349 ? 19.265 -0.727 -2.207 1.00 86.88 349 LEU A CA 1
ATOM 2660 C C . LEU A 1 349 ? 19.628 0.628 -2.829 1.00 86.88 349 LEU A C 1
ATOM 2662 O O . LEU A 1 349 ? 19.363 1.659 -2.207 1.00 86.88 349 LEU A O 1
ATOM 2666 N N . PRO A 1 350 ? 20.206 0.646 -4.046 1.00 86.56 350 PRO A N 1
ATOM 2667 C CA . PRO A 1 350 ? 20.492 1.884 -4.764 1.00 86.56 350 PRO A CA 1
ATOM 2668 C C . PRO A 1 350 ? 19.227 2.716 -4.948 1.00 86.56 350 PRO A C 1
ATOM 2670 O O . PRO A 1 350 ? 18.212 2.203 -5.414 1.00 86.56 350 PRO A O 1
ATOM 2673 N N . TRP A 1 351 ? 19.275 3.993 -4.596 1.00 86.69 351 TRP A N 1
ATOM 2674 C CA . TRP A 1 351 ? 18.126 4.876 -4.747 1.00 86.69 351 TRP A CA 1
ATOM 2675 C C . TRP A 1 351 ? 18.592 6.324 -4.925 1.00 86.69 351 TRP A C 1
ATOM 2677 O O . TRP A 1 351 ? 19.560 6.705 -4.260 1.00 86.69 351 TRP A O 1
ATOM 2687 N N . PRO A 1 352 ? 17.958 7.139 -5.794 1.00 76.62 352 PRO A N 1
ATOM 2688 C CA . PRO A 1 352 ? 18.261 8.564 -5.861 1.00 76.62 352 PRO A CA 1
ATOM 2689 C C . PRO A 1 352 ? 18.013 9.185 -4.481 1.00 76.62 352 PRO A C 1
ATOM 2691 O O . PRO A 1 352 ? 16.930 9.047 -3.913 1.00 76.62 352 PRO A O 1
ATOM 2694 N N . GLY A 1 353 ? 19.048 9.780 -3.893 1.00 62.88 353 GLY A N 1
ATOM 2695 C CA . GLY A 1 353 ? 19.044 10.247 -2.505 1.00 62.88 353 GLY A CA 1
ATOM 2696 C C . GLY A 1 353 ? 17.918 11.212 -2.113 1.00 62.88 353 GLY A C 1
ATOM 2697 O O . GLY A 1 353 ? 17.302 11.861 -2.951 1.00 62.88 353 GLY A O 1
ATOM 2698 N N . GLY A 1 354 ? 17.708 11.368 -0.799 1.00 57.12 354 GLY A N 1
ATOM 2699 C CA . GLY A 1 354 ? 16.954 12.487 -0.213 1.00 57.12 354 GLY A CA 1
ATOM 2700 C C . GLY A 1 354 ? 15.443 12.303 0.019 1.00 57.12 354 GLY A C 1
ATOM 2701 O O . GLY A 1 354 ? 14.809 11.328 -0.383 1.00 57.12 354 GLY A O 1
ATOM 2702 N N . ARG A 1 355 ? 14.862 13.272 0.749 1.00 46.72 355 ARG A N 1
ATOM 2703 C CA . ARG A 1 355 ? 13.406 13.434 0.967 1.00 46.72 355 ARG A CA 1
ATOM 2704 C C . ARG A 1 355 ? 12.721 14.156 -0.207 1.00 46.72 355 ARG A C 1
ATOM 2706 O O . ARG A 1 355 ? 11.512 14.012 -0.364 1.00 46.72 355 ARG A O 1
ATOM 2713 N N . GLU A 1 356 ? 13.489 14.881 -1.019 1.00 54.19 356 GLU A N 1
ATOM 2714 C CA . GLU A 1 356 ? 13.044 15.611 -2.213 1.00 54.19 356 GLU A CA 1
ATOM 2715 C C . GLU A 1 356 ? 13.438 14.790 -3.448 1.00 54.19 356 GLU A C 1
ATOM 2717 O O . GLU A 1 356 ? 14.575 14.809 -3.911 1.00 54.19 356 GLU A O 1
ATOM 2722 N N . ARG A 1 357 ? 12.489 13.962 -3.899 1.00 59.34 357 ARG A N 1
ATOM 2723 C CA . ARG A 1 357 ? 12.611 12.977 -4.991 1.00 59.34 357 ARG A CA 1
ATOM 2724 C C . ARG A 1 357 ? 12.472 13.632 -6.368 1.00 59.34 357 ARG A C 1
ATOM 2726 O O . ARG A 1 357 ? 11.786 13.099 -7.240 1.00 59.34 357 ARG A O 1
ATOM 2733 N N . ASP A 1 358 ? 13.089 14.790 -6.536 1.00 67.81 358 ASP A N 1
ATOM 2734 C CA . ASP A 1 358 ? 12.911 15.629 -7.722 1.00 67.81 358 ASP A CA 1
ATOM 2735 C C . ASP A 1 358 ? 13.698 15.106 -8.931 1.00 67.81 358 ASP A C 1
ATOM 2737 O O . ASP A 1 358 ? 13.552 15.642 -10.019 1.00 67.81 358 ASP A O 1
ATOM 2741 N N . THR A 1 359 ? 14.498 14.046 -8.739 1.00 81.12 359 THR A N 1
ATOM 2742 C CA . THR A 1 359 ? 15.343 13.417 -9.767 1.00 81.12 359 THR A CA 1
ATOM 2743 C C . THR A 1 359 ? 14.929 11.981 -10.131 1.00 81.12 359 THR A C 1
ATOM 2745 O O . THR A 1 359 ? 15.710 11.200 -10.690 1.00 81.12 359 THR A O 1
ATOM 2748 N N . LEU A 1 360 ? 13.728 11.552 -9.727 1.00 88.19 360 LEU A N 1
ATOM 2749 C CA . LEU A 1 360 ? 13.297 10.160 -9.890 1.00 88.19 360 LEU A CA 1
ATOM 2750 C C . LEU A 1 360 ? 13.032 9.806 -11.364 1.00 88.19 360 LEU A C 1
ATOM 2752 O O . LEU A 1 360 ? 13.344 8.687 -11.782 1.00 88.19 360 LEU A O 1
ATOM 2756 N N . ALA A 1 361 ? 12.500 10.740 -12.153 1.00 89.62 361 ALA A N 1
ATOM 2757 C CA . ALA A 1 361 ? 12.331 10.566 -13.591 1.00 89.62 361 ALA A CA 1
ATOM 2758 C C . ALA A 1 361 ? 13.686 10.400 -14.292 1.00 89.62 361 ALA A C 1
ATOM 2760 O O . ALA A 1 361 ? 13.858 9.465 -15.075 1.00 89.62 361 ALA A O 1
ATOM 2761 N N . GLU A 1 362 ? 14.675 11.230 -13.949 1.00 88.06 362 GLU A N 1
ATOM 2762 C CA . GLU A 1 362 ? 16.056 11.146 -14.433 1.00 88.06 362 GLU A CA 1
ATOM 2763 C C . GLU A 1 362 ? 16.649 9.773 -14.113 1.00 88.06 362 GLU A C 1
ATOM 2765 O O . GLU A 1 362 ? 17.211 9.106 -14.983 1.00 88.06 362 GLU A O 1
ATOM 2770 N N . TYR A 1 363 ? 16.494 9.320 -12.866 1.00 89.38 363 TYR A N 1
ATOM 2771 C CA . TYR A 1 363 ? 16.981 8.018 -12.419 1.00 89.38 363 TYR A CA 1
ATOM 2772 C C . TYR A 1 363 ? 16.344 6.860 -13.201 1.00 89.38 363 TYR A C 1
ATOM 2774 O O . TYR A 1 363 ? 17.028 5.902 -13.575 1.00 89.38 363 TYR A O 1
ATOM 2782 N N . ALA A 1 364 ? 15.044 6.941 -13.488 1.00 92.75 364 ALA A N 1
ATOM 2783 C CA . ALA A 1 364 ? 14.336 5.920 -14.249 1.00 92.75 364 ALA A CA 1
ATOM 2784 C C . ALA A 1 364 ? 14.685 5.941 -15.750 1.00 92.75 364 ALA A C 1
ATOM 2786 O O . ALA A 1 364 ? 14.871 4.874 -16.343 1.00 92.75 364 ALA A O 1
ATOM 2787 N N . ALA A 1 365 ? 14.872 7.122 -16.348 1.00 91.81 365 ALA A N 1
ATOM 2788 C CA . ALA A 1 365 ? 15.371 7.269 -17.716 1.00 91.81 365 ALA A CA 1
ATOM 2789 C C . ALA A 1 365 ? 16.798 6.710 -17.863 1.00 91.81 365 ALA A C 1
ATOM 2791 O O . ALA A 1 365 ? 17.096 6.000 -18.826 1.00 91.81 365 ALA A O 1
ATOM 2792 N N . LEU A 1 366 ? 17.663 6.939 -16.866 1.00 90.06 366 LEU A N 1
ATOM 2793 C CA . LEU A 1 366 ? 18.996 6.334 -16.795 1.00 90.06 366 LEU A CA 1
ATOM 2794 C C . LEU A 1 366 ? 18.929 4.812 -16.751 1.00 90.06 366 LEU A C 1
ATOM 2796 O O . LEU A 1 366 ? 19.626 4.144 -17.513 1.00 90.06 366 LEU A O 1
ATOM 2800 N N . CYS A 1 367 ? 18.066 4.260 -15.896 1.00 92.12 367 CYS A N 1
ATOM 2801 C CA . CYS A 1 367 ? 17.854 2.819 -15.819 1.00 92.12 367 CYS A CA 1
ATOM 2802 C C . CYS A 1 367 ? 17.442 2.241 -17.184 1.00 92.12 367 CYS A C 1
ATOM 2804 O O . CYS A 1 367 ? 17.966 1.197 -17.584 1.00 92.12 367 CYS A O 1
ATOM 2806 N N . LEU A 1 368 ? 16.541 2.923 -17.906 1.00 93.00 368 LEU A N 1
ATOM 2807 C CA . LEU A 1 368 ? 16.090 2.537 -19.247 1.00 93.00 368 LEU A CA 1
ATOM 2808 C C . LEU A 1 368 ? 17.239 2.530 -20.258 1.00 93.00 368 LEU A C 1
ATOM 2810 O O . LEU A 1 368 ? 17.426 1.539 -20.965 1.00 93.00 368 LEU A O 1
ATOM 2814 N N . ALA A 1 369 ? 18.041 3.590 -20.289 1.00 91.69 369 ALA A N 1
ATOM 2815 C CA . ALA A 1 369 ? 19.196 3.696 -21.171 1.00 91.69 369 ALA A CA 1
ATOM 2816 C C . ALA A 1 369 ? 20.289 2.659 -20.857 1.00 91.69 369 ALA A C 1
ATOM 2818 O O . ALA A 1 369 ? 20.850 2.053 -21.771 1.00 91.69 369 ALA A O 1
ATOM 2819 N N . GLU A 1 370 ? 20.555 2.385 -19.578 1.00 91.44 370 GLU A N 1
ATOM 2820 C CA . GLU A 1 370 ? 21.469 1.319 -19.154 1.00 91.44 370 GLU A CA 1
ATOM 2821 C C . GLU A 1 370 ? 20.993 -0.056 -19.629 1.00 91.44 370 GLU A C 1
ATOM 2823 O O . GLU A 1 370 ? 21.787 -0.824 -20.174 1.00 91.44 370 GLU A O 1
ATOM 2828 N N . ARG A 1 371 ? 19.695 -0.359 -19.479 1.00 91.38 371 ARG A N 1
ATOM 2829 C CA . ARG A 1 371 ? 19.105 -1.615 -19.963 1.00 91.38 371 ARG A CA 1
ATOM 2830 C C . ARG A 1 371 ? 19.182 -1.713 -21.486 1.00 91.38 371 ARG A C 1
ATOM 2832 O O . ARG A 1 371 ? 19.581 -2.759 -21.992 1.00 91.38 371 ARG A O 1
ATOM 2839 N N . ALA A 1 372 ? 18.846 -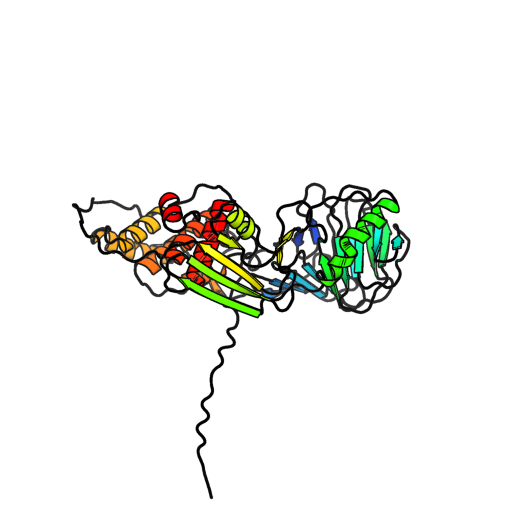0.636 -22.199 1.00 90.12 372 ALA A N 1
ATOM 2840 C CA . ALA A 1 372 ? 18.907 -0.567 -23.657 1.00 90.12 372 ALA A CA 1
ATOM 2841 C C . ALA A 1 372 ? 20.317 -0.874 -24.185 1.00 90.12 372 ALA A C 1
ATOM 2843 O O . ALA A 1 372 ? 20.469 -1.657 -25.118 1.00 90.12 372 ALA A O 1
ATOM 2844 N N . LEU A 1 373 ? 21.351 -0.324 -23.541 1.00 89.31 373 LEU A N 1
ATOM 2845 C CA . LEU A 1 373 ? 22.760 -0.532 -23.891 1.00 89.31 373 LEU A CA 1
ATOM 2846 C C . LEU A 1 373 ? 23.376 -1.811 -23.293 1.00 89.31 373 LEU A C 1
ATOM 2848 O O . LEU A 1 373 ? 24.587 -2.009 -23.421 1.00 89.31 373 LEU A O 1
ATOM 2852 N N . ALA A 1 374 ? 22.573 -2.657 -22.636 1.00 87.50 374 ALA A N 1
ATOM 2853 C CA . ALA A 1 374 ? 23.005 -3.870 -21.938 1.00 87.50 374 ALA A CA 1
ATOM 2854 C C . ALA A 1 374 ? 24.136 -3.632 -20.913 1.00 87.50 374 ALA A C 1
ATOM 2856 O O . ALA A 1 374 ? 25.044 -4.452 -20.755 1.00 87.50 374 ALA A O 1
ATOM 2857 N N . LEU A 1 375 ? 24.090 -2.498 -20.211 1.00 84.81 375 LEU A N 1
ATOM 2858 C CA . LEU A 1 375 ? 25.019 -2.161 -19.136 1.00 84.81 375 LEU A CA 1
ATOM 2859 C C . LEU A 1 375 ? 24.565 -2.806 -17.818 1.00 84.81 375 LEU A C 1
ATOM 2861 O O . LEU A 1 375 ? 23.385 -2.788 -17.472 1.00 84.81 375 LEU A O 1
ATOM 2865 N N . SER A 1 376 ? 25.513 -3.362 -17.062 1.00 74.56 376 SER A N 1
ATOM 2866 C CA . SER A 1 376 ? 25.245 -3.920 -15.731 1.00 74.56 376 SER A CA 1
ATOM 2867 C C . SER A 1 376 ? 25.103 -2.794 -14.707 1.00 74.56 376 SER A C 1
ATOM 2869 O O . SER A 1 376 ? 26.058 -2.052 -14.482 1.00 74.56 376 SER A O 1
ATOM 2871 N N . SER A 1 377 ? 23.942 -2.689 -14.059 1.00 77.56 377 SER A N 1
ATOM 2872 C CA . SER A 1 377 ? 23.653 -1.658 -13.058 1.00 77.56 377 SER A CA 1
ATOM 2873 C C . SER A 1 377 ? 22.709 -2.184 -11.981 1.00 77.56 377 SER A C 1
ATOM 2875 O O . SER A 1 377 ? 21.669 -2.767 -12.281 1.00 77.56 377 SER A O 1
ATOM 2877 N N . GLU A 1 378 ? 23.048 -1.946 -10.712 1.00 83.44 378 GLU A N 1
ATOM 2878 C CA . GLU A 1 378 ? 22.176 -2.271 -9.575 1.00 83.44 378 GLU A CA 1
ATOM 2879 C C . GLU A 1 378 ? 21.004 -1.276 -9.440 1.00 83.44 378 GLU A C 1
ATOM 2881 O O . GLU A 1 378 ? 20.059 -1.531 -8.691 1.00 83.44 378 GLU A O 1
ATOM 2886 N N . ARG A 1 379 ? 21.027 -0.149 -10.175 1.00 87.12 379 ARG A N 1
ATOM 2887 C CA . ARG A 1 379 ? 20.028 0.927 -10.055 1.00 87.12 379 ARG A CA 1
ATOM 2888 C C . ARG A 1 379 ? 18.603 0.459 -10.330 1.00 87.12 379 ARG A C 1
ATOM 2890 O O . ARG A 1 379 ? 17.666 0.846 -9.629 1.00 87.12 379 ARG A O 1
ATOM 2897 N N . GLN A 1 380 ? 18.463 -0.418 -11.321 1.00 89.31 380 GLN A N 1
ATOM 2898 C CA . GLN A 1 380 ? 17.185 -0.985 -11.746 1.00 89.31 380 GLN A CA 1
ATOM 2899 C C . GLN A 1 380 ? 16.511 -1.768 -10.614 1.00 89.31 380 GLN A C 1
ATOM 2901 O O . GLN A 1 380 ? 15.301 -1.657 -10.435 1.00 89.31 380 GLN A O 1
ATOM 2906 N N . VAL A 1 381 ? 17.290 -2.488 -9.796 1.00 89.19 381 VAL A N 1
ATOM 2907 C CA . VAL A 1 381 ? 16.766 -3.233 -8.639 1.00 89.19 381 VAL A CA 1
ATOM 2908 C C . VAL A 1 381 ? 16.113 -2.274 -7.648 1.00 89.19 381 VAL A C 1
ATOM 2910 O O . VAL A 1 381 ? 15.003 -2.529 -7.192 1.00 89.19 381 VAL A O 1
ATOM 2913 N N . GLY A 1 382 ? 16.758 -1.139 -7.372 1.00 89.50 382 GLY A N 1
ATOM 2914 C CA . GLY A 1 382 ? 16.205 -0.074 -6.538 1.00 89.50 382 GLY A CA 1
ATOM 2915 C C . GLY A 1 382 ? 14.929 0.549 -7.101 1.00 89.50 382 GLY A C 1
ATOM 2916 O O . GLY A 1 382 ? 13.948 0.726 -6.375 1.00 89.50 382 GLY A O 1
ATOM 2917 N N . LEU A 1 383 ? 14.905 0.812 -8.413 1.00 91.75 383 LEU A N 1
ATOM 2918 C CA . LEU A 1 383 ? 13.720 1.322 -9.105 1.00 91.75 383 LEU A CA 1
ATOM 2919 C C . LEU A 1 383 ? 12.526 0.375 -8.945 1.00 91.75 383 LEU A C 1
ATOM 2921 O O . LEU A 1 383 ? 11.468 0.788 -8.467 1.00 91.75 383 LEU A O 1
ATOM 2925 N N . PHE A 1 384 ? 12.715 -0.908 -9.251 1.00 92.44 384 PHE A N 1
ATOM 2926 C CA . PHE A 1 384 ? 11.686 -1.928 -9.067 1.00 92.44 384 PHE A CA 1
ATOM 2927 C C . PHE A 1 384 ? 11.301 -2.107 -7.596 1.00 92.44 384 PHE A C 1
ATOM 2929 O O . PHE A 1 384 ? 10.119 -2.289 -7.301 1.00 92.44 384 PHE A O 1
ATOM 2936 N N . ALA A 1 385 ? 12.262 -2.030 -6.669 1.00 91.12 385 ALA A N 1
ATOM 2937 C CA . ALA A 1 385 ? 12.064 -2.146 -5.223 1.00 91.12 385 ALA A CA 1
ATOM 2938 C C . ALA A 1 385 ? 11.174 -1.035 -4.635 1.00 91.12 385 ALA A C 1
ATOM 2940 O O . ALA A 1 385 ? 10.453 -1.292 -3.661 1.00 91.12 385 ALA A O 1
ATOM 2941 N N . SER A 1 386 ? 11.167 0.142 -5.262 1.00 91.75 386 SER A N 1
ATOM 2942 C CA . SER A 1 386 ? 10.398 1.320 -4.847 1.00 91.75 386 SER A CA 1
ATOM 2943 C C . SER A 1 386 ? 8.913 1.301 -5.198 1.00 91.75 386 SER A C 1
ATOM 2945 O O . SER A 1 386 ? 8.176 2.167 -4.721 1.00 91.75 386 SER A O 1
ATOM 2947 N N . LEU A 1 387 ? 8.481 0.346 -6.030 1.00 93.50 387 LEU A N 1
ATOM 2948 C CA . LEU A 1 387 ? 7.087 0.219 -6.438 1.00 93.50 387 LEU A CA 1
ATOM 2949 C C . LEU A 1 387 ? 6.209 -0.031 -5.206 1.00 93.50 387 LEU A C 1
ATOM 2951 O O . LEU A 1 387 ? 6.389 -1.026 -4.494 1.00 93.50 387 LEU A O 1
ATOM 2955 N N . ASP A 1 388 ? 5.278 0.882 -4.955 1.00 93.38 388 ASP A N 1
ATOM 2956 C CA . ASP A 1 388 ? 4.364 0.805 -3.824 1.00 93.38 388 ASP A CA 1
ATOM 2957 C C . ASP A 1 388 ? 3.237 -0.207 -4.071 1.00 93.38 388 ASP A C 1
ATOM 2959 O O . ASP A 1 388 ? 2.708 -0.325 -5.177 1.00 93.38 388 ASP A O 1
ATOM 2963 N N . TRP A 1 389 ? 2.847 -0.946 -3.028 1.00 94.19 389 TRP A N 1
ATOM 2964 C CA . TRP A 1 389 ? 1.791 -1.952 -3.150 1.00 94.19 389 TRP A CA 1
ATOM 2965 C C . TRP A 1 389 ? 0.415 -1.338 -3.418 1.00 94.19 389 TRP A C 1
ATOM 2967 O O . TRP A 1 389 ? -0.351 -1.914 -4.186 1.00 94.19 389 TRP A O 1
ATOM 2977 N N . LEU A 1 390 ? 0.087 -0.204 -2.795 1.00 93.62 390 LEU A N 1
ATOM 2978 C CA . LEU A 1 390 ? -1.253 0.379 -2.867 1.00 93.62 390 LEU A CA 1
ATOM 2979 C C . LEU A 1 390 ? -1.460 1.160 -4.161 1.00 93.62 390 LEU A C 1
ATOM 2981 O O . LEU A 1 390 ? -2.526 1.058 -4.761 1.00 93.62 390 LEU A O 1
ATOM 2985 N N . THR A 1 391 ? -0.457 1.925 -4.590 1.00 94.00 391 THR A N 1
ATOM 2986 C CA . THR A 1 391 ? -0.571 2.784 -5.777 1.00 94.00 391 THR A CA 1
ATOM 2987 C C . THR A 1 391 ? -0.008 2.157 -7.042 1.00 94.00 391 THR A C 1
ATOM 2989 O O . THR A 1 391 ? -0.335 2.623 -8.126 1.00 94.00 391 THR A O 1
ATOM 2992 N N . TRP A 1 392 ? 0.839 1.125 -6.930 1.00 95.62 392 TRP A N 1
ATOM 2993 C CA . TRP A 1 392 ? 1.631 0.587 -8.047 1.00 95.62 392 TRP A CA 1
ATOM 2994 C C . TRP A 1 392 ? 2.474 1.651 -8.764 1.00 95.62 392 TRP A C 1
ATOM 2996 O O . TRP A 1 392 ? 2.864 1.468 -9.915 1.00 95.62 392 TRP A O 1
ATOM 3006 N N . LEU A 1 393 ? 2.793 2.748 -8.076 1.00 94.81 393 LEU A N 1
ATOM 3007 C CA . LEU A 1 393 ? 3.719 3.766 -8.549 1.00 94.81 393 LEU A CA 1
ATOM 3008 C C . LEU A 1 393 ? 5.036 3.682 -7.767 1.00 94.81 393 LEU A C 1
ATOM 3010 O O . LEU A 1 393 ? 5.041 3.285 -6.596 1.00 94.81 393 LEU A O 1
ATOM 3014 N N . PRO A 1 394 ? 6.168 4.051 -8.388 1.00 92.81 394 PRO A N 1
ATOM 3015 C CA . PRO A 1 394 ? 7.409 4.298 -7.678 1.00 92.81 394 PRO A CA 1
ATOM 3016 C C . PRO A 1 394 ? 7.222 5.338 -6.577 1.00 92.81 394 PRO A C 1
ATOM 3018 O O . PRO A 1 394 ? 6.422 6.270 -6.667 1.00 92.81 394 PRO A O 1
ATOM 3021 N N . THR A 1 395 ? 8.007 5.196 -5.524 1.00 88.31 395 THR A N 1
ATOM 3022 C CA . THR A 1 395 ? 7.909 6.059 -4.355 1.00 88.31 395 THR A CA 1
ATOM 3023 C C . THR A 1 395 ? 8.581 7.410 -4.627 1.00 88.31 395 THR A C 1
ATOM 3025 O O . THR A 1 395 ? 9.791 7.541 -4.517 1.00 88.31 395 THR A O 1
ATOM 3028 N N . GLY A 1 396 ? 7.799 8.433 -4.982 1.00 84.88 396 GLY A N 1
ATOM 3029 C CA . GLY A 1 396 ? 8.306 9.723 -5.474 1.00 84.88 396 GLY A CA 1
ATOM 3030 C C . GLY A 1 396 ? 7.439 10.922 -5.083 1.00 84.88 396 GLY A C 1
ATOM 3031 O O . GLY A 1 396 ? 6.484 10.773 -4.321 1.00 84.88 396 GLY A O 1
ATOM 3032 N N . VAL A 1 397 ? 7.788 12.113 -5.573 1.00 86.44 397 VAL A N 1
ATOM 3033 C CA . VAL A 1 397 ? 6.821 13.217 -5.732 1.00 86.44 397 VAL A CA 1
ATOM 3034 C C . VAL A 1 397 ? 5.844 12.808 -6.837 1.00 86.44 397 VAL A C 1
ATOM 3036 O O . VAL A 1 397 ? 6.256 12.120 -7.761 1.00 86.44 397 VAL A O 1
ATOM 3039 N N . ALA A 1 398 ? 4.563 13.178 -6.751 1.00 87.75 398 ALA A N 1
ATOM 3040 C CA . ALA A 1 398 ? 3.518 12.616 -7.619 1.00 87.75 398 ALA A CA 1
ATOM 3041 C C . ALA A 1 398 ? 3.841 12.694 -9.125 1.00 87.75 398 ALA A C 1
ATOM 3043 O O . ALA A 1 398 ? 3.726 11.692 -9.821 1.00 87.75 398 ALA A O 1
ATOM 3044 N N . GLU A 1 399 ? 4.281 13.852 -9.619 1.00 89.69 399 GLU A N 1
ATOM 3045 C CA . GLU A 1 399 ? 4.642 14.043 -11.032 1.00 89.69 399 GLU A CA 1
ATOM 3046 C C . GLU A 1 399 ? 5.833 13.165 -11.445 1.00 89.69 399 GLU A C 1
ATOM 3048 O O . GLU A 1 399 ? 5.716 12.335 -12.343 1.00 89.69 399 GLU A O 1
ATOM 3053 N N . GLN A 1 400 ? 6.928 13.251 -10.690 1.00 89.81 400 GLN A N 1
ATOM 3054 C CA . GLN A 1 400 ? 8.142 12.452 -10.874 1.00 89.81 400 GLN A CA 1
ATOM 3055 C C . GLN A 1 400 ? 7.890 10.938 -10.780 1.00 89.81 400 GLN A C 1
ATOM 3057 O O . GLN A 1 400 ? 8.475 10.149 -11.516 1.00 89.81 400 GLN A O 1
ATOM 3062 N N . ALA A 1 401 ? 6.995 10.511 -9.886 1.00 91.88 401 ALA A N 1
ATOM 3063 C CA . ALA A 1 401 ? 6.605 9.116 -9.726 1.00 91.88 401 ALA A CA 1
ATOM 3064 C C . ALA A 1 401 ? 5.857 8.587 -10.953 1.00 91.88 401 ALA A C 1
ATOM 3066 O O . ALA A 1 401 ? 6.106 7.453 -11.361 1.00 91.88 401 ALA A O 1
ATOM 3067 N N . ARG A 1 402 ? 4.966 9.388 -11.553 1.00 94.44 402 ARG A N 1
ATOM 3068 C CA . ARG A 1 402 ? 4.255 9.001 -12.780 1.00 94.44 402 ARG A CA 1
ATOM 3069 C C . ARG A 1 402 ? 5.199 8.915 -13.970 1.00 94.44 402 ARG A C 1
ATOM 3071 O O . ARG A 1 402 ? 5.171 7.924 -14.697 1.00 94.44 402 ARG A O 1
ATOM 3078 N N . GLU A 1 403 ? 6.074 9.900 -14.126 1.00 94.12 403 GLU A N 1
ATOM 3079 C CA . GLU A 1 403 ? 7.046 9.890 -15.214 1.00 94.12 403 GLU A CA 1
ATOM 3080 C C . GLU A 1 403 ? 8.002 8.692 -15.081 1.00 94.12 403 GLU A C 1
ATOM 3082 O O . GLU A 1 403 ? 8.178 7.907 -16.015 1.00 94.12 403 GLU A O 1
ATOM 3087 N N . ALA A 1 404 ? 8.524 8.451 -13.877 1.00 94.56 404 ALA A N 1
ATOM 3088 C CA . ALA A 1 404 ? 9.334 7.273 -13.601 1.00 94.56 404 ALA A CA 1
ATOM 3089 C C . ALA A 1 404 ? 8.565 5.959 -13.791 1.00 94.56 404 ALA A C 1
ATOM 3091 O O . ALA A 1 404 ? 9.150 4.982 -14.255 1.00 94.56 404 ALA A O 1
ATOM 3092 N N . ALA A 1 405 ? 7.264 5.913 -13.481 1.00 96.62 405 ALA A N 1
ATOM 3093 C CA . ALA A 1 405 ? 6.415 4.756 -13.759 1.00 96.62 405 ALA A CA 1
ATOM 3094 C C . ALA A 1 405 ? 6.291 4.489 -15.268 1.00 96.62 405 ALA A C 1
ATOM 3096 O O . ALA A 1 405 ? 6.267 3.327 -15.677 1.00 96.62 405 ALA A O 1
ATOM 3097 N N . ALA A 1 406 ? 6.264 5.536 -16.101 1.00 97.00 406 ALA A N 1
ATOM 3098 C CA . ALA A 1 406 ? 6.215 5.395 -17.554 1.00 97.00 406 ALA A CA 1
ATOM 3099 C C . ALA A 1 406 ? 7.508 4.754 -18.080 1.00 97.00 406 ALA A C 1
ATOM 3101 O O . ALA A 1 406 ? 7.458 3.810 -18.874 1.00 97.00 406 ALA A O 1
ATOM 3102 N N . TYR A 1 407 ? 8.665 5.186 -17.573 1.00 96.19 407 TYR A N 1
ATOM 3103 C CA . TYR A 1 407 ? 9.951 4.564 -17.897 1.00 96.19 407 TYR A CA 1
ATOM 3104 C C . TYR A 1 407 ? 10.083 3.150 -17.309 1.00 96.19 407 TYR A C 1
ATOM 3106 O O . TYR A 1 407 ? 10.590 2.256 -17.985 1.00 96.19 407 TYR A O 1
ATOM 3114 N N . LEU A 1 408 ? 9.563 2.903 -16.099 1.00 95.81 408 LEU A N 1
ATOM 3115 C CA . LEU A 1 408 ? 9.517 1.578 -15.463 1.00 95.81 408 LEU A CA 1
ATOM 3116 C C . LEU A 1 408 ? 8.673 0.591 -16.283 1.00 95.81 408 LEU A C 1
ATOM 3118 O O . LEU A 1 408 ? 9.065 -0.565 -16.443 1.00 95.81 408 LEU A O 1
ATOM 3122 N N . ALA A 1 409 ? 7.558 1.041 -16.864 1.00 96.50 409 ALA A N 1
ATOM 3123 C CA . ALA A 1 409 ? 6.750 0.223 -17.763 1.00 96.50 409 ALA A CA 1
ATOM 3124 C C . ALA A 1 409 ? 7.559 -0.227 -18.991 1.00 96.50 409 ALA A C 1
ATOM 3126 O O . ALA A 1 409 ? 7.622 -1.416 -19.293 1.00 96.50 409 ALA A O 1
ATOM 3127 N N . LEU A 1 410 ? 8.263 0.691 -19.658 1.00 96.12 410 LEU A N 1
ATOM 3128 C CA . LEU A 1 410 ? 9.114 0.350 -20.807 1.00 96.12 410 LEU A CA 1
ATOM 3129 C C . LEU A 1 410 ? 10.291 -0.556 -20.417 1.00 96.12 410 LEU A C 1
ATOM 3131 O O . LEU A 1 410 ? 10.598 -1.513 -21.126 1.00 96.12 410 LEU A O 1
ATOM 3135 N N . LEU A 1 411 ? 10.908 -0.302 -19.262 1.00 94.50 411 LEU A N 1
ATOM 3136 C CA . LEU A 1 411 ? 11.941 -1.157 -18.675 1.00 94.50 411 LEU A CA 1
ATOM 3137 C C . LEU A 1 411 ? 11.453 -2.588 -18.456 1.00 94.50 411 LEU A C 1
ATOM 3139 O O . LEU A 1 411 ? 12.132 -3.539 -18.844 1.00 94.50 411 LEU A O 1
ATOM 3143 N N . GLY A 1 412 ? 10.271 -2.740 -17.858 1.00 94.00 412 GLY A N 1
ATOM 3144 C CA . GLY A 1 412 ? 9.644 -4.039 -17.665 1.00 94.00 412 GLY A CA 1
ATOM 3145 C C . GLY A 1 412 ? 9.365 -4.719 -19.000 1.00 94.00 412 GLY A C 1
ATOM 3146 O O . GLY A 1 412 ? 9.672 -5.895 -19.147 1.00 94.00 412 GLY A O 1
ATOM 3147 N N . ALA A 1 413 ? 8.867 -3.990 -20.001 1.00 93.44 413 ALA A N 1
ATOM 3148 C CA . ALA A 1 413 ? 8.632 -4.537 -21.335 1.00 93.44 413 ALA A CA 1
ATOM 3149 C C . ALA A 1 413 ? 9.913 -5.028 -22.033 1.00 93.44 413 ALA A C 1
ATOM 3151 O O . ALA A 1 413 ? 9.858 -6.033 -22.739 1.00 93.44 413 ALA A O 1
ATOM 3152 N N . LEU A 1 414 ? 11.054 -4.364 -21.820 1.00 92.00 414 LEU A N 1
ATOM 3153 C CA . LEU A 1 414 ? 12.370 -4.778 -22.332 1.00 92.00 414 LEU A CA 1
ATOM 3154 C C . LEU A 1 414 ? 12.995 -5.944 -21.549 1.00 92.00 414 LEU A C 1
ATOM 3156 O O . LEU A 1 414 ? 14.020 -6.489 -21.964 1.00 92.00 414 LEU A O 1
ATOM 3160 N N . SER A 1 415 ? 12.436 -6.309 -20.394 1.00 90.69 415 SER A N 1
ATOM 3161 C CA . SER A 1 415 ? 12.993 -7.367 -19.562 1.00 90.69 415 SER A CA 1
ATOM 3162 C C . SER A 1 415 ? 12.621 -8.763 -20.059 1.00 90.69 415 SER A C 1
ATOM 3164 O O . SER A 1 415 ? 11.496 -9.025 -20.484 1.00 90.69 415 SER A O 1
ATOM 3166 N N . ASN A 1 416 ? 13.571 -9.691 -19.935 1.00 88.38 416 ASN A N 1
ATOM 3167 C CA . ASN A 1 416 ? 13.316 -11.123 -20.096 1.00 88.38 416 ASN A CA 1
ATOM 3168 C C . ASN A 1 416 ? 12.868 -11.788 -18.783 1.00 88.38 416 ASN A C 1
ATOM 3170 O O . ASN A 1 416 ? 12.412 -12.930 -18.808 1.00 88.38 416 ASN A O 1
ATOM 3174 N N . ASP A 1 417 ? 12.993 -11.095 -17.650 1.00 91.50 417 ASP A N 1
ATOM 3175 C CA . ASP A 1 417 ? 12.551 -11.585 -16.350 1.00 91.50 417 ASP A CA 1
ATOM 3176 C C . ASP A 1 417 ? 11.038 -11.378 -16.183 1.00 91.50 417 ASP A C 1
ATOM 3178 O O . ASP A 1 417 ? 10.502 -10.285 -16.389 1.00 91.50 417 ASP A O 1
ATOM 3182 N N . ALA A 1 418 ? 10.326 -12.448 -15.829 1.00 93.75 418 ALA A N 1
ATOM 3183 C CA . ALA A 1 418 ? 8.871 -12.413 -15.714 1.00 93.75 418 ALA A CA 1
ATOM 3184 C C . ALA A 1 418 ? 8.407 -11.478 -14.586 1.00 93.75 418 ALA A C 1
ATOM 3186 O O . ALA A 1 418 ? 7.375 -10.820 -14.724 1.00 93.75 418 ALA A O 1
ATOM 3187 N N . TYR A 1 419 ? 9.170 -11.375 -13.498 1.00 93.31 419 TYR A N 1
ATOM 3188 C CA . TYR A 1 419 ? 8.821 -10.526 -12.369 1.00 93.31 419 TYR A CA 1
ATOM 3189 C C . TYR A 1 419 ? 9.036 -9.042 -12.685 1.00 93.31 419 TYR A C 1
ATOM 3191 O O . TYR A 1 419 ? 8.133 -8.240 -12.456 1.00 93.31 419 TYR A O 1
ATOM 3199 N N . GLU A 1 420 ? 10.145 -8.664 -13.320 1.00 93.62 420 GLU A N 1
ATOM 3200 C CA . GLU A 1 420 ? 10.353 -7.294 -13.815 1.00 93.62 420 GLU A CA 1
ATOM 3201 C C . GLU A 1 420 ? 9.281 -6.881 -14.840 1.00 93.62 420 GLU A C 1
ATOM 3203 O O . GLU A 1 420 ? 8.732 -5.778 -14.756 1.00 93.62 420 GLU A O 1
ATOM 3208 N N . ARG A 1 421 ? 8.912 -7.780 -15.769 1.00 94.25 421 ARG A N 1
ATOM 3209 C CA . ARG A 1 421 ? 7.806 -7.555 -16.721 1.00 94.25 421 ARG A CA 1
ATOM 3210 C C . ARG A 1 421 ? 6.481 -7.289 -16.007 1.00 94.25 421 ARG A C 1
ATOM 3212 O O . ARG A 1 421 ? 5.724 -6.411 -16.424 1.00 94.25 421 ARG A O 1
ATOM 3219 N N . ALA A 1 422 ? 6.198 -8.040 -14.944 1.00 95.50 422 ALA A N 1
ATOM 3220 C CA . ALA A 1 422 ? 5.016 -7.831 -14.120 1.00 95.50 422 ALA A CA 1
ATOM 3221 C C . ALA A 1 422 ? 5.025 -6.464 -13.427 1.00 95.50 422 ALA A C 1
ATOM 3223 O O . ALA A 1 422 ? 4.028 -5.751 -13.499 1.00 95.50 422 ALA A O 1
ATOM 3224 N N . LEU A 1 423 ? 6.141 -6.068 -12.811 1.00 95.50 423 LEU A N 1
ATOM 3225 C CA . LEU A 1 423 ? 6.263 -4.759 -12.164 1.00 95.50 423 LEU A CA 1
ATOM 3226 C C . LEU A 1 423 ? 6.090 -3.606 -13.171 1.00 95.50 423 LEU A C 1
ATOM 3228 O O . LEU A 1 423 ? 5.399 -2.635 -12.869 1.00 95.50 423 LEU A O 1
ATOM 3232 N N . GLY A 1 424 ? 6.629 -3.745 -14.388 1.00 95.56 424 GLY A N 1
ATOM 3233 C CA . GLY A 1 424 ? 6.379 -2.810 -15.493 1.00 95.56 424 GLY A CA 1
ATOM 3234 C C . GLY A 1 424 ? 4.906 -2.702 -15.877 1.00 95.56 424 GLY A C 1
ATOM 3235 O O . GLY A 1 424 ? 4.363 -1.603 -15.991 1.00 95.56 424 GLY A O 1
ATOM 3236 N N . ALA A 1 425 ? 4.227 -3.839 -16.017 1.00 95.81 425 ALA A N 1
ATOM 3237 C CA . ALA A 1 425 ? 2.807 -3.847 -16.347 1.00 95.81 425 ALA A CA 1
ATOM 3238 C C . ALA A 1 425 ? 1.925 -3.304 -15.204 1.00 95.81 425 ALA A C 1
ATOM 3240 O O . ALA A 1 425 ? 0.905 -2.671 -15.471 1.00 95.81 425 ALA A O 1
ATOM 3241 N N . MET A 1 426 ? 2.317 -3.511 -13.940 1.00 96.62 426 MET A N 1
ATOM 3242 C CA . MET A 1 426 ? 1.663 -2.897 -12.777 1.00 96.62 426 MET A CA 1
ATOM 3243 C C . MET A 1 426 ? 1.764 -1.368 -12.832 1.00 96.62 426 MET A C 1
ATOM 3245 O O . MET A 1 426 ? 0.744 -0.693 -12.707 1.00 96.62 426 MET A O 1
ATOM 3249 N N . ALA A 1 427 ? 2.956 -0.825 -13.096 1.00 96.50 427 ALA A N 1
ATOM 3250 C CA . ALA A 1 427 ? 3.151 0.616 -13.254 1.00 96.50 427 ALA A CA 1
ATOM 3251 C C . ALA A 1 427 ? 2.306 1.194 -14.401 1.00 96.50 427 ALA A C 1
ATOM 3253 O O . ALA A 1 427 ? 1.651 2.221 -14.235 1.00 96.50 427 ALA A O 1
ATOM 3254 N N . GLN A 1 428 ? 2.225 0.498 -15.540 1.00 95.56 428 GLN A N 1
ATOM 3255 C CA . GLN A 1 428 ? 1.350 0.914 -16.639 1.00 95.56 428 GLN A CA 1
ATOM 3256 C C . GLN A 1 428 ? -0.134 0.916 -16.249 1.00 95.56 428 GLN A C 1
ATOM 3258 O O . GLN A 1 428 ? -0.867 1.840 -16.608 1.00 95.56 428 GLN A O 1
ATOM 3263 N N . ALA A 1 429 ? -0.593 -0.114 -15.535 1.00 94.94 429 ALA A N 1
ATOM 3264 C CA . ALA A 1 429 ? -1.972 -0.185 -15.065 1.00 94.94 429 ALA A CA 1
ATOM 3265 C C . ALA A 1 429 ? -2.299 0.970 -14.104 1.00 94.94 429 ALA A C 1
ATOM 3267 O O . ALA A 1 429 ? -3.379 1.548 -14.204 1.00 94.94 429 ALA A O 1
ATOM 3268 N N . ALA A 1 430 ? -1.354 1.352 -13.238 1.00 95.38 430 ALA A N 1
ATOM 3269 C CA . ALA A 1 430 ? -1.482 2.508 -12.352 1.00 95.38 430 ALA A CA 1
ATOM 3270 C C . ALA A 1 430 ? -1.641 3.824 -13.121 1.00 95.38 430 ALA A C 1
ATOM 3272 O O . ALA A 1 430 ? -2.587 4.568 -12.878 1.00 95.38 430 ALA A O 1
ATOM 3273 N N . LEU A 1 431 ? -0.769 4.077 -14.101 1.00 95.06 431 LEU A N 1
ATOM 3274 C CA . LEU A 1 431 ? -0.824 5.294 -14.916 1.00 95.06 431 LEU A CA 1
ATOM 3275 C C . LEU A 1 431 ? -2.146 5.448 -15.666 1.00 95.06 431 LEU A C 1
ATOM 3277 O O . LEU A 1 431 ? -2.673 6.552 -15.793 1.00 95.06 431 LEU A O 1
ATOM 3281 N N . ARG A 1 432 ? -2.692 4.337 -16.168 1.00 92.62 432 ARG A N 1
ATOM 3282 C CA . ARG A 1 432 ? -3.979 4.348 -16.870 1.00 92.62 432 ARG A CA 1
ATOM 3283 C C . ARG A 1 432 ? -5.154 4.541 -15.915 1.00 92.62 432 ARG A C 1
ATOM 3285 O O . ARG A 1 432 ? -6.044 5.316 -16.248 1.00 92.62 432 ARG A O 1
ATOM 3292 N N . ALA A 1 433 ? -5.092 3.965 -14.714 1.00 90.50 433 ALA A N 1
ATOM 3293 C CA . ALA A 1 433 ? -6.085 4.204 -13.670 1.00 90.50 433 ALA A CA 1
ATOM 3294 C C . ALA A 1 433 ? -6.144 5.681 -13.225 1.00 90.50 433 ALA A C 1
ATOM 3296 O O . ALA A 1 433 ? -7.220 6.167 -12.886 1.00 90.50 433 ALA A O 1
ATOM 3297 N N . GLU A 1 434 ? -5.022 6.414 -13.258 1.00 88.38 434 GLU A N 1
ATOM 3298 C CA . GLU A 1 434 ? -4.997 7.857 -12.958 1.00 88.38 434 GLU A CA 1
ATOM 3299 C C . GLU A 1 434 ? -5.462 8.750 -14.125 1.00 88.38 434 GLU A C 1
ATOM 3301 O O . GLU A 1 434 ? -5.683 9.942 -13.921 1.00 88.38 434 GLU A O 1
ATOM 3306 N N . GLN A 1 435 ? -5.637 8.198 -15.335 1.00 84.06 435 GLN A N 1
ATOM 3307 C CA . GLN A 1 435 ? -6.046 8.924 -16.551 1.00 84.06 435 GLN A CA 1
ATOM 3308 C C . GLN A 1 435 ? -5.167 10.143 -16.883 1.00 84.06 435 GLN A C 1
ATOM 3310 O O . GLN A 1 435 ? -5.626 11.124 -17.468 1.00 84.06 435 GLN A O 1
ATOM 3315 N N . THR A 1 436 ? -3.886 10.084 -16.523 1.00 78.94 436 THR A N 1
ATOM 3316 C CA . THR A 1 436 ? -2.918 11.147 -16.805 1.00 78.94 436 THR A CA 1
ATOM 3317 C C . THR A 1 436 ? -2.115 10.835 -18.060 1.00 78.94 436 THR A C 1
ATOM 3319 O O . THR A 1 436 ? -1.593 9.725 -18.189 1.00 78.94 436 THR A O 1
ATOM 3322 N N . GLU A 1 437 ? -1.959 11.826 -18.939 1.00 86.88 437 GLU A N 1
ATOM 3323 C CA . GLU A 1 437 ? -0.993 11.751 -20.039 1.00 86.88 437 GLU A CA 1
ATOM 3324 C C . GLU A 1 437 ? 0.428 11.696 -19.480 1.00 86.88 437 GLU A C 1
ATOM 3326 O O . GLU A 1 437 ? 0.751 12.385 -18.508 1.00 86.88 437 GLU A O 1
ATOM 3331 N N . GLN A 1 438 ? 1.257 10.833 -20.058 1.00 91.44 438 GLN A N 1
ATOM 3332 C CA . GLN A 1 438 ? 2.616 10.550 -19.604 1.00 91.44 438 GLN A CA 1
ATOM 3333 C C . GLN A 1 438 ? 3.520 10.210 -20.800 1.00 91.44 438 GLN A C 1
ATOM 3335 O O . GLN A 1 438 ? 3.022 9.786 -21.849 1.00 91.44 438 GLN A O 1
ATOM 3340 N N . PRO A 1 439 ? 4.857 10.312 -20.669 1.00 90.00 439 PRO A N 1
ATOM 3341 C CA . PRO A 1 439 ? 5.767 10.055 -21.782 1.00 90.00 439 PRO A CA 1
ATOM 3342 C C . PRO A 1 439 ? 5.531 8.702 -22.458 1.00 90.00 439 PRO A C 1
ATOM 3344 O O . PRO A 1 439 ? 5.223 7.693 -21.810 1.00 90.00 439 PRO A O 1
ATOM 3347 N N . PHE A 1 440 ? 5.672 8.685 -23.783 1.00 91.94 440 PHE A N 1
ATOM 3348 C CA . PHE A 1 440 ? 5.528 7.486 -24.614 1.00 91.94 440 PHE A CA 1
ATOM 3349 C C . PHE A 1 440 ? 4.168 6.781 -24.510 1.00 91.94 440 PHE A C 1
ATOM 3351 O O . PHE A 1 440 ? 4.102 5.563 -24.674 1.00 91.94 440 PHE A O 1
ATOM 3358 N N . ASP A 1 441 ? 3.081 7.511 -24.244 1.00 92.25 441 ASP A N 1
ATOM 3359 C CA . ASP A 1 441 ? 1.734 6.936 -24.118 1.00 92.25 441 ASP A CA 1
ATOM 3360 C C . ASP A 1 441 ? 1.356 6.012 -25.284 1.00 92.25 441 ASP A C 1
ATOM 3362 O O . ASP A 1 441 ? 0.963 4.870 -25.044 1.00 92.25 441 ASP A O 1
ATOM 3366 N N . SER A 1 442 ? 1.552 6.463 -26.529 1.00 90.88 442 SER A N 1
ATOM 3367 C CA . SER A 1 442 ? 1.243 5.673 -27.729 1.00 90.88 442 SER A CA 1
ATOM 3368 C C . SER A 1 442 ? 2.004 4.347 -27.760 1.00 90.88 442 SER A C 1
ATOM 3370 O O . SER A 1 442 ? 1.408 3.291 -27.958 1.00 90.88 442 SER A O 1
ATOM 3372 N N . LEU A 1 443 ? 3.313 4.383 -27.492 1.00 91.50 443 LEU A N 1
ATOM 3373 C CA . LEU A 1 443 ? 4.141 3.180 -27.439 1.00 91.50 443 LEU A CA 1
ATOM 3374 C C . LEU A 1 443 ? 3.704 2.253 -26.300 1.00 91.50 443 LEU A C 1
ATOM 3376 O O . LEU A 1 443 ? 3.598 1.042 -26.482 1.00 91.50 443 LEU A O 1
ATOM 3380 N N . ARG A 1 444 ? 3.439 2.804 -25.112 1.00 93.94 444 ARG A N 1
ATOM 3381 C CA . ARG A 1 444 ? 3.001 2.009 -23.963 1.00 93.94 444 ARG A CA 1
ATOM 3382 C C . ARG A 1 444 ? 1.647 1.351 -24.210 1.00 93.94 444 ARG A C 1
ATOM 3384 O O . ARG A 1 444 ? 1.473 0.216 -23.784 1.00 93.94 444 ARG A O 1
ATOM 3391 N N . ASP A 1 445 ? 0.719 1.984 -24.924 1.00 92.19 445 ASP A N 1
ATOM 3392 C CA . ASP A 1 445 ? -0.552 1.348 -25.296 1.00 92.19 445 ASP A CA 1
ATOM 3393 C C . ASP A 1 445 ? -0.395 0.255 -26.367 1.00 92.19 445 ASP A C 1
ATOM 3395 O O . ASP A 1 445 ? -1.152 -0.717 -26.357 1.00 92.19 445 ASP A O 1
ATOM 3399 N N . GLU A 1 446 ? 0.607 0.343 -27.248 1.00 90.81 446 GLU A N 1
ATOM 3400 C CA . GLU A 1 446 ? 0.947 -0.755 -28.167 1.00 90.81 446 GLU A CA 1
ATOM 3401 C C . GLU A 1 446 ? 1.528 -1.972 -27.429 1.00 90.81 446 GLU A C 1
ATOM 3403 O O . GLU A 1 446 ? 1.206 -3.125 -27.745 1.00 90.81 446 GLU A O 1
ATOM 3408 N N . VAL A 1 447 ? 2.379 -1.715 -26.433 1.00 91.69 447 VAL A N 1
ATOM 3409 C CA . VAL A 1 447 ? 3.020 -2.741 -25.600 1.00 91.69 447 VAL A CA 1
ATOM 3410 C C . VAL A 1 447 ? 2.030 -3.364 -24.621 1.00 91.69 447 VAL A C 1
ATOM 3412 O O . VAL A 1 447 ? 2.029 -4.583 -24.444 1.00 91.69 447 VAL A O 1
ATOM 3415 N N . TYR A 1 448 ? 1.160 -2.555 -24.022 1.00 93.31 448 TYR A N 1
ATOM 3416 C CA . TYR A 1 448 ? 0.175 -2.941 -23.011 1.00 93.31 448 TYR A CA 1
ATOM 3417 C C . TYR A 1 448 ? -1.253 -2.679 -23.513 1.00 93.31 448 TYR A C 1
ATOM 3419 O O . TYR A 1 448 ? -1.945 -1.781 -23.014 1.00 93.31 448 TYR A O 1
ATOM 3427 N N . PRO A 1 449 ? -1.709 -3.453 -24.514 1.00 91.69 449 PRO A N 1
ATOM 3428 C CA . PRO A 1 449 ? -2.992 -3.218 -25.148 1.00 91.69 449 PRO A CA 1
ATOM 3429 C C . PRO A 1 449 ? -4.155 -3.575 -24.221 1.00 91.69 449 PRO A C 1
ATOM 3431 O O . PRO A 1 449 ? -4.050 -4.420 -23.328 1.00 91.69 449 PRO A O 1
ATOM 3434 N N . ILE A 1 450 ? -5.312 -2.984 -24.505 1.00 89.06 450 ILE A N 1
ATOM 3435 C CA . ILE A 1 450 ? -6.587 -3.397 -23.917 1.00 89.06 450 I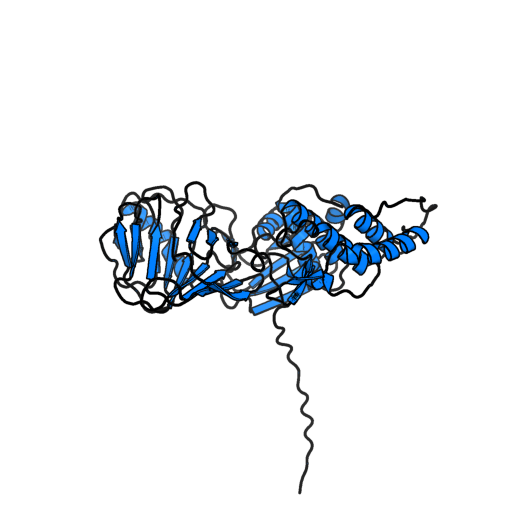LE A CA 1
ATOM 3436 C C . ILE A 1 450 ? -6.912 -4.815 -24.414 1.00 89.06 450 ILE A C 1
ATOM 3438 O O . ILE A 1 450 ? -6.804 -5.105 -25.608 1.00 89.06 450 ILE A O 1
ATOM 3442 N N . ALA A 1 451 ? -7.301 -5.715 -23.508 1.00 82.62 451 ALA A N 1
ATOM 3443 C CA . ALA A 1 451 ? -7.728 -7.057 -23.879 1.00 82.62 451 ALA A CA 1
ATOM 3444 C C . ALA A 1 451 ? -8.997 -6.993 -24.740 1.00 82.62 451 ALA A C 1
ATOM 3446 O O . ALA A 1 451 ? -9.985 -6.358 -24.357 1.00 82.62 451 ALA A O 1
ATOM 3447 N N . ALA A 1 452 ? -8.943 -7.680 -25.883 1.00 67.88 452 ALA A N 1
ATOM 3448 C CA . ALA A 1 452 ? -10.075 -7.857 -26.789 1.00 67.88 452 ALA A CA 1
ATOM 3449 C C . ALA A 1 452 ? -11.247 -8.587 -26.120 1.00 67.88 452 ALA A C 1
ATOM 3451 O O . ALA A 1 452 ? -10.988 -9.552 -25.353 1.00 67.88 452 ALA A O 1
#

Solvent-accessible surface area (backbone atoms only — not comparable to full-atom values): 23491 Å² total; per-residue (Å²): 142,84,84,82,84,78,85,74,82,77,76,80,76,78,77,66,73,77,75,80,32,29,12,58,59,77,52,76,67,61,48,80,44,81,44,32,40,35,43,89,30,35,35,29,49,79,49,94,90,49,54,45,37,32,41,42,69,97,65,74,61,46,81,77,47,74,26,36,51,35,33,31,36,38,38,65,85,47,83,29,23,42,38,28,42,33,48,30,55,28,20,56,35,36,36,35,28,29,47,70,12,47,39,37,35,38,39,91,45,79,64,41,32,45,35,39,97,90,51,72,41,52,62,75,42,71,49,68,65,35,52,44,41,31,40,38,30,66,52,71,38,51,44,42,33,38,28,45,74,39,76,54,49,23,40,31,33,38,76,47,100,74,23,21,38,39,35,48,77,51,75,37,60,37,42,38,23,41,30,34,78,36,36,78,39,56,44,56,38,83,46,72,71,43,47,52,54,51,38,70,73,38,60,85,49,49,84,60,53,47,84,64,34,46,81,69,49,75,49,60,48,63,59,81,65,21,27,38,38,35,44,33,32,82,38,41,40,30,42,48,34,50,29,60,56,44,18,32,77,64,30,36,28,44,72,72,38,64,68,42,76,32,46,76,60,87,40,34,24,22,69,43,39,47,50,31,39,37,38,34,29,36,73,53,69,78,41,80,54,90,72,79,64,85,67,71,91,69,80,66,70,72,84,44,40,65,38,38,36,50,53,22,53,30,47,32,43,54,62,51,47,75,66,48,50,55,45,52,61,51,46,48,63,53,46,61,65,68,47,42,72,36,54,40,88,89,78,62,40,38,33,67,48,77,92,69,35,85,50,42,28,45,44,28,19,49,41,34,30,33,56,53,71,70,50,91,66,67,51,49,57,23,55,65,20,22,37,16,63,58,59,31,33,36,61,52,44,72,68,35,13,51,44,19,17,43,35,40,20,52,42,8,24,56,40,89,47,43,59,51,28,40,55,8,44,41,16,46,29,21,44,59,58,68,71,58,91,54,73,62,50,72,60,49,42,70,37,40,36,66,60,130

Sequence (452 aa):
MLLSVSLAVVALLSTGEPAASFGQFAYGDTHRLAFFEVSPTEFTFLRNGAAQIQFSEPTDFFPQRLSRFDKVLTYRPRPGAPLRLRFEATSLGFSLQYRDGFRLKGRGASAPFLTWADGSVGPGVPTPATGWALLSWSEPLPPVLLVFSGEPVGLQVSEQADGWALETQTPYDGWVMVRAPLGDEAVTTRGAADLGRLVARVKDKVATMGEAPRLMDVETSADERGVTVTWRFDRPGAFVPPPATAGASERRLKLLSPIERVGTGEAFRCSGKELTIRLIGRGLHAGRGVVVGQAAEEEFPLDQPQHVAEAALAYVWNTLSARGESELRRSLGVWASYAGVDREPATGLPWPGGRERDTLAEYAALCLAERALALSSERQVGLFASLDWLTWLPTGVAEQAREAAAYLALLGALSNDAYERALGAMAQAALRAEQTEQPFDSLRDEVYPIAA

Secondary structure (DSSP, 8-state):
----------------------GGGGS-S-EE-SSEEE-SSEEEESSTTPPEEE-S-S--EEEEEE-SSEEEEEE---TTS-SEEEEETTSSEEEEEESS--EEEEESSPPPEEEETTEEE-TT-PPPSBSEEEEE-SSSB--EEEEESSS-B-EEEEEETTEEEEEESS---EEEEEE-TTTT--B---SHHHHHHHHHHHGGGGGGSSSPPPEEEEEEEEETTEEEEEEEESSS-PEEPHHHHHHHHTTSEEE-S-EEEETTTTEEEESSSEEEEEEE----PPPP-S-----------TTSHHHHHHHHHHHHTT-S-HHHHHHHHHHHHHHHHHS-EEE-TTT--EEE-SS--TTHHHHHHHHHHHHHTT---SHHHHHHHTB-TTT-SBSS-HHHHHHHHHHHHHHHHH-SSHHHHHHHHHHHHHHHHTT---TTHHHHHHHSPPP-

Radius of gyration: 25.46 Å; Cα contacts (8 Å, |Δi|>4): 1060; chains: 1; bounding box: 70×67×78 Å

=== Feature glossary ===
Reading guide. The protein is described through the following features:

Foldseek 3Di. A 3Di character summarizes, for each residue, the relative orientation of the Cα frame of its nearest spatial neighbor. Because it encodes fold topology rather than chemistry, 3Di alignments detect remote structural similarity that sequence alignment misses.

Contact-map, Ramachandran, and PAE plots. Plot images: a contact map (which residues are close in 3D, as an N×N binary image), a Ramachandran scatter (backbone torsion angles, revealing secondary-structure composition at a glance), and — for AlphaFold structures — a PAE heatmap (pairwise prediction confidence).

Radius of gyration, Cα contacts, bounding box. Radius of gyration (Rg) is the root-mean-square distance of Cα atoms from their centroid — a single number for overall size and compactness. A globular domain of N residues has Rg ≈ 2.2·N^0.38 Å; an extended or disordered chain has a much larger Rg. The Cα contact count is the number of residue pairs whose Cα atoms are within 8 Å and are more than four 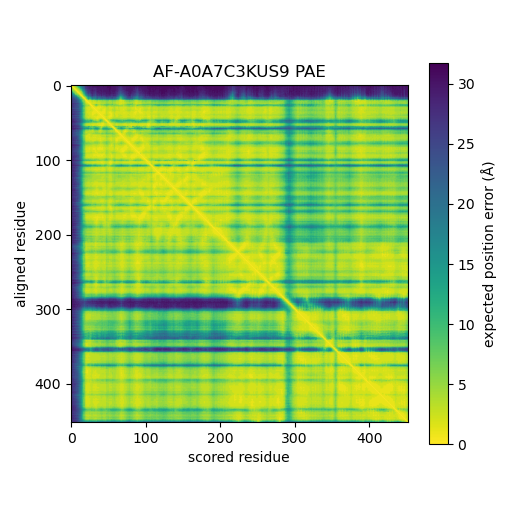positions apart in sequence — a standard proxy for tertiary packing density. The bounding box is the smallest axis-aligned box enclosing all Cα atoms.

Secondary structure (8-state, DSSP). Eight-state secondary structure (DSSP): H is the canonical α-helix, G the tighter 3₁₀-helix, I the wider π-helix; E/B are β-structure, T and S are turns and bends, and '-' is everything else. DSSP derives these from the pattern of main-chain N–H···O=C hydrogen bonds, not from the sequence.

B-factor. B-factor (Debye–Waller factor) reflects atomic displacement in the crystal lattice. It is an experimental observable (units Å²), not a prediction; low values mean the atom is pinned down, high values mean it moves or is heterogeneous across the crystal.

pLDDT. pLDDT is the predicted lDDT-Cα score: AlphaFold's confidence that the local environment of each residue (all inter-atomic distances within 15 Å) is correctly placed. It is a per-residue number between 0 and 100, with higher meaning more reliable.

Nearest PDB structures. Nearest PDB neighbors are the top structural matches found by Foldseek when searching this structure against the entire Protein Data Bank. Each hit reports a TM-score (0 to 1; >0.5 almost always implies the same fold) and an E-value. These are *structural* homologs — they may share no detectable sequence similarity.

Solvent-accessible surface area. Accessible surface area quantifies burial. A residue with SASA near zero is packed into the hydrophobic core; one with SASA >100 Å² sits on the surface. Computed here via the Shrake–Rupley numerical algorithm with a 1.4 Å probe.

Rendered structure images. Structure images are PyMOL renders from six orthogonal camera directions. Cartoon representation draws helices as coils and strands as arrows; sticks shows the backbone as bonds; surface shows the solvent-excluded envelope. Rainbow coloring maps sequence position to hue (blue→red, N→C); chain coloring assigns a distinct color per polypeptide.

Backbone torsions (φ/ψ). φ (phi) and ψ (psi) are the two rotatable backbone dihedrals per residue: φ is the C(i-1)–N–Cα–C torsion, ψ is the N–Cα–C–N(i+1) torsion, both in degrees on (−180°, 180°]. α-helical residues cluster near (−60°, −45°); β-strand residues near (−120°, +130°). A Ramachandran plot is simply a scatter of (φ, ψ) for every residue.

Predicted aligned error. Predicted Aligned Error (PAE) is an AlphaFold confidence matrix: entry (i, j) is the expected error in the position of residue j, in ångströms, when the prediction is superimposed on the true structure at residue i. Low PAE within a block of residues means that block is internally rigid and well-predicted; high PAE between two blocks means their relative placement is uncertain even if each block individually is confident.

mmCIF coordinates. Structure coordinates are given as an mmCIF _atom_site loop: one row per atom with element, residue name, chain id, sequence number, and x/y/z position in Å. Only the four main-chain atoms per residue are included here; side chains are omitted to keep the record compact.

InterPro / GO / CATH / organism. Database cross-references. InterPro integrates a dozen domain/family signature databases into unified entries with residue-range hits. GO terms attach function/process/location labels with evidence codes. CATH codes position the fold in a four-level structural taxonomy. Organism is the NCBI-taxonomy species name.

Secondary structure (3-state, P-SEA). SS3 is a coarse helix/strand/coil call (letters a/b/c) made by the P-SEA algorithm from inter-Cα distances and dihedrals. It is less detailed than DSSP but needs only Cα positions.

Sequence. Sequence gives the chain of amino acids in standard one-letter code (A=alanine, C=cysteine, …, Y=tyrosine), read N→C. It is the only feature that is directly encoded by the gene; all structural features are derived from the folded form of this sequence.